Protein AF-A0A7V5AKD8-F1 (afdb_monomer_lite)

pLDDT: mean 78.52, std 16.25, range [24.16, 97.69]

Structure (mmCIF, N/CA/C/O backbone):
data_AF-A0A7V5AKD8-F1
#
_entry.id   AF-A0A7V5AKD8-F1
#
loop_
_atom_site.group_PDB
_atom_site.id
_atom_site.type_symbol
_atom_site.label_atom_id
_atom_site.label_alt_id
_atom_site.label_comp_id
_atom_site.label_asym_id
_atom_site.label_entity_id
_atom_site.label_seq_id
_atom_site.pdbx_PDB_ins_code
_atom_site.Cartn_x
_atom_site.Cartn_y
_atom_site.Cartn_z
_atom_site.occupancy
_atom_site.B_iso_or_equiv
_atom_site.auth_seq_id
_atom_site.auth_comp_id
_atom_site.auth_asym_id
_atom_site.auth_atom_id
_atom_site.pdbx_PDB_model_num
ATOM 1 N N . MET A 1 1 ? 13.489 -111.714 39.372 1.00 38.25 1 MET A N 1
ATOM 2 C CA . MET A 1 1 ? 14.271 -111.727 38.116 1.00 38.25 1 MET A CA 1
ATOM 3 C C . MET A 1 1 ? 13.472 -111.009 37.036 1.00 38.25 1 MET A C 1
ATOM 5 O O . MET A 1 1 ? 12.274 -111.229 36.966 1.00 38.25 1 MET A O 1
ATOM 9 N N . CYS A 1 2 ? 14.147 -110.167 36.249 1.00 39.47 2 CYS A N 1
ATOM 10 C CA . CYS A 1 2 ? 13.683 -109.436 35.056 1.00 39.47 2 CYS A CA 1
ATOM 11 C C . CYS A 1 2 ? 12.568 -108.376 35.197 1.00 39.47 2 CYS A C 1
ATOM 13 O O . CYS A 1 2 ? 11.378 -108.657 35.108 1.00 39.47 2 CYS A O 1
ATOM 15 N N . ARG A 1 3 ? 13.012 -107.108 35.269 1.00 39.59 3 ARG A N 1
ATOM 16 C CA . ARG A 1 3 ? 12.297 -105.926 34.756 1.00 39.59 3 ARG A CA 1
ATOM 17 C C . ARG A 1 3 ? 12.270 -105.992 33.224 1.00 39.59 3 ARG A C 1
ATOM 19 O O . ARG A 1 3 ? 13.332 -106.041 32.613 1.00 39.59 3 ARG A O 1
ATOM 26 N N . TYR A 1 4 ? 11.089 -105.890 32.619 1.00 40.84 4 TYR A N 1
ATOM 27 C CA . TYR A 1 4 ? 10.921 -105.560 31.201 1.00 40.84 4 TYR A CA 1
ATOM 28 C C . TYR A 1 4 ? 10.340 -104.141 31.114 1.00 40.84 4 TYR A C 1
ATOM 30 O O . TYR A 1 4 ? 9.155 -103.930 31.360 1.00 40.84 4 TYR A O 1
ATOM 38 N N . SER A 1 5 ? 11.189 -103.149 30.828 1.00 43.62 5 SER A N 1
ATOM 39 C CA . SER A 1 5 ? 10.754 -101.783 30.508 1.00 43.62 5 SER A CA 1
ATOM 40 C C . SER A 1 5 ? 10.401 -101.729 29.024 1.00 43.62 5 SER A C 1
ATOM 42 O O . SER A 1 5 ? 11.268 -101.871 28.160 1.00 43.62 5 SER A O 1
ATOM 44 N N . LYS A 1 6 ? 9.108 -101.587 28.727 1.00 46.81 6 LYS A N 1
ATOM 45 C CA . LYS A 1 6 ? 8.575 -101.487 27.368 1.00 46.81 6 LYS A CA 1
ATOM 46 C C . LYS A 1 6 ? 8.658 -100.023 26.919 1.00 46.81 6 LYS A C 1
ATOM 48 O O . LYS A 1 6 ? 7.914 -99.184 27.416 1.00 46.81 6 LYS A O 1
ATOM 53 N N . LYS A 1 7 ? 9.568 -99.732 25.981 1.00 52.53 7 LYS A N 1
ATOM 54 C CA . LYS A 1 7 ? 9.627 -98.470 25.221 1.00 52.53 7 LYS A CA 1
ATOM 55 C C . LYS A 1 7 ? 8.275 -98.208 24.549 1.00 52.53 7 LYS A C 1
ATOM 57 O O . LYS A 1 7 ? 7.826 -99.032 23.754 1.00 52.53 7 LYS A O 1
ATOM 62 N N . ILE A 1 8 ? 7.668 -97.056 24.825 1.00 50.59 8 ILE A N 1
ATOM 63 C CA . ILE A 1 8 ? 6.509 -96.540 24.092 1.00 50.59 8 ILE A CA 1
ATOM 64 C C . ILE A 1 8 ? 6.875 -95.161 23.514 1.00 50.59 8 ILE A C 1
ATOM 66 O O . ILE A 1 8 ? 7.015 -94.185 24.236 1.00 50.59 8 ILE A O 1
ATOM 70 N N . ASN A 1 9 ? 7.023 -95.141 22.186 1.00 54.16 9 ASN A N 1
ATOM 71 C CA . ASN A 1 9 ? 6.651 -94.079 21.240 1.00 54.16 9 ASN A CA 1
ATOM 72 C C . ASN A 1 9 ? 7.243 -92.659 21.365 1.00 54.16 9 ASN A C 1
ATOM 74 O O . ASN A 1 9 ? 6.505 -91.680 21.448 1.00 54.16 9 ASN A O 1
ATOM 78 N N . GLU A 1 10 ? 8.552 -92.513 21.149 1.00 54.09 10 GLU A N 1
ATOM 79 C CA . GLU A 1 10 ? 9.173 -91.196 20.893 1.00 54.09 10 GLU A CA 1
ATOM 80 C C . GLU A 1 10 ? 8.809 -90.601 19.512 1.00 54.09 10 GLU A C 1
ATOM 82 O O . GLU A 1 10 ? 8.833 -89.389 19.343 1.00 54.09 10 GLU A O 1
ATOM 87 N N . ARG A 1 11 ? 8.383 -91.406 18.523 1.00 54.00 11 ARG A N 1
ATOM 88 C CA . ARG A 1 11 ? 7.987 -90.891 17.189 1.00 54.00 11 ARG A CA 1
ATOM 89 C C . ARG A 1 11 ? 6.546 -90.361 17.115 1.00 54.00 11 ARG A C 1
ATOM 91 O O . ARG A 1 11 ? 6.262 -89.509 16.282 1.00 54.00 11 ARG A O 1
ATOM 98 N N . GLY A 1 12 ? 5.648 -90.831 17.989 1.00 58.38 12 GLY A N 1
ATOM 99 C CA . GLY A 1 12 ? 4.243 -90.395 18.022 1.00 58.38 12 GLY A CA 1
ATOM 100 C C . GLY A 1 12 ? 4.038 -89.060 18.744 1.00 58.38 12 GLY A C 1
ATOM 101 O O . GLY A 1 12 ? 3.262 -88.228 18.282 1.00 58.38 12 GLY A O 1
ATOM 102 N N . MET A 1 13 ? 4.782 -88.815 19.832 1.00 63.28 13 MET A N 1
ATOM 103 C CA . MET A 1 13 ? 4.703 -87.544 20.567 1.00 63.28 13 MET A CA 1
ATOM 104 C C . MET A 1 13 ? 5.298 -86.364 19.792 1.00 63.28 13 MET A C 1
ATOM 106 O O . MET A 1 13 ? 4.778 -85.259 19.898 1.00 63.28 13 MET A O 1
ATOM 110 N N . VAL A 1 14 ? 6.330 -86.589 18.968 1.00 71.50 14 VAL A N 1
ATOM 111 C CA . VAL A 1 14 ? 6.901 -85.530 18.113 1.00 71.50 14 VAL A CA 1
ATOM 112 C C . VAL A 1 14 ? 5.880 -85.059 17.072 1.00 71.50 14 VAL A C 1
ATOM 114 O O . VAL A 1 14 ? 5.722 -83.860 16.865 1.00 71.50 14 VAL A O 1
ATOM 117 N N . LEU A 1 15 ? 5.131 -85.987 16.469 1.00 72.00 15 LEU A N 1
ATOM 118 C CA . LEU A 1 15 ? 4.110 -85.669 15.466 1.00 72.00 15 LEU A CA 1
ATOM 119 C C . LEU A 1 15 ? 2.895 -84.958 16.087 1.00 72.00 15 LEU A C 1
ATOM 121 O O . LEU A 1 15 ? 2.383 -84.002 15.510 1.00 72.00 15 LEU A O 1
ATOM 125 N N . LEU A 1 16 ? 2.487 -85.366 17.295 1.00 73.94 16 LEU A N 1
ATOM 126 C CA . LEU A 1 16 ? 1.417 -84.705 18.051 1.00 73.94 16 LEU A CA 1
ATOM 127 C C . LEU A 1 16 ? 1.821 -83.296 18.517 1.00 73.94 16 LEU A C 1
ATOM 129 O O . LEU A 1 16 ? 1.021 -82.366 18.440 1.00 73.94 16 LEU A O 1
ATOM 133 N N . GLY A 1 17 ? 3.070 -83.133 18.967 1.00 78.56 17 GLY A N 1
ATOM 134 C CA . GLY A 1 17 ? 3.631 -81.837 19.346 1.00 78.56 17 GLY A CA 1
ATOM 135 C C . GLY A 1 17 ? 3.711 -80.874 18.162 1.00 78.56 17 GLY A C 1
ATOM 136 O O . GLY A 1 17 ? 3.395 -79.696 18.308 1.00 78.56 17 GLY A O 1
ATOM 137 N N . LEU A 1 18 ? 4.045 -81.382 16.972 1.00 80.25 18 LEU A N 1
ATOM 138 C CA . LEU A 1 18 ? 4.114 -80.592 15.743 1.00 80.25 18 LEU A CA 1
ATOM 139 C C . LEU A 1 18 ? 2.718 -80.177 15.242 1.00 80.25 18 LEU A C 1
ATOM 141 O O . LEU A 1 18 ? 2.528 -79.024 14.866 1.00 80.25 18 LEU A O 1
ATOM 145 N N . LEU A 1 19 ? 1.721 -81.065 15.330 1.00 81.31 19 LEU A N 1
ATOM 146 C CA . LEU A 1 19 ? 0.314 -80.742 15.052 1.00 81.31 19 LEU A CA 1
ATOM 147 C C . LEU A 1 19 ? -0.238 -79.689 16.020 1.00 81.31 19 LEU A C 1
ATOM 149 O O . LEU A 1 19 ? -0.855 -78.721 15.580 1.00 81.31 19 LEU A O 1
ATOM 153 N N . MET A 1 20 ? 0.020 -79.829 17.325 1.00 80.56 20 MET A N 1
ATOM 154 C CA . MET A 1 20 ? -0.389 -78.819 18.305 1.00 80.56 20 MET A CA 1
ATOM 155 C C . MET A 1 20 ? 0.298 -77.474 18.061 1.00 80.56 20 MET A C 1
ATOM 157 O O . MET A 1 20 ? -0.373 -76.446 18.091 1.00 80.56 20 MET A O 1
ATOM 161 N N . ALA A 1 21 ? 1.598 -77.462 17.752 1.00 82.88 21 ALA A N 1
ATOM 162 C CA . ALA A 1 21 ? 2.312 -76.232 17.420 1.00 82.88 21 ALA A CA 1
ATOM 163 C C . ALA A 1 21 ? 1.745 -75.554 16.160 1.00 82.88 21 ALA A C 1
ATOM 165 O O . ALA A 1 21 ? 1.558 -74.340 16.157 1.00 82.88 21 ALA A O 1
ATOM 166 N N . MET A 1 22 ? 1.407 -76.322 15.117 1.00 83.75 22 MET A N 1
ATOM 167 C CA . MET A 1 22 ? 0.778 -75.795 13.899 1.00 83.75 22 MET A CA 1
ATOM 168 C C . MET A 1 22 ? -0.619 -75.224 14.159 1.00 83.75 22 MET A C 1
ATOM 170 O O . MET A 1 22 ? -0.936 -74.156 13.645 1.00 83.75 22 MET A O 1
ATOM 174 N N . VAL A 1 23 ? -1.443 -75.881 14.983 1.00 86.12 23 VAL A N 1
ATOM 175 C CA . VAL A 1 23 ? -2.777 -75.374 15.353 1.00 86.12 23 VAL A CA 1
ATOM 176 C C . VAL A 1 23 ? -2.666 -74.109 16.208 1.00 86.12 23 VAL A C 1
ATOM 178 O O . VAL A 1 23 ? -3.373 -73.133 15.961 1.00 86.12 23 VAL A O 1
ATOM 181 N N . ILE A 1 24 ? -1.740 -74.072 17.168 1.00 83.75 24 ILE A N 1
ATOM 182 C CA . ILE A 1 24 ? -1.489 -72.881 17.990 1.00 83.75 24 ILE A CA 1
ATOM 183 C C . ILE A 1 24 ? -1.004 -71.716 17.114 1.00 83.75 24 ILE A C 1
ATOM 185 O O . ILE A 1 24 ? -1.546 -70.619 17.211 1.00 83.75 24 ILE A O 1
ATOM 189 N N . LEU A 1 25 ? -0.062 -71.944 16.194 1.00 82.44 25 LEU A N 1
ATOM 190 C CA . LEU A 1 25 ? 0.401 -70.912 15.258 1.00 82.44 25 LEU A CA 1
ATOM 191 C C . LEU A 1 25 ? -0.696 -70.460 14.283 1.00 82.44 25 LEU A C 1
ATOM 193 O O . LEU A 1 25 ? -0.792 -69.270 14.000 1.00 82.44 25 LEU A O 1
ATOM 197 N N . ALA A 1 26 ? -1.554 -71.368 13.810 1.00 83.19 26 ALA A N 1
ATOM 198 C CA . ALA A 1 26 ? -2.683 -71.023 12.947 1.00 83.19 26 ALA A CA 1
ATOM 199 C C . ALA A 1 26 ? -3.739 -70.186 13.688 1.00 83.19 26 ALA A C 1
ATOM 201 O O . ALA A 1 26 ? -4.232 -69.200 13.144 1.00 83.19 26 ALA A O 1
ATOM 202 N N . THR A 1 27 ? -4.053 -70.529 14.942 1.00 79.88 27 THR A N 1
ATOM 203 C CA . THR A 1 27 ? -4.981 -69.746 15.778 1.00 79.88 27 THR A CA 1
ATOM 204 C C . THR A 1 27 ? -4.404 -68.382 16.162 1.00 79.88 27 THR A C 1
ATOM 206 O O . THR A 1 27 ? -5.124 -67.389 16.092 1.00 79.88 27 THR A O 1
ATOM 209 N N . LEU A 1 28 ? -3.102 -68.292 16.466 1.00 79.88 28 LEU A N 1
ATOM 210 C CA . LEU A 1 28 ? -2.397 -67.018 16.660 1.00 79.88 28 LEU A CA 1
ATOM 211 C C . LEU A 1 28 ? -2.386 -66.174 15.379 1.00 79.88 28 LEU A C 1
ATOM 213 O O . LEU A 1 28 ? -2.693 -64.989 15.437 1.00 79.88 28 LEU A O 1
ATOM 217 N N . GLY A 1 29 ? -2.103 -66.772 14.218 1.00 74.50 29 GLY A N 1
ATOM 218 C CA . GLY A 1 29 ? -2.157 -66.090 12.922 1.00 74.50 29 GLY A CA 1
ATOM 219 C C . GLY A 1 29 ? -3.556 -65.563 12.590 1.00 74.50 29 GLY A C 1
ATOM 220 O O . GLY A 1 29 ? -3.700 -64.418 12.167 1.00 74.50 29 GLY A O 1
ATOM 221 N N . ALA A 1 30 ? -4.597 -66.355 12.862 1.00 75.19 30 ALA A N 1
ATOM 222 C CA . ALA A 1 30 ? -5.989 -65.949 12.687 1.00 75.19 30 ALA A CA 1
ATOM 223 C C . ALA A 1 30 ? -6.422 -64.854 13.677 1.00 75.19 30 ALA A C 1
ATOM 225 O O . ALA A 1 30 ? -7.214 -63.994 13.307 1.00 75.19 30 ALA A O 1
ATOM 226 N N . ALA A 1 31 ? -5.891 -64.848 14.905 1.00 68.62 31 ALA A N 1
ATOM 227 C CA . ALA A 1 31 ? -6.155 -63.812 15.906 1.00 68.62 31 ALA A CA 1
ATOM 228 C C . ALA A 1 31 ? -5.387 -62.502 15.639 1.00 68.62 31 ALA A C 1
ATOM 230 O O . ALA A 1 31 ? -5.883 -61.420 15.952 1.00 68.62 31 ALA A O 1
ATOM 231 N N . LEU A 1 32 ? -4.203 -62.573 15.022 1.00 75.25 32 LEU A N 1
ATOM 232 C CA . LEU A 1 32 ? -3.411 -61.400 14.632 1.00 75.25 32 LEU A CA 1
ATOM 233 C C . LEU A 1 32 ? -4.018 -60.642 13.443 1.00 75.25 32 LEU A C 1
ATOM 235 O O . LEU A 1 32 ? -3.853 -59.425 13.351 1.00 75.25 32 LEU A O 1
ATOM 239 N N . LEU A 1 33 ? -4.737 -61.335 12.559 1.00 67.38 33 LEU A N 1
ATOM 240 C CA . LEU A 1 33 ? -5.356 -60.783 11.349 1.00 67.38 33 LEU A CA 1
ATOM 241 C C . LEU A 1 33 ? -6.402 -59.681 11.631 1.00 67.38 33 LEU A C 1
ATOM 243 O O . LEU A 1 33 ? -6.279 -58.597 11.061 1.00 67.38 33 LEU A O 1
ATOM 247 N N . PRO A 1 34 ? -7.384 -59.858 12.542 1.00 58.09 34 PRO A N 1
ATOM 248 C CA . PRO A 1 34 ? -8.300 -58.778 12.904 1.00 58.09 34 PRO A CA 1
ATOM 249 C C . PRO A 1 34 ? -7.597 -57.629 13.647 1.00 58.09 34 PRO A C 1
ATOM 251 O O . PRO A 1 34 ? -7.991 -56.475 13.478 1.00 58.09 34 PRO A O 1
ATOM 254 N N . ILE A 1 35 ? -6.535 -57.894 14.421 1.00 65.56 35 ILE A N 1
ATOM 255 C CA . ILE A 1 35 ? -5.768 -56.853 15.139 1.00 65.56 35 ILE A CA 1
ATOM 256 C C . ILE A 1 35 ? -4.968 -55.976 14.159 1.00 65.56 35 ILE A C 1
ATOM 258 O O . ILE A 1 35 ? -4.978 -54.751 14.259 1.00 65.56 35 ILE A O 1
ATOM 262 N N . THR A 1 36 ? -4.313 -56.580 13.166 1.00 64.25 36 THR A N 1
ATOM 263 C CA . THR A 1 36 ? -3.598 -55.833 12.115 1.00 64.25 36 THR A CA 1
ATOM 264 C C . THR A 1 36 ? -4.553 -55.113 11.165 1.00 64.25 36 THR A C 1
ATOM 266 O O . THR A 1 36 ? -4.320 -53.943 10.860 1.00 64.25 36 THR A O 1
ATOM 269 N N . ALA A 1 37 ? -5.661 -55.746 10.767 1.00 57.00 37 ALA A N 1
ATOM 270 C CA . ALA A 1 37 ? -6.681 -55.107 9.937 1.00 57.00 37 ALA A CA 1
ATOM 271 C C . ALA A 1 37 ? -7.305 -53.887 10.642 1.00 57.00 37 ALA A C 1
ATOM 273 O O . ALA A 1 37 ? -7.338 -52.799 10.074 1.00 57.00 37 ALA A O 1
ATOM 274 N N . SER A 1 38 ? -7.738 -54.024 11.902 1.00 59.09 38 SER A N 1
ATOM 275 C CA . SER A 1 38 ? -8.308 -52.913 12.692 1.00 59.09 38 SER A CA 1
ATOM 276 C C . SER A 1 38 ? -7.326 -51.755 12.904 1.00 59.09 38 SER A C 1
ATOM 278 O O . SER A 1 38 ? -7.727 -50.591 12.817 1.00 59.09 38 SER A O 1
ATOM 280 N N . SER A 1 39 ? -6.037 -52.044 13.108 1.00 51.22 39 SER A N 1
ATOM 281 C CA . SER A 1 39 ? -4.990 -51.021 13.218 1.00 51.22 39 SER A CA 1
ATOM 282 C C . SER A 1 39 ? -4.797 -50.246 11.905 1.00 51.22 39 SER A C 1
ATOM 284 O O . SER A 1 39 ? -4.785 -49.013 11.912 1.00 51.22 39 SER A O 1
ATOM 286 N N . GLN A 1 40 ? -4.747 -50.945 10.764 1.00 54.41 40 GLN A N 1
ATOM 287 C CA . GLN A 1 40 ? -4.657 -50.313 9.443 1.00 54.41 40 GLN A CA 1
ATOM 288 C C . GLN A 1 40 ? -5.920 -49.503 9.105 1.00 54.41 40 GLN A C 1
ATOM 290 O O . GLN A 1 40 ? -5.806 -48.366 8.648 1.00 54.41 40 GLN A O 1
ATOM 295 N N . PHE A 1 41 ? -7.120 -50.017 9.399 1.00 56.94 41 PHE A N 1
ATOM 296 C CA . PHE A 1 41 ? -8.375 -49.290 9.166 1.00 56.94 41 PHE A CA 1
ATOM 297 C C . PHE A 1 41 ? -8.512 -48.039 10.041 1.00 56.94 41 PHE A C 1
ATOM 299 O O . PHE A 1 41 ? -9.013 -47.020 9.567 1.00 56.94 41 PHE A O 1
ATOM 306 N N . THR A 1 42 ? -8.015 -48.065 11.280 1.00 51.53 42 THR A N 1
ATOM 307 C CA . THR A 1 42 ? -8.028 -46.888 12.166 1.00 51.53 42 THR A CA 1
ATOM 308 C C . THR A 1 42 ? -7.111 -45.780 11.639 1.00 51.53 42 THR A C 1
ATOM 310 O O . THR A 1 42 ? -7.517 -44.618 11.582 1.00 51.53 42 THR A O 1
ATOM 313 N N . LEU A 1 43 ? -5.902 -46.129 11.181 1.00 53.38 43 LEU A N 1
ATOM 314 C CA . LEU A 1 43 ? -4.961 -45.174 10.577 1.00 53.38 43 LEU A CA 1
ATOM 315 C C . LEU A 1 43 ? -5.499 -44.581 9.269 1.00 53.38 43 LEU A C 1
ATOM 317 O O . LEU A 1 43 ? -5.405 -43.374 9.042 1.00 53.38 43 LEU A O 1
ATOM 321 N N . VAL A 1 44 ? -6.106 -45.413 8.421 1.00 55.84 44 VAL A N 1
ATOM 322 C CA . VAL A 1 44 ? -6.697 -44.975 7.153 1.00 55.84 44 VAL A CA 1
ATOM 323 C C . VAL A 1 44 ? -7.934 -44.104 7.383 1.00 55.84 44 VAL A C 1
ATOM 325 O O . VAL A 1 44 ? -8.088 -43.092 6.702 1.00 55.84 44 VAL A O 1
ATOM 328 N N . SER A 1 45 ? -8.775 -44.417 8.373 1.00 54.66 45 SER A N 1
ATOM 329 C CA . SER A 1 45 ? -9.930 -43.592 8.749 1.00 54.66 45 SER A CA 1
ATOM 330 C C . SER A 1 45 ? -9.511 -42.234 9.323 1.00 54.66 45 SER A C 1
ATOM 332 O O . SER A 1 45 ? -10.115 -41.215 8.987 1.00 54.66 45 SER A O 1
ATOM 334 N N . ALA A 1 46 ? -8.468 -42.190 10.159 1.00 50.91 46 ALA A N 1
ATOM 335 C CA . ALA A 1 46 ? -7.940 -40.940 10.703 1.00 50.91 46 ALA A CA 1
ATOM 336 C C . ALA A 1 46 ? -7.336 -40.055 9.598 1.00 50.91 46 ALA A C 1
ATOM 338 O O . ALA A 1 46 ? -7.654 -38.869 9.510 1.00 50.91 46 ALA A O 1
ATOM 339 N N . ASN A 1 47 ? -6.544 -40.644 8.696 1.00 57.47 47 ASN A N 1
ATOM 340 C CA . ASN A 1 47 ? -5.954 -39.937 7.558 1.00 57.47 47 ASN A CA 1
ATOM 341 C C . ASN A 1 47 ? -7.027 -39.454 6.560 1.00 57.47 47 ASN A C 1
ATOM 343 O O . ASN A 1 47 ? -6.988 -38.318 6.094 1.00 57.47 47 ASN A O 1
ATOM 347 N N . SER A 1 48 ? -8.050 -40.271 6.288 1.00 60.41 48 SER A N 1
ATOM 348 C CA . SER A 1 48 ? -9.182 -39.890 5.424 1.00 60.41 48 SER A CA 1
ATOM 349 C C . SER A 1 48 ? -10.003 -38.745 6.025 1.00 60.41 48 SER A C 1
ATOM 351 O O . SER A 1 48 ? -10.442 -37.853 5.303 1.00 60.41 48 SER A O 1
ATOM 353 N N . SER A 1 49 ? -10.143 -38.710 7.353 1.00 58.09 49 SER A N 1
ATOM 354 C CA . SER A 1 49 ? -10.778 -37.600 8.069 1.00 58.09 49 SER A CA 1
ATOM 355 C C . SER A 1 49 ? -9.968 -36.305 7.993 1.00 58.09 49 SER A C 1
ATOM 357 O O . SER A 1 49 ? -10.567 -35.244 7.836 1.00 58.09 49 SER A O 1
ATOM 359 N N . MET A 1 50 ? -8.637 -36.363 8.100 1.00 58.97 50 MET A N 1
ATOM 360 C CA . MET A 1 50 ? -7.780 -35.179 7.938 1.00 58.97 50 MET A CA 1
ATOM 361 C C . MET A 1 50 ? -7.823 -34.655 6.500 1.00 58.97 50 MET A C 1
ATOM 363 O O . MET A 1 50 ? -7.977 -33.459 6.281 1.00 58.97 50 MET A O 1
ATOM 367 N N . LYS A 1 51 ? -7.790 -35.549 5.508 1.00 63.47 51 LYS A N 1
ATOM 368 C CA . LYS A 1 51 ? -7.937 -35.176 4.096 1.00 63.47 51 LYS A CA 1
ATOM 369 C C . LYS A 1 51 ? -9.294 -34.536 3.801 1.00 63.47 51 LYS A C 1
ATOM 371 O O . LYS A 1 51 ? -9.329 -33.496 3.159 1.00 63.47 51 LYS A O 1
ATOM 376 N N . ALA A 1 52 ? -10.397 -35.090 4.311 1.00 61.31 52 ALA A N 1
ATOM 377 C CA . ALA A 1 52 ? -11.720 -34.475 4.169 1.00 61.31 52 ALA A CA 1
ATOM 378 C C . ALA A 1 52 ? -11.792 -33.078 4.818 1.00 61.31 52 ALA A C 1
ATOM 380 O O . ALA A 1 52 ? -12.458 -32.195 4.286 1.00 61.31 52 ALA A O 1
ATOM 381 N N . TYR A 1 53 ? -11.078 -32.852 5.927 1.00 61.25 53 TYR A N 1
ATOM 382 C CA . TYR A 1 53 ? -10.944 -31.523 6.530 1.00 61.25 53 TYR A CA 1
ATOM 383 C C . TYR A 1 53 ? -10.152 -30.555 5.635 1.00 61.25 53 TYR A C 1
ATOM 385 O O . TYR A 1 53 ? -10.630 -29.457 5.370 1.00 61.25 53 TYR A O 1
ATOM 393 N N . TYR A 1 54 ? -9.002 -30.966 5.090 1.00 67.38 54 TYR A N 1
ATOM 394 C CA . TYR A 1 54 ? -8.238 -30.122 4.160 1.00 67.38 54 TYR A CA 1
ATOM 395 C C . TYR A 1 54 ? -9.010 -29.806 2.873 1.00 67.38 54 TYR A C 1
ATOM 397 O O . TYR A 1 54 ? -8.901 -28.702 2.347 1.00 67.38 54 TYR A O 1
ATOM 405 N N . LEU A 1 55 ? -9.835 -30.738 2.387 1.00 66.69 55 LEU A N 1
ATOM 406 C CA . LEU A 1 55 ? -10.743 -30.495 1.262 1.00 66.69 55 LEU A CA 1
ATOM 407 C C . LEU A 1 55 ? -11.804 -29.440 1.601 1.00 66.69 55 LEU A C 1
ATOM 409 O O . LEU A 1 55 ? -12.087 -28.570 0.779 1.00 66.69 55 LEU A O 1
ATOM 413 N N . ALA A 1 56 ? -12.359 -29.479 2.814 1.00 59.78 56 ALA A N 1
ATOM 414 C CA . ALA A 1 56 ? -13.271 -28.445 3.291 1.00 59.78 56 ALA A CA 1
ATOM 415 C C . ALA A 1 56 ? -12.569 -27.075 3.392 1.00 59.78 56 ALA A C 1
ATOM 417 O O . ALA A 1 56 ? -13.109 -26.064 2.939 1.00 59.78 56 ALA A O 1
ATOM 418 N N . GLU A 1 57 ? -11.341 -27.027 3.908 1.00 61.19 57 GLU A N 1
ATOM 419 C CA . GLU A 1 57 ? -10.555 -25.790 3.983 1.00 61.19 57 GLU A CA 1
ATOM 420 C C . GLU A 1 57 ? -10.224 -25.229 2.587 1.00 61.19 57 GLU A C 1
ATOM 422 O O . GLU A 1 57 ? -10.327 -24.021 2.353 1.00 61.19 57 GLU A O 1
ATOM 427 N N . ALA A 1 58 ? -9.896 -26.100 1.628 1.00 63.16 58 ALA A N 1
ATOM 428 C CA . ALA A 1 58 ? -9.669 -25.718 0.238 1.00 63.16 58 ALA A CA 1
ATOM 429 C C . ALA A 1 58 ? -10.915 -25.073 -0.389 1.00 63.16 58 ALA A C 1
ATOM 431 O O . ALA A 1 58 ? -10.792 -24.066 -1.084 1.00 63.16 58 ALA A O 1
ATOM 432 N N . GLY A 1 59 ? -12.111 -25.589 -0.088 1.00 64.81 59 GLY A N 1
ATOM 433 C CA . GLY A 1 59 ? -13.366 -24.998 -0.551 1.00 64.81 59 GLY A CA 1
ATOM 434 C C . GLY A 1 59 ? -13.591 -23.573 -0.043 1.00 64.81 59 GLY A C 1
ATOM 435 O O . GLY A 1 59 ? -13.993 -22.701 -0.813 1.00 64.81 59 GLY A O 1
ATOM 436 N N . TYR A 1 60 ? -13.261 -23.298 1.220 1.00 66.00 60 TYR A N 1
ATOM 437 C CA . TYR A 1 60 ? -13.322 -21.939 1.760 1.00 66.00 60 TYR A CA 1
ATOM 438 C C . TYR A 1 60 ? -12.321 -21.005 1.081 1.00 66.00 60 TYR A C 1
ATOM 440 O O . TYR A 1 60 ? -12.695 -19.919 0.640 1.00 66.00 60 TYR A O 1
ATOM 448 N N . ARG A 1 61 ? -11.059 -21.435 0.950 1.00 67.06 61 ARG A N 1
ATOM 449 C CA . ARG A 1 61 ? -10.014 -20.651 0.271 1.00 67.06 61 ARG A CA 1
ATOM 450 C C . ARG A 1 61 ? -10.406 -20.342 -1.175 1.00 67.06 61 ARG A C 1
ATOM 452 O O . ARG A 1 61 ? -10.211 -19.220 -1.637 1.00 67.06 61 ARG A O 1
ATOM 459 N N . TYR A 1 62 ? -11.017 -21.308 -1.861 1.00 70.81 62 TYR A N 1
ATOM 460 C CA . TYR A 1 62 ? -11.559 -21.134 -3.204 1.00 70.81 62 TYR A CA 1
ATOM 461 C C . TYR A 1 62 ? -12.696 -20.106 -3.237 1.00 70.81 62 TYR A C 1
ATOM 463 O O . TYR A 1 62 ? -12.649 -19.173 -4.036 1.00 70.81 62 TYR A O 1
ATOM 471 N N . ALA A 1 63 ? -13.679 -20.219 -2.340 1.00 68.31 63 ALA A N 1
ATOM 472 C CA . ALA A 1 63 ? -14.785 -19.269 -2.261 1.00 68.31 63 ALA A CA 1
ATOM 473 C C . ALA A 1 63 ? -14.311 -17.842 -1.946 1.00 68.31 63 ALA A C 1
ATOM 475 O O . ALA A 1 63 ? -14.738 -16.892 -2.600 1.00 68.31 63 ALA A O 1
ATOM 476 N N . GLY A 1 64 ? -13.379 -17.698 -0.999 1.00 64.19 64 GLY A N 1
ATOM 477 C CA . GLY A 1 64 ? -12.751 -16.422 -0.664 1.00 64.19 64 GLY A CA 1
ATOM 478 C C . GLY A 1 64 ? -11.998 -15.821 -1.851 1.00 64.19 64 GLY A C 1
ATOM 479 O O . GLY A 1 64 ? -12.201 -14.656 -2.175 1.00 64.19 64 GLY A O 1
ATOM 480 N N . SER A 1 65 ? -11.197 -16.621 -2.561 1.00 60.25 65 SER A N 1
ATOM 481 C CA . SER A 1 65 ? -10.483 -16.175 -3.764 1.00 60.25 65 SER A CA 1
ATOM 482 C C . SER A 1 65 ? -11.444 -15.714 -4.864 1.00 60.25 65 SER A C 1
ATOM 484 O O . SER A 1 65 ? -11.277 -14.621 -5.403 1.00 60.25 65 SER A O 1
ATOM 486 N N . ARG A 1 66 ? -12.493 -16.491 -5.160 1.00 69.06 66 ARG A N 1
ATOM 487 C CA . ARG A 1 66 ? -13.506 -16.137 -6.167 1.00 69.06 66 ARG A CA 1
ATOM 488 C C . ARG A 1 66 ? -14.284 -14.878 -5.795 1.00 69.06 66 ARG A C 1
ATOM 490 O O . ARG A 1 66 ? -14.593 -14.090 -6.679 1.00 69.06 66 ARG A O 1
ATOM 497 N N . PHE A 1 67 ? -14.573 -14.672 -4.513 1.00 68.38 67 PHE A N 1
ATOM 498 C CA . PHE A 1 67 ? -15.210 -13.449 -4.032 1.00 68.38 67 PHE A CA 1
ATOM 499 C C . PHE A 1 67 ? -14.290 -12.227 -4.175 1.00 68.38 67 PHE A C 1
ATOM 501 O O . PHE A 1 67 ? -14.728 -11.190 -4.670 1.00 68.38 67 PHE A O 1
ATOM 508 N N . LEU A 1 68 ? -13.011 -12.356 -3.806 1.00 61.16 68 LEU A N 1
ATOM 509 C CA . LEU A 1 68 ? -12.018 -11.277 -3.907 1.00 61.16 68 LEU A CA 1
ATOM 510 C C . LEU A 1 68 ? -11.721 -10.881 -5.36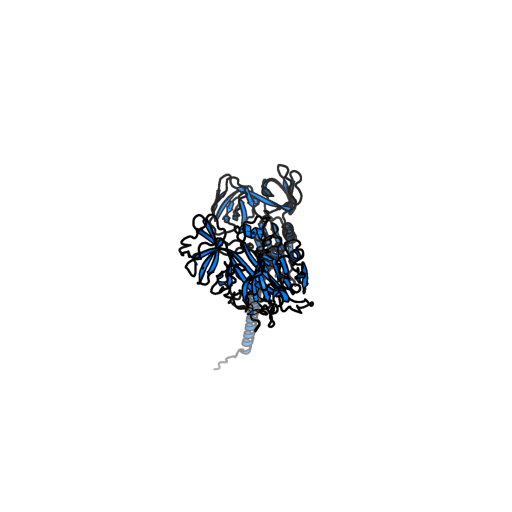2 1.00 61.16 68 LEU A C 1
ATOM 512 O O . LEU A 1 68 ? -11.612 -9.695 -5.659 1.00 61.16 68 LEU A O 1
ATOM 516 N N . HIS A 1 69 ? -11.667 -11.854 -6.275 1.00 59.25 69 HIS A N 1
ATOM 517 C CA . HIS A 1 69 ? -11.375 -11.643 -7.701 1.00 59.25 69 HIS A CA 1
ATOM 518 C C . HIS A 1 69 ? -12.641 -11.588 -8.574 1.00 59.25 69 HIS A C 1
ATOM 520 O O . HIS A 1 69 ? -12.564 -11.656 -9.799 1.00 59.25 69 HIS A O 1
ATOM 526 N N . GLY A 1 70 ? -13.823 -11.485 -7.960 1.00 56.00 70 GLY A N 1
ATOM 527 C CA . GLY A 1 70 ? -15.119 -11.552 -8.641 1.00 56.00 70 GLY A CA 1
ATOM 528 C C . GLY A 1 70 ? -15.475 -10.333 -9.495 1.00 56.00 70 GLY A C 1
ATOM 529 O O . GLY A 1 70 ? -16.519 -10.346 -10.141 1.00 56.00 70 GLY A O 1
ATOM 530 N N . GLY A 1 71 ? -14.635 -9.293 -9.496 1.00 53.94 71 GLY A N 1
ATOM 531 C CA . GLY A 1 71 ? -14.822 -8.044 -10.234 1.00 53.94 71 GLY A CA 1
ATOM 532 C C . GLY A 1 71 ? -14.655 -6.797 -9.358 1.00 53.94 71 GLY A C 1
ATOM 533 O O . GLY A 1 71 ? -14.586 -6.871 -8.129 1.00 53.94 71 GLY A O 1
ATOM 534 N N . SER A 1 72 ? -14.602 -5.629 -10.003 1.00 52.53 72 SER A N 1
ATOM 535 C CA . SER A 1 72 ? -14.430 -4.327 -9.341 1.00 52.53 72 SER A CA 1
ATOM 536 C C . SER A 1 72 ? -15.710 -3.788 -8.686 1.00 52.53 72 SER A C 1
ATOM 538 O O . SER A 1 72 ? -15.632 -2.910 -7.828 1.00 52.53 72 SER A O 1
ATOM 540 N N . THR A 1 73 ? -16.885 -4.324 -9.035 1.00 55.72 73 THR A N 1
ATOM 541 C CA . THR A 1 73 ? -18.187 -3.895 -8.499 1.00 55.72 73 THR A CA 1
ATOM 542 C C . THR A 1 73 ? -18.707 -4.836 -7.410 1.00 55.72 73 THR A C 1
ATOM 544 O O . THR A 1 73 ? -18.448 -6.041 -7.425 1.00 55.72 73 THR A O 1
ATOM 547 N N . GLU A 1 74 ? -19.476 -4.302 -6.454 1.00 63.91 74 GLU A N 1
ATOM 548 C CA . GLU A 1 74 ? -20.102 -5.123 -5.405 1.00 63.91 74 GLU A CA 1
ATOM 549 C C . GLU A 1 74 ? -21.051 -6.181 -5.973 1.00 63.91 74 GLU A C 1
ATOM 551 O O . GLU A 1 74 ? -21.047 -7.318 -5.511 1.00 63.91 74 GLU A O 1
ATOM 556 N N . ASP A 1 75 ? -21.827 -5.823 -6.996 1.00 67.50 75 ASP A N 1
ATOM 557 C CA . ASP A 1 75 ? -22.817 -6.723 -7.587 1.00 67.50 75 ASP A CA 1
ATOM 558 C C . ASP A 1 75 ? -22.161 -7.919 -8.296 1.00 67.50 75 ASP A C 1
ATOM 560 O O . ASP A 1 75 ? -22.717 -9.016 -8.300 1.00 67.50 75 ASP A O 1
ATOM 564 N N . ALA A 1 76 ? -20.953 -7.745 -8.847 1.00 67.06 76 ALA A N 1
ATOM 565 C CA . ALA A 1 76 ? -20.194 -8.844 -9.439 1.00 67.06 76 ALA A CA 1
ATOM 566 C C . ALA A 1 76 ? -19.686 -9.825 -8.368 1.00 67.06 76 ALA A C 1
ATOM 568 O O . ALA A 1 76 ? -19.756 -11.043 -8.556 1.00 67.06 76 ALA A O 1
ATOM 569 N N . ARG A 1 77 ? -19.254 -9.308 -7.209 1.00 73.19 77 ARG A N 1
ATOM 570 C CA . ARG A 1 77 ? -18.852 -10.127 -6.053 1.00 73.19 77 ARG A CA 1
ATOM 571 C C . ARG A 1 77 ? -20.032 -10.882 -5.445 1.00 73.19 77 ARG A C 1
ATOM 573 O O . ARG A 1 77 ? -19.923 -12.081 -5.196 1.00 73.19 77 ARG A O 1
ATOM 580 N N . ASP A 1 78 ? -21.174 -10.219 -5.283 1.00 77.06 78 ASP A N 1
ATOM 581 C CA . ASP A 1 78 ? -22.424 -10.854 -4.850 1.00 77.06 78 ASP A CA 1
ATOM 582 C C . ASP A 1 78 ? -22.884 -11.929 -5.853 1.00 77.06 78 ASP A C 1
ATOM 584 O O . ASP A 1 78 ? -23.319 -13.010 -5.455 1.00 77.06 78 ASP A O 1
ATOM 588 N N . GLY A 1 79 ? -22.698 -11.689 -7.155 1.00 80.81 79 GLY A N 1
ATOM 589 C CA . GLY A 1 79 ? -22.930 -12.685 -8.201 1.00 80.81 79 GLY A CA 1
ATOM 590 C C . GLY A 1 79 ? -22.048 -13.934 -8.069 1.00 80.81 79 GLY A C 1
ATOM 591 O O . GLY A 1 79 ? -22.519 -15.039 -8.338 1.00 80.81 79 GLY A O 1
ATOM 592 N N . GLN A 1 80 ? -20.799 -13.806 -7.602 1.00 83.06 80 GLN A N 1
ATOM 593 C CA . GLN A 1 80 ? -19.961 -14.976 -7.300 1.00 83.06 80 GLN A CA 1
ATOM 594 C C . GLN A 1 80 ? -20.490 -15.762 -6.096 1.00 83.06 80 GLN A C 1
ATOM 596 O O . GLN A 1 80 ? -20.477 -16.990 -6.135 1.00 83.06 80 GLN A O 1
ATOM 601 N N . LEU A 1 81 ? -20.988 -15.093 -5.050 1.00 83.06 81 LEU A N 1
ATOM 602 C CA . LEU A 1 81 ? -21.594 -15.783 -3.902 1.00 83.06 81 LEU A CA 1
ATOM 603 C C . LEU A 1 81 ? -22.817 -16.606 -4.326 1.00 83.06 81 LEU A C 1
ATOM 605 O O . LEU A 1 81 ? -22.969 -17.751 -3.900 1.00 83.06 81 LEU A O 1
ATOM 609 N N . GLU A 1 82 ? -23.651 -16.054 -5.209 1.00 86.94 82 GLU A N 1
ATOM 610 C CA . GLU A 1 82 ? -24.793 -16.765 -5.793 1.00 86.94 82 GLU A CA 1
ATOM 611 C C . GLU A 1 82 ? -24.345 -17.957 -6.647 1.00 86.94 82 GLU A C 1
ATOM 613 O O . GLU A 1 82 ? -24.892 -19.050 -6.508 1.00 86.94 82 GLU A O 1
ATOM 618 N N . ALA A 1 83 ? -23.325 -17.771 -7.489 1.00 87.62 83 ALA A N 1
ATOM 619 C CA . ALA A 1 83 ? -22.816 -18.818 -8.370 1.00 87.62 83 ALA A CA 1
ATOM 620 C C . ALA A 1 83 ? -22.171 -19.988 -7.612 1.00 87.62 83 ALA A C 1
ATOM 622 O O . ALA A 1 83 ? -22.221 -21.117 -8.087 1.00 87.62 83 ALA A O 1
ATOM 623 N N . LEU A 1 84 ? -21.558 -19.728 -6.455 1.00 87.69 84 LEU A N 1
ATOM 624 C CA . LEU A 1 84 ? -20.883 -20.739 -5.637 1.00 87.69 84 LEU A CA 1
ATOM 625 C C . LEU A 1 84 ? -21.825 -21.472 -4.672 1.00 87.69 84 LEU A C 1
ATOM 627 O O . LEU A 1 84 ? -21.482 -22.552 -4.191 1.00 87.69 84 LEU A O 1
ATOM 631 N N . HIS A 1 85 ? -22.990 -20.901 -4.364 1.00 90.31 85 HIS A N 1
ATOM 632 C CA . HIS A 1 85 ? -23.947 -21.500 -3.439 1.00 90.31 85 HIS A CA 1
ATOM 633 C C . HIS A 1 85 ? -24.542 -22.803 -4.009 1.00 90.31 85 HIS A C 1
ATOM 635 O O . HIS A 1 85 ? -24.968 -22.859 -5.164 1.00 90.31 85 HIS A O 1
ATOM 641 N N . ASN A 1 86 ? -24.600 -23.851 -3.180 1.00 90.38 86 ASN A N 1
ATOM 642 C CA . ASN A 1 86 ? -25.054 -25.202 -3.531 1.00 90.38 86 ASN A CA 1
ATOM 643 C C . ASN A 1 86 ? -24.281 -25.845 -4.695 1.00 90.38 86 ASN A C 1
ATOM 645 O O . ASN A 1 86 ? -24.846 -26.625 -5.463 1.00 90.38 86 ASN A O 1
ATOM 649 N N . GLN A 1 87 ? -22.988 -25.538 -4.824 1.00 91.38 87 GLN A N 1
ATOM 650 C CA . GLN A 1 87 ? -22.124 -26.142 -5.838 1.00 91.38 87 GLN A CA 1
ATOM 651 C C . GLN A 1 87 ? -21.176 -27.182 -5.246 1.00 91.38 87 GLN A C 1
ATOM 653 O O . GLN A 1 87 ? -20.625 -27.008 -4.156 1.00 91.38 87 GLN A O 1
ATOM 658 N N . THR A 1 88 ? -20.952 -28.257 -6.004 1.00 90.19 88 THR A N 1
ATOM 659 C CA . THR A 1 88 ? -19.938 -29.276 -5.716 1.00 90.19 88 THR A CA 1
ATOM 660 C C . THR A 1 88 ? -18.779 -29.134 -6.690 1.00 90.19 88 THR A C 1
ATOM 662 O O . THR A 1 88 ? -18.967 -29.169 -7.904 1.00 90.19 88 THR A O 1
ATOM 665 N N . PHE A 1 89 ? -17.567 -29.050 -6.156 1.00 86.25 89 PHE A N 1
ATOM 666 C CA . PHE A 1 89 ? -16.333 -28.983 -6.923 1.00 86.25 89 PHE A CA 1
ATOM 667 C C . PHE A 1 89 ? -15.549 -30.274 -6.730 1.00 86.25 89 PHE A C 1
ATOM 669 O O . PHE A 1 89 ? -15.364 -30.740 -5.606 1.00 86.25 89 PHE A O 1
ATOM 676 N N . THR A 1 90 ? -15.093 -30.855 -7.836 1.00 85.56 90 THR A N 1
ATOM 677 C CA . THR A 1 90 ? -14.283 -32.076 -7.838 1.00 85.56 90 THR A CA 1
ATOM 678 C C . THR A 1 90 ? -12.864 -31.714 -8.233 1.00 85.56 90 THR A C 1
ATOM 680 O O . THR A 1 90 ? -12.658 -31.036 -9.238 1.00 85.56 90 THR A O 1
ATOM 683 N N . LEU A 1 91 ? -1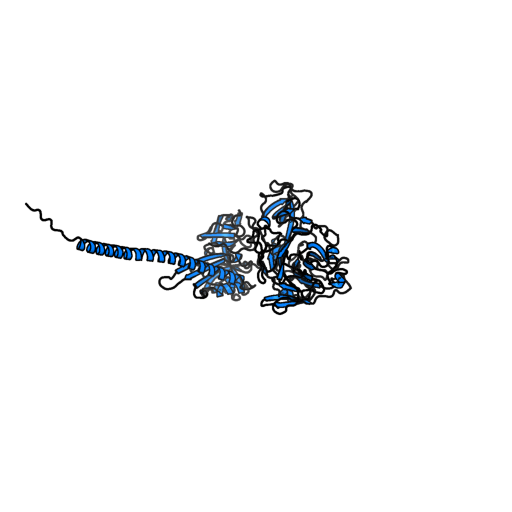1.890 -32.138 -7.432 1.00 77.38 91 LEU A N 1
ATOM 684 C CA . LEU A 1 91 ? -10.482 -31.959 -7.770 1.00 77.38 91 LEU A CA 1
ATOM 685 C C . LEU A 1 91 ? -10.103 -32.844 -8.963 1.00 77.38 91 LEU A C 1
ATOM 687 O O . LEU A 1 91 ? -10.725 -33.885 -9.197 1.00 77.38 91 LEU A O 1
ATOM 691 N N . ALA A 1 92 ? -9.060 -32.437 -9.691 1.00 75.94 92 ALA A N 1
ATOM 692 C CA . ALA A 1 92 ? -8.492 -33.235 -10.774 1.00 75.94 92 ALA A CA 1
ATOM 693 C C . ALA A 1 92 ? -8.211 -34.674 -10.306 1.00 75.94 92 ALA A C 1
ATOM 695 O O . ALA A 1 92 ? -7.945 -34.915 -9.127 1.00 75.94 92 ALA A O 1
ATOM 696 N N . ASP A 1 93 ? -8.345 -35.629 -11.226 1.00 73.19 93 ASP A N 1
ATOM 697 C CA . ASP A 1 93 ? -8.111 -37.059 -10.987 1.00 73.19 93 ASP A CA 1
ATOM 698 C C . ASP A 1 93 ? -8.952 -37.684 -9.854 1.00 73.19 93 ASP A C 1
ATOM 700 O O . ASP A 1 93 ? -8.625 -38.748 -9.330 1.00 73.19 93 ASP A O 1
ATOM 704 N N . ASN A 1 94 ? -10.079 -37.051 -9.498 1.00 70.25 94 ASN A N 1
ATOM 705 C CA . ASN A 1 94 ? -11.041 -37.544 -8.509 1.00 70.25 94 ASN A CA 1
ATOM 706 C C . ASN A 1 94 ? -10.447 -37.717 -7.092 1.00 70.25 94 ASN A C 1
ATOM 708 O O . ASN A 1 94 ? -10.876 -38.579 -6.321 1.00 70.25 94 ASN A O 1
ATOM 712 N N . TYR A 1 95 ? -9.479 -36.870 -6.720 1.00 71.44 95 TYR A N 1
ATOM 713 C CA . TYR A 1 95 ? -8.823 -36.878 -5.400 1.00 71.44 95 TYR A CA 1
ATOM 714 C C . TYR A 1 95 ? -9.702 -36.391 -4.230 1.00 71.44 95 TYR A C 1
ATOM 716 O O . TYR A 1 95 ? -9.233 -36.300 -3.094 1.00 71.44 95 TYR A O 1
ATOM 724 N N . GLY A 1 96 ? -10.978 -36.108 -4.485 1.00 75.75 96 GLY A N 1
ATOM 725 C CA . GLY A 1 96 ? -11.951 -35.661 -3.496 1.00 75.75 96 GLY A CA 1
ATOM 726 C C . GLY A 1 96 ? -12.830 -34.540 -4.031 1.00 75.75 96 GLY A C 1
ATOM 727 O O . GLY A 1 96 ? -12.543 -33.938 -5.070 1.00 75.75 96 GLY A O 1
ATOM 728 N N . THR A 1 97 ? -13.910 -34.261 -3.311 1.00 83.25 97 THR A N 1
ATOM 729 C CA . THR A 1 97 ? -14.820 -33.164 -3.647 1.00 83.25 97 THR A CA 1
ATOM 730 C C . THR A 1 97 ? -15.020 -32.254 -2.449 1.00 83.25 97 THR A C 1
ATOM 732 O O . THR A 1 97 ? -14.882 -32.682 -1.301 1.00 83.25 97 THR A O 1
ATOM 735 N N . PHE A 1 98 ? -15.361 -30.999 -2.707 1.00 85.44 98 PHE A N 1
ATOM 736 C CA . PHE A 1 98 ? -15.888 -30.111 -1.683 1.00 85.44 98 PHE A CA 1
ATOM 737 C C . PHE A 1 98 ? -17.194 -29.475 -2.153 1.00 85.44 98 PHE A C 1
ATOM 739 O O . PHE A 1 98 ? -17.392 -29.209 -3.337 1.00 85.44 98 PHE A O 1
ATOM 746 N N . TYR A 1 99 ? -18.104 -29.268 -1.213 1.00 88.81 99 TYR A N 1
ATOM 747 C CA . TYR A 1 99 ? -19.423 -28.689 -1.422 1.00 88.81 99 TYR A CA 1
ATOM 748 C C . TYR A 1 99 ? -19.537 -27.385 -0.640 1.00 88.81 99 TYR A C 1
ATOM 750 O O . TYR A 1 99 ? -19.124 -27.341 0.520 1.00 88.81 99 TYR A O 1
ATOM 758 N N . LEU A 1 100 ? -20.070 -26.341 -1.274 1.00 85.88 100 LEU A N 1
ATOM 759 C CA . LEU A 1 100 ? -20.160 -25.001 -0.698 1.00 85.88 100 LEU A CA 1
ATOM 760 C C . LEU A 1 100 ? -21.608 -24.561 -0.494 1.00 85.88 100 LEU A C 1
ATOM 762 O O . LEU A 1 100 ? -22.415 -24.566 -1.423 1.00 85.88 100 LEU A O 1
ATOM 766 N N . GLU A 1 101 ? -21.903 -24.076 0.709 1.00 87.81 101 GLU A N 1
ATOM 767 C CA . GLU A 1 101 ? -23.160 -23.412 1.044 1.00 87.81 101 GLU A CA 1
ATOM 768 C C . GLU A 1 101 ? -22.865 -22.045 1.654 1.00 87.81 101 GLU A C 1
ATOM 770 O O . GLU A 1 101 ? -22.180 -21.911 2.664 1.00 87.81 101 GLU A O 1
ATOM 775 N N . ILE A 1 102 ? -23.374 -21.005 1.008 1.00 89.44 102 ILE A N 1
ATOM 776 C CA . ILE A 1 102 ? -23.108 -19.610 1.363 1.00 89.44 102 ILE A CA 1
ATOM 777 C C . ILE A 1 102 ? -24.395 -18.939 1.850 1.00 89.44 102 ILE A C 1
ATOM 779 O O . ILE A 1 102 ? -25.386 -18.908 1.119 1.00 89.44 102 ILE A O 1
ATOM 783 N N . TYR A 1 103 ? -24.368 -18.375 3.058 1.00 89.94 103 TYR A N 1
ATOM 784 C CA . TYR A 1 103 ? -25.521 -17.798 3.752 1.00 89.94 103 TYR A CA 1
ATOM 785 C C . TYR A 1 103 ? -25.257 -16.354 4.224 1.00 89.94 103 TYR A C 1
ATOM 787 O O . TYR A 1 103 ? -24.825 -16.125 5.360 1.00 89.94 103 TYR A O 1
ATOM 795 N N . PRO A 1 104 ? -25.523 -15.346 3.377 1.00 89.75 104 PRO A N 1
ATOM 796 C CA . PRO A 1 104 ? -25.393 -13.941 3.752 1.00 89.75 104 PRO A CA 1
ATOM 797 C C . PRO A 1 104 ? -26.531 -13.427 4.645 1.00 89.75 104 PRO A C 1
ATOM 799 O O . PRO A 1 104 ? -27.694 -13.826 4.536 1.00 89.75 104 PRO A O 1
ATOM 802 N N . PHE A 1 105 ? -26.209 -12.460 5.508 1.00 90.00 105 PHE A N 1
ATOM 803 C CA . PHE A 1 105 ? -27.164 -11.829 6.428 1.00 90.00 105 PHE A CA 1
ATOM 804 C C . PHE A 1 105 ? -27.680 -10.450 5.977 1.00 90.00 105 PHE A C 1
ATOM 806 O O . PHE A 1 105 ? -28.476 -9.841 6.693 1.00 90.00 105 PHE A O 1
ATOM 813 N N . TYR A 1 106 ? -27.322 -10.000 4.774 1.00 88.94 106 TYR A N 1
ATOM 814 C CA . TYR A 1 106 ? -27.815 -8.774 4.131 1.00 88.94 106 TYR A CA 1
ATOM 815 C C . TYR A 1 106 ? -28.646 -9.090 2.880 1.00 88.94 106 TYR A C 1
ATOM 817 O O . TYR A 1 106 ? -28.672 -10.231 2.416 1.00 88.94 106 TYR A O 1
ATOM 825 N N . TYR A 1 107 ? -29.323 -8.073 2.347 1.00 90.31 107 TYR A N 1
ATOM 826 C CA . TYR A 1 107 ? -30.139 -8.181 1.139 1.00 90.31 107 TYR A CA 1
ATOM 827 C C . TYR A 1 107 ? -29.720 -7.142 0.093 1.00 90.31 107 TYR A C 1
ATOM 829 O O . TYR A 1 107 ? -29.100 -6.128 0.417 1.00 90.31 107 TYR A O 1
ATOM 837 N N . LYS A 1 108 ? -30.105 -7.380 -1.160 1.00 87.44 108 LYS A N 1
ATOM 838 C CA . LYS A 1 108 ? -29.961 -6.467 -2.298 1.00 87.44 108 LYS A CA 1
ATOM 839 C C . LYS A 1 108 ? -31.322 -6.230 -2.943 1.00 87.44 108 LYS A C 1
ATOM 841 O O . LYS A 1 108 ? -32.094 -7.174 -3.111 1.00 87.44 108 LYS A O 1
ATOM 846 N N . THR A 1 109 ? -31.644 -4.992 -3.301 1.00 86.56 109 THR A N 1
ATOM 847 C CA . THR A 1 109 ? -32.888 -4.683 -4.027 1.00 86.56 109 THR A CA 1
ATOM 848 C C . THR A 1 109 ? -32.849 -5.250 -5.446 1.00 86.56 109 THR A C 1
ATOM 850 O O . THR A 1 109 ? -31.841 -5.140 -6.141 1.00 86.56 109 THR A O 1
ATOM 853 N N . THR A 1 110 ? -33.944 -5.870 -5.890 1.00 86.69 110 THR A N 1
ATOM 854 C CA . THR A 1 110 ? -34.031 -6.520 -7.218 1.00 86.69 110 THR A CA 1
ATOM 855 C C . THR A 1 110 ? -34.825 -5.711 -8.234 1.00 86.69 110 THR A C 1
ATOM 857 O O . THR A 1 110 ? -34.604 -5.836 -9.434 1.00 86.69 110 THR A O 1
ATOM 860 N N . ALA A 1 111 ? -35.733 -4.866 -7.758 1.00 83.06 111 ALA A N 1
ATOM 861 C CA . ALA A 1 111 ? -36.517 -3.948 -8.566 1.00 83.06 111 ALA A CA 1
ATOM 862 C C . ALA A 1 111 ? -36.848 -2.700 -7.740 1.00 83.06 111 ALA A C 1
ATOM 864 O O . ALA A 1 111 ? -36.753 -2.714 -6.508 1.00 83.06 111 ALA A O 1
ATOM 865 N N . ASN A 1 112 ? -37.266 -1.632 -8.419 1.00 79.31 112 ASN A N 1
ATOM 866 C CA . ASN A 1 112 ? -37.809 -0.466 -7.731 1.00 79.31 112 ASN A CA 1
ATOM 867 C C . ASN A 1 112 ? -39.049 -0.872 -6.909 1.00 79.31 112 ASN A C 1
ATOM 869 O O . ASN A 1 112 ? -39.849 -1.695 -7.375 1.00 79.31 112 ASN A O 1
ATOM 873 N N . PRO A 1 113 ? -39.246 -0.299 -5.709 1.00 86.19 113 PRO A N 1
ATOM 874 C CA . PRO A 1 113 ? -40.416 -0.609 -4.900 1.00 86.19 113 PRO A CA 1
ATOM 875 C C . PRO A 1 113 ? -41.720 -0.264 -5.623 1.00 86.19 113 PRO A C 1
ATOM 877 O O . PRO A 1 113 ? -41.815 0.752 -6.310 1.00 86.19 113 PRO A O 1
ATOM 880 N N . THR A 1 114 ? -42.741 -1.103 -5.452 1.00 85.62 114 THR A N 1
ATOM 881 C CA . THR A 1 114 ? -44.083 -0.879 -6.012 1.00 85.62 114 THR A CA 1
ATOM 882 C C . THR A 1 114 ? -45.070 -0.705 -4.863 1.00 85.62 114 THR A C 1
ATOM 884 O O . THR A 1 114 ? -45.430 -1.671 -4.187 1.00 85.62 114 THR A O 1
ATOM 887 N N . GLY A 1 115 ? -45.475 0.540 -4.602 1.00 87.25 115 GLY A N 1
ATOM 888 C CA . GLY A 1 115 ? -46.301 0.886 -3.443 1.00 87.25 115 GLY A CA 1
ATOM 889 C C . GLY A 1 115 ? -45.621 0.498 -2.125 1.00 87.25 115 GLY A C 1
ATOM 890 O O . GLY A 1 115 ? -44.487 0.897 -1.858 1.00 87.25 115 GLY A O 1
ATOM 891 N N . ASN A 1 116 ? -46.289 -0.330 -1.321 1.00 91.62 116 ASN A N 1
ATOM 892 C CA . ASN A 1 116 ? -45.788 -0.813 -0.028 1.00 91.62 116 ASN A CA 1
ATOM 893 C C . ASN A 1 116 ? -44.842 -2.025 -0.137 1.00 91.62 116 ASN A C 1
ATOM 895 O O . ASN A 1 116 ? -44.415 -2.556 0.887 1.00 91.62 116 ASN A O 1
ATOM 899 N N . SER A 1 117 ? -44.508 -2.484 -1.345 1.00 92.56 117 SER A N 1
ATOM 900 C CA . SER A 1 117 ? -43.696 -3.683 -1.572 1.00 92.56 117 SER A CA 1
ATOM 901 C C . SER A 1 117 ? -42.264 -3.335 -1.984 1.00 92.56 117 SER A C 1
ATOM 903 O O . SER A 1 117 ? -42.057 -2.738 -3.042 1.00 92.56 117 SER A O 1
ATOM 905 N N . LEU A 1 118 ? -41.281 -3.755 -1.183 1.00 92.88 118 LEU A N 1
ATOM 906 C CA . LEU A 1 118 ? -39.846 -3.656 -1.465 1.00 92.88 118 LEU A CA 1
ATOM 907 C C . LEU A 1 118 ? -39.292 -5.044 -1.838 1.00 92.88 118 LEU A C 1
ATOM 909 O O . LEU A 1 118 ? -39.072 -5.870 -0.946 1.00 92.88 118 LEU A O 1
ATOM 913 N N . PRO A 1 119 ? -39.058 -5.324 -3.131 1.00 93.62 119 PRO A N 1
ATOM 914 C CA . PRO A 1 119 ? -38.510 -6.599 -3.573 1.00 93.62 119 PRO A CA 1
ATOM 915 C C . PRO A 1 119 ? -36.986 -6.642 -3.376 1.00 93.62 119 PRO A C 1
ATOM 917 O O . PRO A 1 119 ? -36.235 -5.817 -3.902 1.00 93.62 119 PRO A O 1
ATOM 920 N N . THR A 1 120 ? -36.514 -7.634 -2.624 1.00 93.25 120 THR A N 1
ATOM 921 C CA . THR A 1 120 ? -35.090 -7.860 -2.343 1.00 93.25 120 THR A CA 1
ATOM 922 C C . THR A 1 120 ? -34.706 -9.323 -2.551 1.00 93.25 120 THR A C 1
ATOM 924 O O . THR A 1 120 ? -35.565 -10.203 -2.643 1.00 93.25 120 THR A O 1
ATOM 927 N N . LYS A 1 121 ? -33.406 -9.592 -2.618 1.00 92.06 121 LYS A N 1
ATOM 928 C CA . LYS A 1 121 ? -32.831 -10.936 -2.628 1.00 92.06 121 LYS A CA 1
ATOM 929 C C . LYS A 1 121 ? -31.656 -11.032 -1.669 1.00 92.06 121 LYS A C 1
ATOM 931 O O . LYS A 1 121 ? -30.996 -10.033 -1.393 1.00 92.06 121 LYS A O 1
ATOM 936 N N . ILE A 1 122 ? -31.388 -12.236 -1.186 1.00 91.12 122 ILE A N 1
ATOM 937 C CA . ILE A 1 122 ? -30.145 -12.573 -0.491 1.00 91.12 122 ILE A CA 1
ATOM 938 C C . ILE A 1 122 ? -29.153 -13.089 -1.543 1.00 91.12 122 ILE A C 1
ATOM 940 O O . ILE A 1 122 ? -29.533 -13.996 -2.287 1.00 91.12 122 ILE A O 1
ATOM 944 N N . PRO A 1 123 ? -27.914 -12.565 -1.609 1.00 85.44 123 PRO A N 1
ATOM 945 C CA . PRO A 1 123 ? -26.910 -12.997 -2.584 1.00 85.44 123 PRO A CA 1
ATOM 946 C C . PRO A 1 123 ? -26.275 -14.346 -2.204 1.00 85.44 123 PRO A C 1
ATOM 948 O O . PRO A 1 123 ? -25.119 -14.434 -1.799 1.00 85.44 123 PRO A O 1
ATOM 951 N N . GLY A 1 124 ? -27.082 -15.406 -2.248 1.00 87.56 124 GLY A N 1
ATOM 952 C CA . GLY A 1 124 ? -26.744 -16.758 -1.808 1.00 87.56 124 GLY A CA 1
ATOM 953 C C . GLY A 1 124 ? -27.992 -17.503 -1.332 1.00 87.56 124 GLY A C 1
ATOM 954 O O . GLY A 1 124 ? -29.060 -17.403 -1.941 1.00 87.56 124 GLY A O 1
ATOM 955 N N . GLY A 1 125 ? -27.876 -18.234 -0.224 1.00 87.88 125 GLY A N 1
ATOM 956 C CA . GLY A 1 125 ? -28.976 -18.983 0.384 1.00 87.88 125 GLY A CA 1
ATOM 957 C C . GLY A 1 125 ? -29.579 -18.331 1.628 1.00 87.88 125 GLY A C 1
ATOM 958 O O . GLY A 1 125 ? -28.979 -17.476 2.281 1.00 87.88 125 GLY A O 1
ATOM 959 N N . PHE A 1 126 ? -30.765 -18.807 2.015 1.00 88.06 126 PHE A N 1
ATOM 960 C CA . PHE A 1 126 ? -31.362 -18.525 3.321 1.00 88.06 126 PHE A CA 1
ATOM 961 C C . PHE A 1 126 ? -31.076 -19.682 4.288 1.00 88.06 126 PHE A C 1
ATOM 963 O O . PHE A 1 126 ? -31.538 -20.799 4.060 1.00 88.06 126 PHE A O 1
ATOM 970 N N . LEU A 1 127 ? -30.358 -19.413 5.382 1.00 85.38 127 LEU A N 1
ATOM 971 C CA . LEU A 1 127 ? -29.993 -20.438 6.365 1.00 85.38 127 LEU A CA 1
ATOM 972 C C . LEU A 1 127 ? -31.232 -21.022 7.065 1.00 85.38 127 LEU A C 1
ATOM 974 O O . LEU A 1 127 ? -32.072 -20.285 7.594 1.00 85.38 127 LEU A O 1
ATOM 978 N N . ALA A 1 128 ? -31.330 -22.352 7.117 1.00 78.50 128 ALA A N 1
ATOM 979 C CA . ALA A 1 128 ? -32.402 -23.042 7.828 1.00 78.50 128 ALA A CA 1
ATOM 980 C C . ALA A 1 128 ? -32.378 -22.693 9.330 1.00 78.50 128 ALA A C 1
ATOM 982 O O . ALA A 1 128 ? -31.350 -22.799 9.991 1.00 78.50 128 ALA A O 1
ATOM 983 N N . GLY A 1 129 ? -33.515 -22.250 9.873 1.00 75.38 129 GLY A N 1
ATOM 984 C CA . GLY A 1 129 ? -33.629 -21.808 11.271 1.00 75.38 129 GLY A CA 1
ATOM 985 C C . GLY A 1 129 ? -33.343 -20.320 11.515 1.00 75.38 129 GLY A C 1
ATOM 986 O O . GLY A 1 129 ? -33.595 -19.839 12.619 1.00 75.38 129 GLY A O 1
ATOM 987 N N . ARG A 1 130 ? -32.897 -19.555 10.504 1.00 84.75 130 ARG A N 1
ATOM 988 C CA . ARG A 1 130 ? -32.870 -18.084 10.580 1.00 84.75 130 ARG A CA 1
ATOM 989 C C . ARG A 1 130 ? -34.299 -17.529 10.582 1.00 84.75 130 ARG A C 1
ATOM 991 O O . ARG A 1 130 ? -35.145 -17.972 9.805 1.00 84.75 130 ARG A O 1
ATOM 998 N N . ILE A 1 131 ? -34.550 -16.521 11.415 1.00 86.31 131 ILE A N 1
ATOM 999 C CA . ILE A 1 131 ? -35.841 -15.828 11.515 1.00 86.31 131 ILE A CA 1
ATOM 1000 C C . ILE A 1 131 ? -35.675 -14.396 10.992 1.00 86.31 131 ILE A C 1
ATOM 1002 O O . ILE A 1 131 ? -34.682 -13.731 11.281 1.00 86.31 131 ILE A O 1
ATOM 1006 N N . ILE A 1 132 ? -36.644 -13.922 10.207 1.00 89.38 132 ILE A N 1
ATOM 1007 C CA . ILE A 1 132 ? -36.786 -12.500 9.873 1.00 89.38 132 ILE A CA 1
ATOM 1008 C C . ILE A 1 132 ? -37.839 -11.932 10.837 1.00 89.38 132 ILE A C 1
ATOM 1010 O O . ILE A 1 132 ? -38.944 -12.475 10.881 1.00 89.38 132 ILE A O 1
ATOM 1014 N N . PRO A 1 133 ? -37.518 -10.908 11.645 1.00 89.12 133 PRO A N 1
ATOM 1015 C CA . PRO A 1 133 ? -38.446 -10.374 12.637 1.00 89.12 133 PRO A CA 1
ATOM 1016 C C . PRO A 1 133 ? -39.651 -9.695 11.973 1.00 89.12 133 PRO A C 1
ATOM 1018 O O . PRO A 1 133 ? -39.502 -9.001 10.974 1.00 89.12 133 PRO A O 1
ATOM 1021 N N . THR A 1 134 ? -40.842 -9.861 12.549 1.00 88.25 134 THR A N 1
ATOM 1022 C CA . THR A 1 134 ? -42.078 -9.195 12.101 1.00 88.25 134 THR A CA 1
ATOM 1023 C C . THR A 1 134 ? -42.840 -8.628 13.298 1.00 88.25 134 THR A C 1
ATOM 1025 O O . THR A 1 134 ? -43.245 -9.417 14.157 1.00 88.25 134 THR A O 1
ATOM 1028 N N . PRO A 1 135 ? -43.068 -7.306 13.373 1.00 90.19 135 PRO A N 1
ATOM 1029 C CA . PRO A 1 135 ? -42.527 -6.265 12.490 1.00 90.19 135 PRO A CA 1
ATOM 1030 C C . PRO A 1 135 ? -41.005 -6.100 12.663 1.00 90.19 135 PRO A C 1
ATOM 1032 O O . PRO A 1 135 ? -40.414 -6.594 13.628 1.00 90.19 135 PRO A O 1
ATOM 1035 N N . GLY A 1 136 ? -40.354 -5.396 11.737 1.00 91.31 136 GLY A N 1
ATOM 1036 C CA . GLY A 1 136 ? -38.904 -5.194 11.773 1.00 91.31 136 GLY A CA 1
ATOM 1037 C C . GLY A 1 136 ? -38.444 -3.879 11.149 1.00 91.31 136 GLY A C 1
ATOM 1038 O O . GLY A 1 136 ? -39.243 -3.082 10.661 1.00 91.31 136 GLY A O 1
ATOM 1039 N N . ARG A 1 137 ? -37.127 -3.638 11.187 1.00 92.19 137 ARG A N 1
ATOM 1040 C CA . ARG A 1 137 ? -36.484 -2.446 10.617 1.00 92.19 137 ARG A CA 1
ATOM 1041 C C . ARG A 1 137 ? -35.331 -2.819 9.688 1.00 92.19 137 ARG A C 1
ATOM 1043 O O . ARG A 1 137 ? -34.655 -3.827 9.898 1.00 92.19 137 ARG A O 1
ATOM 1050 N N . LEU A 1 138 ? -35.108 -1.991 8.672 1.00 90.75 138 LEU A N 1
ATOM 1051 C CA . LEU A 1 138 ? -34.056 -2.133 7.666 1.00 90.75 138 LEU A CA 1
ATOM 1052 C C . LEU A 1 138 ? -33.342 -0.800 7.466 1.00 90.75 138 LEU A C 1
ATOM 1054 O O . LEU A 1 138 ? -33.993 0.241 7.418 1.00 90.75 138 LEU A O 1
ATOM 1058 N N . LYS A 1 139 ? -32.022 -0.827 7.292 1.00 83.19 139 LYS A N 1
ATOM 1059 C CA . LYS A 1 139 ? -31.238 0.337 6.880 1.00 83.19 139 LYS A CA 1
ATOM 1060 C C . LYS A 1 139 ? -30.944 0.257 5.385 1.00 83.19 139 LYS A C 1
ATOM 1062 O O . LYS A 1 139 ? -30.438 -0.758 4.909 1.00 83.19 139 LYS A O 1
ATOM 1067 N N . ILE A 1 140 ? -31.271 1.329 4.669 1.00 80.69 140 ILE A N 1
ATOM 1068 C CA . ILE A 1 140 ? -31.155 1.466 3.215 1.00 80.69 140 ILE A CA 1
ATOM 1069 C C . ILE A 1 140 ? -30.670 2.891 2.924 1.00 80.69 140 ILE A C 1
ATOM 1071 O O . ILE A 1 140 ? -31.281 3.845 3.407 1.00 80.69 140 ILE A O 1
ATOM 1075 N N . LEU A 1 141 ? -29.579 3.052 2.165 1.00 66.25 141 LEU A N 1
ATOM 1076 C CA . LEU A 1 141 ? -29.006 4.365 1.796 1.00 66.25 141 LEU A CA 1
ATOM 1077 C C . LEU A 1 141 ? -28.866 5.331 2.995 1.00 66.25 141 LEU A C 1
ATOM 1079 O O . LEU A 1 141 ? -29.319 6.475 2.955 1.00 66.25 141 LEU A O 1
ATOM 1083 N N . GLY A 1 142 ? -28.317 4.845 4.111 1.00 64.75 142 GLY A N 1
ATOM 1084 C CA . GLY A 1 142 ? -28.098 5.663 5.311 1.00 64.75 142 GLY A CA 1
ATOM 1085 C C . GLY A 1 142 ? -29.341 5.937 6.177 1.00 64.75 142 GLY A C 1
ATOM 1086 O O . GLY A 1 142 ? -29.199 6.492 7.269 1.00 64.75 142 GLY A O 1
ATOM 1087 N N . LYS A 1 143 ? -30.547 5.529 5.753 1.00 75.44 143 LYS A N 1
ATOM 1088 C CA . LYS A 1 143 ? -31.812 5.743 6.481 1.00 75.44 143 LYS A CA 1
ATOM 1089 C C . LYS A 1 143 ? -32.435 4.435 6.957 1.00 75.44 143 LYS A C 1
ATOM 1091 O O . LYS A 1 143 ? -32.318 3.408 6.296 1.00 75.44 143 LYS A O 1
ATOM 1096 N N . VAL A 1 144 ? -33.105 4.480 8.108 1.00 85.44 144 VAL A N 1
ATOM 1097 C CA . VAL A 1 144 ? -33.811 3.331 8.691 1.00 85.44 144 VAL A CA 1
ATOM 1098 C C . VAL A 1 144 ? -35.297 3.409 8.348 1.00 85.44 144 VAL A C 1
ATOM 1100 O O . VAL A 1 144 ? -35.930 4.447 8.530 1.00 85.44 144 VAL A O 1
ATOM 1103 N N . TYR A 1 145 ? -35.843 2.298 7.866 1.00 88.38 145 TYR A N 1
ATOM 1104 C CA . TYR A 1 145 ? -37.240 2.118 7.489 1.00 88.38 145 TYR A CA 1
ATOM 1105 C C . TYR A 1 145 ? -37.838 0.930 8.244 1.00 88.38 145 TYR A C 1
ATOM 1107 O O . TYR A 1 145 ? -37.155 -0.067 8.476 1.00 88.38 145 TYR A O 1
ATOM 1115 N N . SER A 1 146 ? -39.117 1.018 8.600 1.00 91.62 146 SER A N 1
ATOM 1116 C CA . SER A 1 146 ? -39.857 -0.079 9.235 1.00 91.62 146 SER A CA 1
ATOM 1117 C C . SER A 1 146 ? -40.656 -0.874 8.203 1.00 91.62 146 SER A C 1
ATOM 1119 O O . SER A 1 146 ? -41.144 -0.310 7.225 1.00 91.62 146 SER A O 1
ATOM 1121 N N . TYR A 1 147 ? -40.829 -2.170 8.446 1.00 94.00 147 TYR A N 1
ATOM 1122 C CA . TYR A 1 147 ? -41.733 -3.039 7.697 1.00 94.00 147 TYR A CA 1
ATOM 1123 C C . TYR A 1 147 ? -42.623 -3.834 8.656 1.00 94.00 147 TYR A C 1
ATOM 1125 O O . TYR A 1 147 ? -42.216 -4.174 9.768 1.00 94.00 147 TYR A O 1
ATOM 1133 N N . GLU A 1 148 ? -43.834 -4.143 8.203 1.00 94.19 148 GLU A N 1
ATOM 1134 C CA . GLU A 1 148 ? -44.847 -4.846 8.996 1.00 94.19 148 GLU A CA 1
ATOM 1135 C C . GLU A 1 148 ? -44.796 -6.354 8.763 1.00 94.19 148 GLU A C 1
ATOM 1137 O O . GLU A 1 148 ? -44.962 -7.152 9.684 1.00 94.19 148 GLU A O 1
ATOM 1142 N N . ASN A 1 149 ? -44.555 -6.756 7.515 1.00 93.25 149 ASN A N 1
ATOM 1143 C CA . ASN A 1 149 ? -44.556 -8.155 7.112 1.00 93.25 149 ASN A CA 1
ATOM 1144 C C . ASN A 1 149 ? -43.526 -8.404 6.003 1.00 93.25 149 ASN A C 1
ATOM 1146 O O . ASN A 1 149 ? -42.991 -7.465 5.411 1.00 93.25 149 ASN A O 1
ATOM 1150 N N . PHE A 1 150 ? -43.251 -9.667 5.700 1.00 93.69 150 PHE A N 1
ATOM 1151 C CA . PHE A 1 150 ? -42.432 -10.060 4.562 1.00 93.69 150 PHE A CA 1
ATOM 1152 C C . PHE A 1 150 ? -43.007 -11.306 3.886 1.00 93.69 150 PHE A C 1
ATOM 1154 O O . PHE A 1 150 ? -43.660 -12.138 4.511 1.00 93.69 150 PHE A O 1
ATOM 1161 N N . VAL A 1 151 ? -42.721 -11.458 2.597 1.00 93.12 151 VAL A N 1
ATOM 1162 C CA . VAL A 1 151 ? -42.999 -12.676 1.833 1.00 93.12 151 VAL A CA 1
ATOM 1163 C C . VAL A 1 151 ? -41.674 -13.211 1.314 1.00 93.12 151 VAL A C 1
ATOM 1165 O O . VAL A 1 151 ? -40.951 -12.501 0.617 1.00 93.12 151 VAL A O 1
ATOM 1168 N N . ARG A 1 152 ? -41.341 -14.460 1.652 1.00 91.69 152 ARG A N 1
ATOM 1169 C CA . ARG A 1 152 ? -40.120 -15.127 1.180 1.00 91.69 152 ARG A CA 1
ATOM 1170 C C . ARG A 1 152 ? -40.460 -16.253 0.211 1.00 91.69 152 ARG A C 1
ATOM 1172 O O . ARG A 1 152 ? -41.254 -17.128 0.545 1.00 91.69 152 ARG A O 1
ATOM 1179 N N . ASN A 1 153 ? -39.773 -16.282 -0.927 1.00 89.06 153 ASN A N 1
ATOM 1180 C CA . ASN A 1 153 ? -39.750 -17.412 -1.849 1.00 89.06 153 ASN A CA 1
ATOM 1181 C C . ASN A 1 153 ? -38.293 -17.746 -2.209 1.00 89.06 153 ASN A C 1
ATOM 1183 O O . ASN A 1 153 ? -37.641 -16.993 -2.934 1.00 89.06 153 ASN A O 1
ATOM 1187 N N . GLY A 1 154 ? -37.762 -18.843 -1.660 1.00 86.12 154 GLY A N 1
ATOM 1188 C CA . GLY A 1 154 ? -36.331 -19.157 -1.747 1.00 86.12 154 GLY A CA 1
ATOM 1189 C C . GLY A 1 154 ? -35.468 -18.035 -1.152 1.00 86.12 154 GLY A C 1
ATOM 1190 O O . GLY A 1 154 ? -35.695 -17.620 -0.014 1.00 86.12 154 GLY A O 1
ATOM 1191 N N . SER A 1 155 ? -34.512 -17.531 -1.937 1.00 87.00 155 SER A N 1
ATOM 1192 C CA . SER A 1 155 ? -33.631 -16.407 -1.571 1.00 87.00 155 SER A CA 1
ATOM 1193 C C . SER A 1 155 ? -34.247 -15.024 -1.820 1.00 87.00 155 SER A C 1
ATOM 1195 O O . SER A 1 155 ? -33.677 -14.020 -1.391 1.00 87.00 155 SER A O 1
ATOM 1197 N N . ASN A 1 156 ? -35.408 -14.946 -2.479 1.00 91.19 156 ASN A N 1
ATOM 1198 C CA . ASN A 1 156 ? -36.121 -13.687 -2.689 1.00 91.19 156 ASN A CA 1
ATOM 1199 C C . ASN A 1 156 ? -36.970 -13.353 -1.461 1.00 91.19 156 ASN A C 1
ATOM 1201 O O . ASN A 1 156 ? -37.763 -14.176 -0.993 1.00 91.19 156 ASN A O 1
ATOM 1205 N N . VAL A 1 157 ? -36.828 -12.127 -0.962 1.00 92.75 157 VAL A N 1
ATOM 1206 C CA . VAL A 1 157 ? -37.562 -11.599 0.189 1.00 92.75 157 VAL A CA 1
ATOM 1207 C C . VAL A 1 157 ? -38.193 -10.274 -0.204 1.00 92.75 157 VAL A C 1
ATOM 1209 O O . VAL A 1 157 ? -37.510 -9.325 -0.571 1.00 92.75 157 VAL A O 1
ATOM 1212 N N . THR A 1 158 ? -39.512 -10.195 -0.114 1.00 94.69 158 THR A N 1
ATOM 1213 C CA . THR A 1 158 ? -40.261 -8.964 -0.361 1.00 94.69 158 THR A CA 1
ATOM 1214 C C . THR A 1 158 ? -40.746 -8.400 0.963 1.00 94.69 158 THR A C 1
ATOM 1216 O O . THR A 1 158 ? -41.538 -9.047 1.645 1.00 94.69 158 THR A O 1
ATOM 1219 N N . PHE A 1 159 ? -40.273 -7.212 1.335 1.00 95.12 159 PHE A N 1
ATOM 1220 C CA . PHE A 1 159 ? -40.683 -6.532 2.564 1.00 95.12 159 PHE A CA 1
ATOM 1221 C C . PHE A 1 159 ? -41.912 -5.657 2.315 1.00 95.12 159 PHE A C 1
ATOM 1223 O O . PHE A 1 159 ? -41.974 -4.922 1.329 1.00 95.12 159 PHE A O 1
ATOM 1230 N N . ILE A 1 160 ? -42.886 -5.724 3.221 1.00 95.38 160 ILE A N 1
ATOM 1231 C CA . ILE A 1 160 ? -44.161 -5.010 3.134 1.00 95.38 160 ILE A CA 1
ATOM 1232 C C . ILE A 1 160 ? -44.176 -3.903 4.190 1.00 95.38 160 ILE A C 1
ATOM 1234 O O . ILE A 1 160 ? -44.206 -4.179 5.391 1.00 95.38 160 ILE A O 1
ATOM 1238 N N . GLY A 1 161 ? -44.140 -2.651 3.737 1.00 90.38 161 GLY A N 1
ATOM 1239 C CA . GLY A 1 161 ? -44.229 -1.461 4.582 1.00 90.38 161 GLY A CA 1
ATOM 1240 C C . GLY A 1 161 ? -45.672 -1.116 4.959 1.00 90.38 161 GLY A C 1
ATOM 1241 O O . GLY A 1 161 ? -46.621 -1.503 4.274 1.00 90.38 161 GLY A O 1
ATOM 1242 N N . SER A 1 162 ? -45.847 -0.348 6.035 1.00 84.50 162 SER A N 1
ATOM 1243 C CA . SER A 1 162 ? -47.138 0.273 6.375 1.00 84.50 162 SER A CA 1
ATOM 1244 C C . SER A 1 162 ? -47.472 1.461 5.465 1.00 84.50 162 SER A C 1
ATOM 1246 O O . SER A 1 162 ? -48.642 1.797 5.285 1.00 84.50 162 SER A O 1
ATOM 1248 N N . THR A 1 163 ? -46.458 2.059 4.836 1.00 86.19 163 THR A N 1
ATOM 1249 C CA . THR A 1 163 ? -46.570 3.127 3.837 1.00 86.19 163 THR A CA 1
ATOM 1250 C C . THR A 1 163 ? -45.809 2.767 2.561 1.00 86.19 163 THR A C 1
ATOM 1252 O O . THR A 1 163 ? -45.056 1.789 2.522 1.00 86.19 163 THR A O 1
ATOM 1255 N N . ASN A 1 164 ? -46.011 3.566 1.508 1.00 86.44 164 ASN A N 1
ATOM 1256 C CA . ASN A 1 164 ? -45.280 3.398 0.259 1.00 86.44 164 ASN A CA 1
ATOM 1257 C C . ASN A 1 164 ? -43.778 3.580 0.504 1.00 86.44 164 ASN A C 1
ATOM 1259 O O . ASN A 1 164 ? -43.356 4.556 1.133 1.00 86.44 164 ASN A O 1
ATOM 1263 N N . TRP A 1 165 ? -42.971 2.670 -0.036 1.00 84.19 165 TRP A N 1
ATOM 1264 C CA . TRP A 1 165 ? -41.520 2.806 0.007 1.00 84.19 165 TRP A CA 1
ATOM 1265 C C . TRP A 1 165 ? -41.062 3.971 -0.882 1.00 84.19 165 TRP A C 1
ATOM 1267 O O . TRP A 1 165 ? -41.648 4.206 -1.943 1.00 84.19 165 TRP A O 1
ATOM 1277 N N . PRO A 1 166 ? -40.003 4.702 -0.491 1.00 78.19 166 PRO A N 1
ATOM 1278 C CA . PRO A 1 166 ? -39.370 5.669 -1.379 1.00 78.19 166 PRO A CA 1
ATOM 1279 C C . PRO A 1 166 ? -38.720 4.961 -2.575 1.00 78.19 166 PRO A C 1
ATOM 1281 O O . PRO A 1 166 ? -38.459 3.760 -2.533 1.00 78.19 166 PRO A O 1
ATOM 1284 N N . SER A 1 167 ? -38.406 5.714 -3.632 1.00 77.88 167 SER A N 1
ATOM 1285 C CA . SER A 1 167 ? -37.631 5.181 -4.757 1.00 77.88 167 SER A CA 1
ATOM 1286 C C . SER A 1 167 ? -36.255 4.726 -4.268 1.00 77.88 167 SER A C 1
ATOM 1288 O O . SER A 1 167 ? -35.449 5.545 -3.828 1.00 77.88 167 SER A O 1
ATOM 1290 N N . ILE A 1 168 ? -35.994 3.423 -4.350 1.00 76.31 168 ILE A N 1
ATOM 1291 C CA . ILE A 1 168 ? -34.727 2.798 -3.967 1.00 76.31 168 ILE A CA 1
ATOM 1292 C C . ILE A 1 168 ? -34.172 2.110 -5.220 1.00 76.31 168 ILE A C 1
ATOM 1294 O O . ILE A 1 168 ? -34.840 1.205 -5.724 1.00 76.31 168 ILE A O 1
ATOM 1298 N N . PRO A 1 169 ? -32.989 2.513 -5.725 1.00 71.25 169 PRO A N 1
ATOM 1299 C CA . PRO A 1 169 ? -32.384 1.911 -6.910 1.00 71.25 169 PRO A CA 1
ATOM 1300 C C . PRO A 1 169 ? -32.182 0.401 -6.766 1.00 71.25 169 PRO A C 1
ATOM 1302 O O . PRO A 1 169 ? -31.979 -0.109 -5.661 1.00 71.25 169 PRO A O 1
ATOM 1305 N N . VAL A 1 170 ? -32.184 -0.312 -7.890 1.00 75.69 170 VAL A N 1
ATOM 1306 C CA . VAL A 1 170 ? -31.805 -1.734 -7.963 1.00 75.69 170 VAL A CA 1
ATOM 1307 C C . VAL A 1 170 ? -30.331 -1.908 -7.571 1.00 75.69 170 VAL A C 1
ATOM 1309 O O . VAL A 1 170 ? -29.527 -1.018 -7.828 1.00 75.69 170 VAL A O 1
ATOM 1312 N N . GLY A 1 171 ? -29.981 -3.025 -6.924 1.00 72.00 171 GLY A N 1
ATOM 1313 C CA . GLY A 1 171 ? -28.611 -3.301 -6.458 1.00 72.00 171 GLY A CA 1
ATOM 1314 C C . GLY A 1 171 ? -28.236 -2.604 -5.142 1.00 72.00 171 GLY A C 1
ATOM 1315 O O . GLY A 1 171 ? -27.114 -2.727 -4.649 1.00 72.00 171 GLY A O 1
ATOM 1316 N N . THR A 1 172 ? -29.180 -1.904 -4.510 1.00 74.31 172 THR A N 1
ATOM 1317 C CA . THR A 1 172 ? -28.948 -1.223 -3.231 1.00 74.31 172 THR A CA 1
ATOM 1318 C C . THR A 1 172 ? -28.846 -2.234 -2.091 1.00 74.31 172 THR A C 1
ATOM 1320 O O . THR A 1 172 ? -29.702 -3.109 -1.944 1.00 74.31 172 THR A O 1
ATOM 1323 N N . THR A 1 173 ? -27.819 -2.088 -1.250 1.00 82.19 173 THR A N 1
ATOM 1324 C CA . THR A 1 173 ? -27.625 -2.901 -0.040 1.00 82.19 173 THR A CA 1
ATOM 1325 C C . THR A 1 173 ? -28.662 -2.552 1.028 1.00 82.19 173 THR A C 1
ATOM 1327 O O . THR A 1 173 ? -28.874 -1.386 1.363 1.00 82.19 173 THR A O 1
ATOM 1330 N N . VAL A 1 174 ? -29.283 -3.583 1.591 1.00 85.44 174 VAL A N 1
ATOM 1331 C CA . VAL A 1 174 ? -30.303 -3.498 2.637 1.00 85.44 174 VAL A CA 1
ATOM 1332 C C . VAL A 1 174 ? -29.818 -4.287 3.851 1.00 85.44 174 VAL A C 1
ATOM 1334 O O . VAL A 1 174 ? -29.571 -5.494 3.770 1.00 85.44 174 VAL A O 1
ATOM 1337 N N . LEU A 1 175 ? -29.684 -3.603 4.986 1.00 88.31 175 LEU A N 1
ATOM 1338 C CA . LEU A 1 175 ? -29.124 -4.160 6.218 1.00 88.31 175 LEU A CA 1
ATOM 1339 C C . LEU A 1 175 ? -30.201 -4.344 7.298 1.00 88.31 175 LEU A C 1
ATOM 1341 O O . LEU A 1 175 ? -31.035 -3.452 7.471 1.00 88.31 175 LEU A O 1
ATOM 1345 N N . PRO A 1 176 ? -30.195 -5.451 8.061 1.00 92.19 176 PRO A N 1
ATOM 1346 C CA . PRO A 1 176 ? -31.097 -5.615 9.197 1.00 92.19 176 PRO A CA 1
ATOM 1347 C C . PRO A 1 176 ? -30.806 -4.635 10.338 1.00 92.19 176 PRO A C 1
ATOM 1349 O O . PRO A 1 176 ? -29.648 -4.335 10.639 1.00 92.19 176 PRO A O 1
ATOM 1352 N N . VAL A 1 177 ? -31.863 -4.181 11.016 1.00 92.69 177 VAL A N 1
ATOM 1353 C CA . VAL A 1 177 ? -31.765 -3.260 12.155 1.00 92.69 177 VAL A CA 1
ATOM 1354 C C . VAL A 1 177 ? -32.527 -3.812 13.359 1.00 92.69 177 VAL A C 1
ATOM 1356 O O . VAL A 1 177 ? -33.691 -4.199 13.253 1.00 92.69 177 VAL A O 1
ATOM 1359 N N . GLY A 1 178 ? -31.862 -3.834 14.512 1.00 93.19 178 GLY A N 1
ATOM 1360 C CA . GLY A 1 178 ? -32.461 -4.036 15.829 1.00 93.19 178 GLY A CA 1
ATOM 1361 C C . GLY A 1 178 ? -32.597 -2.714 16.580 1.00 93.19 178 GLY A C 1
ATOM 1362 O O . GLY A 1 178 ? -32.059 -1.695 16.159 1.00 93.19 178 GLY A O 1
ATOM 1363 N N . VAL A 1 179 ? -33.302 -2.717 17.707 1.00 93.62 179 VAL A N 1
ATOM 1364 C CA . VAL A 1 179 ? -33.491 -1.516 18.537 1.00 93.62 179 VAL A CA 1
ATOM 1365 C C . VAL A 1 179 ? -32.942 -1.786 19.929 1.00 93.62 179 VAL A C 1
ATOM 1367 O O . VAL A 1 179 ? -33.210 -2.844 20.498 1.00 93.62 179 VAL A O 1
ATOM 1370 N N . SER A 1 180 ? -32.170 -0.854 20.492 1.00 93.44 180 SER A N 1
ATOM 1371 C CA . SER A 1 180 ? -31.683 -0.964 21.870 1.00 93.44 180 SER A CA 1
ATOM 1372 C C . SER A 1 180 ? -32.842 -0.945 22.879 1.00 93.44 180 SER A C 1
ATOM 1374 O O . SER A 1 180 ? -33.991 -0.631 22.553 1.00 93.44 180 SER A O 1
ATOM 1376 N N . LEU A 1 181 ? -32.564 -1.333 24.123 1.00 93.31 181 LEU A N 1
ATOM 1377 C CA . LEU A 1 181 ? -33.544 -1.270 25.207 1.00 93.31 181 LEU A CA 1
ATOM 1378 C C . LEU A 1 181 ? -34.091 0.163 25.403 1.00 93.31 181 LEU A C 1
ATOM 1380 O O . LEU A 1 181 ? -33.419 1.148 25.096 1.00 93.31 181 LEU A O 1
ATOM 1384 N N . GLY A 1 182 ? -35.300 0.283 25.960 1.00 88.75 182 GLY A N 1
ATOM 1385 C CA . GLY A 1 182 ? -35.944 1.569 26.271 1.00 88.75 182 GLY A CA 1
ATOM 1386 C C . GLY A 1 182 ? -35.267 2.385 27.383 1.00 88.75 182 GLY A C 1
ATOM 1387 O O . GLY A 1 182 ? -35.764 3.445 27.754 1.00 88.75 182 GLY A O 1
ATOM 1388 N N . SER A 1 183 ? -34.137 1.912 27.907 1.00 90.19 183 SER A N 1
ATOM 1389 C CA . SER A 1 183 ? -33.264 2.615 28.842 1.00 90.19 183 SER A CA 1
ATOM 1390 C C . SER A 1 183 ? -31.861 2.765 28.250 1.00 90.19 183 SER A C 1
ATOM 1392 O O . SER A 1 183 ? -31.417 1.965 27.423 1.00 90.19 183 SER A O 1
ATOM 1394 N N . GLN A 1 184 ? -31.154 3.813 28.673 1.00 91.31 184 GLN A N 1
ATOM 1395 C CA . GLN A 1 184 ? -29.766 4.036 28.284 1.00 91.31 184 GLN A CA 1
ATOM 1396 C C . GLN A 1 184 ? -28.881 2.894 28.799 1.00 91.31 184 GLN A C 1
ATOM 1398 O O . GLN A 1 184 ? -28.963 2.513 29.966 1.00 91.31 184 GLN A O 1
ATOM 1403 N N . GLN A 1 185 ? -28.013 2.381 27.930 1.00 92.62 185 GLN A N 1
ATOM 1404 C CA . GLN A 1 185 ? -27.048 1.330 28.251 1.00 92.62 185 GLN A CA 1
ATOM 1405 C C . GLN A 1 185 ? -25.627 1.842 28.010 1.00 92.62 185 GLN A C 1
ATOM 1407 O O . GLN A 1 185 ? -25.398 2.697 27.154 1.00 92.62 185 GLN A O 1
ATOM 1412 N N . GLN A 1 186 ? -24.658 1.315 28.750 1.00 89.94 186 GLN A N 1
ATOM 1413 C CA . GLN A 1 186 ? -23.242 1.493 28.443 1.00 89.94 186 GLN A CA 1
ATOM 1414 C C . GLN A 1 186 ? -22.679 0.156 27.993 1.00 89.94 186 GLN A C 1
ATOM 1416 O O . GLN A 1 186 ? -22.810 -0.838 28.701 1.00 89.94 186 GLN A O 1
ATOM 1421 N N . ILE A 1 187 ? -22.061 0.144 26.816 1.00 89.25 187 ILE A N 1
ATOM 1422 C CA . ILE A 1 187 ? -21.303 -1.005 26.334 1.00 89.25 187 ILE A CA 1
ATOM 1423 C C . ILE A 1 187 ? -19.821 -0.738 26.577 1.00 89.25 187 ILE A C 1
ATOM 1425 O O . ILE A 1 187 ? -19.314 0.351 26.293 1.00 89.25 187 ILE A O 1
ATOM 1429 N N . THR A 1 188 ? -19.144 -1.736 27.123 1.00 88.19 188 THR A N 1
ATOM 1430 C CA . THR A 1 188 ? -17.704 -1.731 27.365 1.00 88.19 188 THR A CA 1
ATOM 1431 C C . THR A 1 188 ? -17.078 -2.993 26.793 1.00 88.19 188 THR A C 1
ATOM 1433 O O . THR A 1 188 ? -17.789 -3.900 26.347 1.00 88.19 188 THR A O 1
ATOM 1436 N N . ARG A 1 189 ? -15.746 -3.081 26.804 1.00 82.62 189 ARG A N 1
ATOM 1437 C CA . ARG A 1 189 ? -15.044 -4.297 26.388 1.00 82.62 189 ARG A CA 1
ATOM 1438 C C . ARG A 1 189 ? -15.474 -5.495 27.237 1.00 82.62 189 ARG A C 1
ATOM 1440 O O . ARG A 1 189 ? -15.366 -5.491 28.459 1.00 82.62 189 ARG A O 1
ATOM 1447 N N . GLY A 1 190 ? -15.958 -6.536 26.568 1.00 77.69 190 GLY A N 1
ATOM 1448 C CA . GLY A 1 190 ? -16.507 -7.734 27.196 1.00 77.69 190 GLY A CA 1
ATOM 1449 C C . GLY A 1 190 ? -17.895 -7.546 27.817 1.00 77.69 190 GLY A C 1
ATOM 1450 O O . GLY A 1 190 ? -18.432 -8.527 28.327 1.00 77.69 190 GLY A O 1
ATOM 1451 N N . GLY A 1 191 ? -18.469 -6.340 27.754 1.00 87.50 191 GLY A N 1
ATOM 1452 C CA . GLY A 1 191 ? -19.823 -6.037 28.205 1.00 87.50 191 GLY A CA 1
ATOM 1453 C C . GLY A 1 191 ? -20.895 -6.519 27.228 1.00 87.50 191 GLY A C 1
ATOM 1454 O O . GLY A 1 191 ? -20.594 -7.032 26.150 1.00 87.50 191 GLY A O 1
ATOM 1455 N N . ASP A 1 192 ? -22.157 -6.325 27.602 1.00 92.75 192 ASP A N 1
ATOM 1456 C CA . ASP A 1 192 ? -23.310 -6.840 26.865 1.00 92.75 192 ASP A CA 1
ATOM 1457 C C . ASP A 1 192 ? -24.229 -5.698 26.399 1.00 92.75 192 ASP A C 1
ATOM 1459 O O . ASP A 1 192 ? -24.296 -4.643 27.029 1.00 92.75 192 ASP A O 1
ATOM 1463 N N . LEU A 1 193 ? -24.973 -5.922 25.313 1.00 93.50 193 LEU A N 1
ATOM 1464 C CA . LEU A 1 193 ? -26.019 -5.018 24.825 1.00 93.50 193 LEU A CA 1
ATOM 1465 C C . LEU A 1 193 ? -27.343 -5.764 24.729 1.00 93.50 193 LEU A C 1
ATOM 1467 O O . LEU A 1 193 ? -27.438 -6.780 24.042 1.00 93.50 193 LEU A O 1
ATOM 1471 N N . VAL A 1 194 ? -28.384 -5.239 25.369 1.00 95.50 194 VAL A N 1
ATOM 1472 C CA . VAL A 1 194 ? -29.740 -5.786 25.270 1.00 95.50 194 VAL A CA 1
ATOM 1473 C C . VAL A 1 194 ? -30.533 -5.016 24.217 1.00 95.50 194 VAL A C 1
ATOM 1475 O O . VAL A 1 194 ? -30.599 -3.781 24.240 1.00 95.50 194 VAL A O 1
ATOM 1478 N N . LEU A 1 195 ? -31.156 -5.759 23.306 1.00 94.06 195 LEU A N 1
ATOM 1479 C CA . LEU A 1 195 ? -32.068 -5.248 22.292 1.00 94.06 195 LEU A CA 1
ATOM 1480 C C . LEU A 1 195 ? -33.521 -5.424 22.752 1.00 94.06 195 LEU A C 1
ATOM 1482 O O . LEU A 1 195 ? -33.875 -6.425 23.370 1.00 94.06 195 LEU A O 1
ATOM 1486 N N . SER A 1 196 ? -34.377 -4.453 22.449 1.00 93.12 196 SER A N 1
ATOM 1487 C CA . SER A 1 196 ? -35.823 -4.544 22.676 1.00 93.12 196 SER A CA 1
ATOM 1488 C C . SER A 1 196 ? -36.537 -5.288 21.544 1.00 93.12 196 SER A C 1
ATOM 1490 O O . SER A 1 196 ? -37.537 -5.958 21.783 1.00 93.12 196 SER A O 1
ATOM 1492 N N . SER A 1 197 ? -36.022 -5.187 20.315 1.00 91.50 197 SER A N 1
ATOM 1493 C CA . SER A 1 197 ? -36.578 -5.835 19.122 1.00 91.50 197 SER A CA 1
ATOM 1494 C C . SER A 1 197 ? -35.515 -6.043 18.037 1.00 91.50 197 SER A C 1
ATOM 1496 O O . SER A 1 197 ? -34.446 -5.430 18.065 1.00 91.50 197 SER A O 1
ATOM 1498 N N . GLY A 1 198 ? -35.801 -6.933 17.081 1.00 88.62 198 GLY A N 1
ATOM 1499 C CA . GLY A 1 198 ? -34.967 -7.170 15.895 1.00 88.62 198 GLY A CA 1
ATOM 1500 C C . GLY A 1 198 ? -33.706 -8.014 16.119 1.00 88.62 198 GLY A C 1
ATOM 1501 O O . GLY A 1 198 ? -32.981 -8.269 15.160 1.00 88.62 198 GLY A O 1
ATOM 1502 N N . ALA A 1 199 ? -33.462 -8.503 17.341 1.00 89.69 199 ALA A N 1
ATOM 1503 C CA . ALA A 1 199 ? -32.311 -9.351 17.658 1.00 89.69 199 ALA A CA 1
ATOM 1504 C C . ALA A 1 199 ? -32.270 -10.644 16.826 1.00 89.69 199 ALA A C 1
ATOM 1506 O O . ALA A 1 199 ? -31.194 -11.121 16.485 1.00 89.69 199 ALA A O 1
ATOM 1507 N N . ASP A 1 200 ? -33.420 -11.199 16.448 1.00 89.12 200 ASP A N 1
ATOM 1508 C CA . ASP A 1 200 ? -33.477 -12.449 15.682 1.00 89.12 200 ASP A CA 1
ATOM 1509 C C . ASP A 1 200 ? -32.969 -12.327 14.245 1.00 89.12 200 ASP A C 1
ATOM 1511 O O . ASP A 1 200 ? -32.563 -13.329 13.657 1.00 89.12 200 ASP A O 1
ATOM 1515 N N . ALA A 1 201 ? -32.900 -11.104 13.707 1.00 88.38 201 ALA A N 1
ATOM 1516 C CA . ALA A 1 201 ? -32.273 -10.863 12.412 1.00 88.38 201 ALA A CA 1
ATOM 1517 C C . ALA A 1 201 ? -30.741 -11.013 12.449 1.00 88.38 201 ALA A C 1
ATOM 1519 O O . ALA A 1 201 ? -30.117 -11.127 11.391 1.00 88.38 201 ALA A O 1
ATOM 1520 N N . PHE A 1 202 ? -30.141 -10.988 13.645 1.00 90.62 202 PHE A N 1
ATOM 1521 C CA . PHE A 1 202 ? -28.699 -11.013 13.856 1.00 90.62 202 PHE A CA 1
ATOM 1522 C C . PHE A 1 202 ? -28.184 -12.460 13.947 1.00 90.62 202 PHE A C 1
ATOM 1524 O O . PHE A 1 202 ? -28.834 -13.314 14.571 1.00 90.62 202 PHE A O 1
ATOM 1531 N N . PRO A 1 203 ? -26.996 -12.757 13.382 1.00 88.81 203 PRO A N 1
ATOM 1532 C CA . PRO A 1 203 ? -26.400 -14.083 13.464 1.00 88.81 203 PRO A CA 1
ATOM 1533 C C . PRO A 1 203 ? -26.128 -14.477 14.917 1.00 88.81 203 PRO A C 1
ATOM 1535 O O . PRO A 1 203 ? -25.933 -13.636 15.798 1.00 88.81 203 PRO A O 1
ATOM 1538 N N . GLN A 1 204 ? -26.106 -15.778 15.194 1.00 84.75 204 GLN A N 1
ATOM 1539 C CA . GLN A 1 204 ? -25.908 -16.259 16.561 1.00 84.75 204 GLN A CA 1
ATOM 1540 C C . GLN A 1 204 ? -24.494 -15.965 17.087 1.00 84.75 204 GLN A C 1
ATOM 1542 O O . GLN A 1 204 ? -24.319 -15.791 18.291 1.00 84.75 204 GLN A O 1
ATOM 1547 N N . TYR A 1 205 ? -23.495 -15.882 16.208 1.00 80.75 205 TYR A N 1
ATOM 1548 C CA . TYR A 1 205 ? -22.093 -15.710 16.583 1.00 80.75 205 TYR A CA 1
ATOM 1549 C C . TYR A 1 205 ? -21.410 -14.657 15.716 1.00 80.75 205 TYR A C 1
ATOM 1551 O O . TYR A 1 205 ? -21.663 -14.593 14.515 1.00 80.75 205 TYR A O 1
ATOM 1559 N N . TRP A 1 206 ? -20.500 -13.893 16.321 1.00 72.69 206 TRP A N 1
ATOM 1560 C CA . TRP A 1 206 ? -19.536 -13.037 15.616 1.00 72.69 206 TRP A CA 1
ATOM 1561 C C . TRP A 1 206 ? -20.135 -11.982 14.673 1.00 72.69 206 TRP A C 1
ATOM 1563 O O . TRP A 1 206 ? -19.552 -11.669 13.636 1.00 72.69 206 TRP A O 1
ATOM 1573 N N . GLY A 1 207 ? -21.294 -11.416 15.014 1.00 77.81 207 GLY A N 1
ATOM 1574 C CA . GLY A 1 207 ? -21.890 -10.349 14.211 1.00 77.81 207 GLY A CA 1
ATOM 1575 C C . GLY A 1 207 ? -21.265 -8.987 14.506 1.00 77.81 207 GLY A C 1
ATOM 1576 O O . GLY A 1 207 ? -20.997 -8.641 15.661 1.00 77.81 207 GLY A O 1
ATOM 1577 N N . THR A 1 208 ? -21.059 -8.196 13.455 1.00 83.94 208 THR A N 1
ATOM 1578 C CA . THR A 1 208 ? -20.601 -6.809 13.560 1.00 83.94 208 THR A CA 1
ATOM 1579 C C . THR A 1 208 ? -21.766 -5.842 13.426 1.00 83.94 208 THR A C 1
ATOM 1581 O O . THR A 1 208 ? -22.679 -6.045 12.624 1.00 83.94 208 THR A O 1
ATOM 1584 N N . PHE A 1 209 ? -21.755 -4.774 14.215 1.00 86.38 209 PHE A N 1
ATOM 1585 C CA . PHE A 1 209 ? -22.843 -3.808 14.231 1.00 86.38 209 PHE A CA 1
ATOM 1586 C C . PHE A 1 209 ? -22.375 -2.376 14.478 1.00 86.38 209 PHE A C 1
ATOM 1588 O O . PHE A 1 209 ? -21.297 -2.132 15.025 1.00 86.38 209 PHE A O 1
ATOM 1595 N N . LYS A 1 210 ? -23.227 -1.421 14.101 1.00 85.69 210 LYS A N 1
ATOM 1596 C CA . LYS A 1 210 ? -23.100 0.004 14.430 1.00 85.69 210 LYS A CA 1
ATOM 1597 C C . LYS A 1 210 ? -24.269 0.461 15.292 1.00 85.69 210 LYS A C 1
ATOM 1599 O O . LYS A 1 210 ? -25.381 -0.050 15.178 1.00 85.69 210 LYS A O 1
ATOM 1604 N N . VAL A 1 211 ? -24.009 1.455 16.136 1.00 83.94 211 VAL A N 1
ATOM 1605 C CA . VAL A 1 211 ? -25.037 2.139 16.930 1.00 83.94 211 VAL A CA 1
ATOM 1606 C C . VAL A 1 211 ? -25.434 3.421 16.194 1.00 83.94 211 VAL A C 1
ATOM 1608 O O . VAL A 1 211 ? -24.660 4.382 16.136 1.00 83.94 211 VAL A O 1
ATOM 1611 N N . GLY A 1 212 ? -26.627 3.431 15.605 1.00 71.94 212 GLY A N 1
ATOM 1612 C CA . GLY A 1 212 ? -27.143 4.503 14.758 1.00 71.94 212 GLY A CA 1
ATOM 1613 C C . GLY A 1 212 ? -26.245 4.763 13.547 1.00 71.94 212 GLY A C 1
ATOM 1614 O O . GLY A 1 212 ? -25.780 3.837 12.884 1.00 71.94 212 GLY A O 1
ATOM 1615 N N . ASN A 1 213 ? -25.957 6.041 13.295 1.00 63.00 213 ASN A N 1
ATOM 1616 C CA . ASN A 1 213 ? -25.010 6.493 12.269 1.00 63.00 213 ASN A CA 1
ATOM 1617 C C . ASN A 1 213 ? -23.625 6.846 12.853 1.00 63.00 213 ASN A C 1
ATOM 1619 O O . ASN A 1 213 ? -22.897 7.653 12.286 1.00 63.00 213 ASN A O 1
ATOM 1623 N N . THR A 1 214 ? -23.253 6.264 14.001 1.00 61.47 214 THR A N 1
ATOM 1624 C CA . THR A 1 214 ? -21.921 6.473 14.600 1.00 61.47 214 THR A CA 1
ATOM 1625 C C . THR A 1 214 ? -20.835 5.759 13.778 1.00 61.47 214 THR A C 1
ATOM 1627 O O . THR A 1 214 ? -21.070 4.679 13.235 1.00 61.47 214 THR A O 1
ATOM 1630 N N . SER A 1 215 ? -19.623 6.319 13.744 1.00 55.44 215 SER A N 1
ATOM 1631 C CA . SER A 1 215 ? -18.442 5.737 13.086 1.00 55.44 215 SER A CA 1
ATOM 1632 C C . SER A 1 215 ? -17.942 4.420 13.707 1.00 55.44 215 SER A C 1
ATOM 1634 O O . SER A 1 215 ? -17.378 3.593 12.997 1.00 55.44 215 SER A O 1
ATOM 1636 N N . GLY A 1 216 ? -18.175 4.182 15.004 1.00 64.31 216 GLY A N 1
ATOM 1637 C CA . GLY A 1 216 ? -17.688 2.989 15.712 1.00 64.31 216 GLY A CA 1
ATOM 1638 C C . GLY A 1 216 ? -18.359 1.681 15.272 1.00 64.31 216 GLY A C 1
ATOM 1639 O O . GLY A 1 216 ? -19.588 1.578 15.300 1.00 64.31 216 GLY A O 1
ATOM 1640 N N . VAL A 1 217 ? -17.543 0.679 14.919 1.00 77.94 217 VAL A N 1
ATOM 1641 C CA . VAL A 1 217 ? -17.975 -0.695 14.607 1.00 77.94 217 VAL A CA 1
ATOM 1642 C C . VAL A 1 217 ? -17.651 -1.621 15.774 1.00 77.94 217 VAL A C 1
ATOM 1644 O O . VAL A 1 217 ? -16.511 -1.695 16.237 1.00 77.94 217 VAL A O 1
ATOM 1647 N N . TYR A 1 218 ? -18.661 -2.356 16.219 1.00 79.88 218 TYR A N 1
ATOM 1648 C CA . TYR A 1 218 ? -18.587 -3.259 17.359 1.00 79.88 218 TYR A CA 1
ATOM 1649 C C . TYR A 1 218 ? -18.808 -4.699 16.905 1.00 79.88 218 TYR A C 1
ATOM 1651 O O . TYR A 1 218 ? -19.546 -4.948 15.956 1.00 79.88 218 TYR A O 1
ATOM 1659 N N . LEU A 1 219 ? -18.187 -5.648 17.595 1.00 81.06 219 LEU A N 1
ATOM 1660 C CA . LEU A 1 219 ? -18.323 -7.086 17.378 1.00 81.06 219 LEU A CA 1
ATOM 1661 C C . LEU A 1 219 ? -18.902 -7.708 18.646 1.00 81.06 219 LEU A C 1
ATOM 1663 O O . LEU A 1 219 ? -18.414 -7.414 19.731 1.00 81.06 219 LEU A O 1
ATOM 1667 N N . TYR A 1 220 ? -19.901 -8.582 18.537 1.00 84.12 220 TYR A N 1
ATOM 1668 C CA . TYR A 1 220 ? -20.334 -9.419 19.663 1.00 84.12 220 TYR A CA 1
ATOM 1669 C C . TYR A 1 220 ? -19.920 -10.872 19.446 1.00 84.12 220 TYR A C 1
ATOM 1671 O O . TYR A 1 220 ? -19.913 -11.374 18.322 1.00 84.12 220 TYR A O 1
ATOM 1679 N N . ARG A 1 221 ? -19.615 -11.588 20.532 1.00 81.00 221 ARG A N 1
ATOM 1680 C CA . ARG A 1 221 ? -19.198 -12.995 20.446 1.00 81.00 221 ARG A CA 1
ATOM 1681 C C . ARG A 1 221 ? -20.379 -13.924 20.209 1.00 81.00 221 ARG A C 1
ATOM 1683 O O . ARG A 1 221 ? -20.298 -14.836 19.389 1.00 81.00 221 ARG A O 1
ATOM 1690 N N . LYS A 1 222 ? -21.460 -13.721 20.962 1.00 85.50 222 LYS A N 1
ATOM 1691 C CA . LYS A 1 222 ? -22.640 -14.585 20.935 1.00 85.50 222 LYS A CA 1
ATOM 1692 C C . LYS A 1 222 ? -23.907 -13.770 21.147 1.00 85.50 222 LYS A C 1
ATOM 1694 O O . LYS A 1 222 ? -23.951 -12.909 22.016 1.00 85.50 222 LYS A O 1
ATOM 1699 N N . ARG A 1 223 ? -24.950 -14.077 20.385 1.00 90.25 223 ARG A N 1
ATOM 1700 C CA . ARG A 1 223 ? -26.313 -13.636 20.659 1.00 90.25 223 ARG A CA 1
ATOM 1701 C C . ARG A 1 223 ? -27.021 -14.691 21.502 1.00 90.25 223 ARG A C 1
ATOM 1703 O O . ARG A 1 223 ? -27.073 -15.865 21.133 1.00 90.25 223 ARG A O 1
ATOM 1710 N N . ASN A 1 224 ? -27.577 -14.263 22.626 1.00 89.50 224 ASN A N 1
ATOM 1711 C CA . ASN A 1 224 ? -28.372 -15.083 23.526 1.00 89.50 224 ASN A CA 1
ATOM 1712 C C . ASN A 1 224 ? -29.764 -14.455 23.675 1.00 89.50 224 ASN A C 1
ATOM 1714 O O . ASN A 1 224 ? -29.950 -13.492 24.422 1.00 89.50 224 ASN A O 1
ATOM 1718 N N . GLY A 1 225 ? -30.725 -14.947 22.887 1.00 89.69 225 GLY A N 1
ATOM 1719 C CA . GLY A 1 225 ? -32.033 -14.309 22.727 1.00 89.69 225 GLY A CA 1
ATOM 1720 C C . GLY A 1 225 ? -31.883 -12.867 22.236 1.00 89.69 225 GLY A C 1
ATOM 1721 O O . GLY A 1 225 ? -31.355 -12.628 21.146 1.00 89.69 225 GLY A O 1
ATOM 1722 N N . ASN A 1 226 ? -32.290 -11.917 23.080 1.00 92.25 226 ASN A N 1
ATOM 1723 C CA . ASN A 1 226 ? -32.234 -10.479 22.810 1.00 92.25 226 ASN A CA 1
ATOM 1724 C C . ASN A 1 226 ? -30.939 -9.793 23.280 1.00 92.25 226 ASN A C 1
ATOM 1726 O O . ASN A 1 226 ? -30.805 -8.579 23.140 1.00 92.25 226 ASN A O 1
ATOM 1730 N N . LYS A 1 227 ? -29.991 -10.539 23.855 1.00 93.12 227 LYS A N 1
ATOM 1731 C CA . LYS A 1 227 ? -28.734 -9.997 24.381 1.00 93.12 227 LYS A CA 1
ATOM 1732 C C . LYS A 1 227 ? -27.564 -10.329 23.456 1.00 93.12 227 LYS A C 1
ATOM 1734 O O . LYS A 1 227 ? -27.355 -11.491 23.112 1.00 93.12 227 LYS A O 1
ATOM 1739 N N . LEU A 1 228 ? -26.793 -9.316 23.080 1.00 92.69 228 LEU A N 1
ATOM 1740 C CA . LEU A 1 228 ? -25.503 -9.443 22.408 1.00 92.69 228 LEU A CA 1
ATOM 1741 C C . LEU A 1 228 ? -24.415 -9.477 23.481 1.00 92.69 228 LEU A C 1
ATOM 1743 O O . LEU A 1 228 ? -24.246 -8.508 24.217 1.00 92.69 228 LEU A O 1
ATOM 1747 N N . GLU A 1 229 ? -23.721 -10.604 23.601 1.00 87.31 229 GLU A N 1
ATOM 1748 C CA . GLU A 1 229 ? -22.772 -10.865 24.680 1.00 87.31 229 GLU A CA 1
ATOM 1749 C C . GLU A 1 229 ? -21.324 -10.625 24.256 1.00 87.31 229 GLU A C 1
ATOM 1751 O O . GLU A 1 229 ? -20.919 -10.973 23.137 1.00 87.31 229 GLU A O 1
ATOM 1756 N N . ARG A 1 230 ? -20.523 -10.134 25.210 1.00 81.81 230 ARG A N 1
ATOM 1757 C CA . ARG A 1 230 ? -19.070 -9.946 25.088 1.00 81.81 230 ARG A CA 1
ATOM 1758 C C . ARG A 1 230 ? -18.684 -9.094 23.885 1.00 81.81 230 ARG A C 1
ATOM 1760 O O . ARG A 1 230 ? -18.054 -9.575 22.941 1.00 81.81 230 ARG A O 1
ATOM 1767 N N . ILE A 1 231 ? -19.076 -7.834 23.942 1.00 83.88 231 ILE A N 1
ATOM 1768 C CA . ILE A 1 231 ? -18.843 -6.862 22.887 1.00 83.88 231 ILE A CA 1
ATOM 1769 C C . ILE A 1 231 ? -17.395 -6.389 22.927 1.00 83.88 231 ILE A C 1
ATOM 1771 O O . ILE A 1 231 ? -16.851 -6.068 23.981 1.00 83.88 231 ILE A O 1
ATOM 1775 N N . THR A 1 232 ? -16.770 -6.316 21.765 1.00 74.56 232 THR A N 1
ATOM 1776 C CA . THR A 1 232 ? -15.458 -5.706 21.573 1.00 74.56 232 THR A CA 1
ATOM 1777 C C . THR A 1 232 ? -15.532 -4.684 20.446 1.00 74.56 232 THR A C 1
ATOM 1779 O O . THR A 1 232 ? -16.504 -4.655 19.683 1.00 74.56 232 THR A O 1
ATOM 1782 N N . LEU A 1 233 ? -14.516 -3.832 20.311 1.00 65.62 233 LEU A N 1
ATOM 1783 C CA . LEU A 1 233 ? -14.358 -3.093 19.063 1.00 65.62 233 LEU A CA 1
ATOM 1784 C C . LEU A 1 233 ? -13.970 -4.080 17.962 1.00 65.62 233 LEU A C 1
ATOM 1786 O O . LEU A 1 233 ? -13.267 -5.062 18.211 1.00 65.62 233 LEU A O 1
ATOM 1790 N N . PHE A 1 234 ? -14.461 -3.834 16.750 1.00 63.34 234 PHE A N 1
ATOM 1791 C CA . PHE A 1 234 ? -14.068 -4.631 15.591 1.00 63.34 234 PHE A CA 1
ATOM 1792 C C . PHE A 1 234 ? -12.620 -4.337 15.175 1.00 63.34 234 PHE A C 1
ATOM 1794 O O . PHE A 1 234 ? -11.887 -5.257 14.839 1.00 63.34 234 PHE A O 1
ATOM 1801 N N . SER A 1 235 ? -12.206 -3.067 15.249 1.00 55.12 235 SER A N 1
ATOM 1802 C CA . SER A 1 235 ? -10.849 -2.622 14.906 1.00 55.12 235 SER A CA 1
ATOM 1803 C C . SER A 1 235 ? -9.790 -3.070 15.911 1.00 55.12 235 SER A C 1
ATOM 1805 O O . SER A 1 235 ? -8.644 -3.283 15.538 1.00 55.12 235 SER A O 1
ATOM 1807 N N . ASP A 1 236 ? -10.167 -3.186 17.185 1.00 57.25 236 ASP A N 1
ATOM 1808 C CA . ASP A 1 236 ? -9.274 -3.624 18.253 1.00 57.25 236 ASP A CA 1
ATOM 1809 C C . ASP A 1 236 ? -10.063 -4.400 19.322 1.00 57.25 236 ASP A C 1
ATOM 1811 O O . ASP A 1 236 ? -10.653 -3.810 20.234 1.00 57.25 236 ASP A O 1
ATOM 1815 N N . PRO A 1 237 ? -10.091 -5.741 19.239 1.00 56.94 237 PRO A N 1
ATOM 1816 C CA . PRO A 1 237 ? -10.800 -6.563 20.211 1.00 56.94 237 PRO A CA 1
ATOM 1817 C C . PRO A 1 237 ? -10.252 -6.472 21.649 1.00 56.94 237 PRO A C 1
ATOM 1819 O O . PRO A 1 237 ? -10.913 -6.909 22.602 1.00 56.94 237 PRO A O 1
ATOM 1822 N N . LEU A 1 238 ? -9.032 -5.954 21.817 1.00 59.25 238 LEU A N 1
ATOM 1823 C CA . LEU A 1 238 ? -8.328 -5.871 23.093 1.00 59.25 238 LEU A CA 1
ATOM 1824 C C . LEU A 1 238 ? -8.394 -4.476 23.723 1.00 59.25 238 LEU A C 1
ATOM 1826 O O . LEU A 1 238 ? -8.225 -4.385 24.939 1.00 59.25 238 LEU A O 1
ATOM 1830 N N . ALA A 1 239 ? -8.707 -3.439 22.946 1.00 59.59 239 ALA A N 1
ATOM 1831 C CA . ALA A 1 239 ? -8.907 -2.088 23.449 1.00 59.59 239 ALA A CA 1
ATOM 1832 C C . ALA A 1 239 ? -10.088 -2.000 24.418 1.00 59.59 239 ALA A C 1
ATOM 1834 O O . ALA A 1 239 ? -11.219 -2.413 24.127 1.00 59.59 239 ALA A O 1
ATOM 1835 N N . ASP A 1 240 ? -9.828 -1.386 25.568 1.00 75.06 240 ASP A N 1
ATOM 1836 C CA . ASP A 1 240 ? -10.886 -0.954 26.462 1.00 75.06 240 ASP A CA 1
ATOM 1837 C C . ASP A 1 240 ? -11.613 0.241 25.837 1.00 75.06 240 ASP A C 1
ATOM 1839 O O . ASP A 1 240 ? -11.009 1.187 25.332 1.00 75.06 240 ASP A O 1
ATOM 1843 N N . PHE A 1 241 ? -12.940 0.198 25.863 1.00 80.38 241 PHE A N 1
ATOM 1844 C CA . PHE A 1 241 ? -13.782 1.279 25.377 1.00 80.38 241 PHE A CA 1
ATOM 1845 C C . PHE A 1 241 ? -15.019 1.393 26.253 1.00 80.38 241 PHE A C 1
ATOM 1847 O O . PHE A 1 241 ? -15.441 0.419 26.876 1.00 80.38 241 PHE A O 1
ATOM 1854 N N . THR A 1 242 ? -15.625 2.575 26.235 1.00 86.69 242 THR A N 1
ATOM 1855 C CA . THR A 1 242 ? -16.945 2.810 26.812 1.00 86.69 242 THR A CA 1
ATOM 1856 C C . THR A 1 242 ? -17.765 3.590 25.803 1.00 86.69 242 THR A C 1
ATOM 1858 O O . THR A 1 242 ? -17.402 4.702 25.422 1.00 86.69 242 THR A O 1
ATOM 1861 N N . LYS A 1 243 ? -18.886 3.022 25.359 1.00 86.00 243 LYS A N 1
ATOM 1862 C CA . LYS A 1 243 ? -19.849 3.708 24.498 1.00 86.00 243 LYS A CA 1
ATOM 1863 C C . LYS A 1 243 ? -21.210 3.730 25.173 1.00 86.00 243 LYS A C 1
ATOM 1865 O O . LYS A 1 243 ? -21.793 2.695 25.481 1.00 86.00 243 LYS A O 1
ATOM 1870 N N . THR A 1 244 ? -21.740 4.933 25.347 1.00 89.81 244 THR A N 1
ATOM 1871 C CA . THR A 1 244 ? -23.133 5.125 25.742 1.00 89.81 244 THR A CA 1
ATOM 1872 C C . THR A 1 244 ? -24.038 4.872 24.539 1.00 89.81 244 THR A C 1
ATOM 1874 O O . THR A 1 244 ? -23.898 5.525 23.502 1.00 89.81 244 THR A O 1
ATOM 1877 N N . VAL A 1 245 ? -24.963 3.928 24.689 1.00 90.00 245 VAL A N 1
ATOM 1878 C CA . VAL A 1 245 ? -26.040 3.623 23.748 1.00 90.00 245 VAL A CA 1
ATOM 1879 C C . VAL A 1 245 ? -27.324 4.257 24.293 1.00 90.00 245 VAL A C 1
ATOM 1881 O O . VAL A 1 245 ? -27.831 3.803 25.325 1.00 90.00 245 VAL A O 1
ATOM 1884 N N . PRO A 1 246 ? -27.852 5.314 23.649 1.00 89.50 246 PRO A N 1
ATOM 1885 C CA . PRO A 1 246 ? -29.115 5.919 24.057 1.00 89.50 246 PRO A CA 1
ATOM 1886 C C . PRO A 1 246 ? -30.278 4.919 24.016 1.00 89.50 246 PRO A C 1
ATOM 1888 O O . PRO A 1 246 ? -30.246 3.929 23.272 1.00 89.50 246 PRO A O 1
ATOM 1891 N N . ALA A 1 247 ? -31.323 5.202 24.792 1.00 90.31 247 ALA A N 1
ATOM 1892 C CA . ALA A 1 247 ? -32.562 4.433 24.756 1.00 90.31 247 ALA A CA 1
ATOM 1893 C C . ALA A 1 247 ? -33.171 4.430 23.342 1.00 90.31 247 ALA A C 1
ATOM 1895 O O . ALA A 1 247 ? -33.175 5.464 22.674 1.00 90.31 247 ALA A O 1
ATOM 1896 N N . ASN A 1 248 ? -33.709 3.287 22.908 1.00 90.38 248 ASN A N 1
ATOM 1897 C CA . ASN A 1 248 ? -34.368 3.110 21.604 1.00 90.38 248 ASN A CA 1
ATOM 1898 C C . ASN A 1 248 ? -33.507 3.487 20.377 1.00 90.38 248 ASN A C 1
ATOM 1900 O O . ASN A 1 248 ? -34.035 3.900 19.346 1.00 90.38 248 ASN A O 1
ATOM 1904 N N . SER A 1 249 ? -32.185 3.353 20.480 1.00 90.44 249 SER A N 1
ATOM 1905 C CA . SER A 1 249 ? -31.262 3.578 19.364 1.00 90.44 249 SER A CA 1
ATOM 1906 C C . SER A 1 249 ? -31.335 2.440 18.355 1.00 90.44 249 SER A C 1
ATOM 1908 O O . SER A 1 249 ? -31.409 1.271 18.740 1.00 90.44 249 SER A O 1
ATOM 1910 N N . ASP A 1 250 ? -31.226 2.769 17.071 1.00 91.19 250 ASP A N 1
ATOM 1911 C CA . ASP A 1 250 ? -31.104 1.770 16.013 1.00 91.19 250 ASP A CA 1
ATOM 1912 C C . ASP A 1 250 ? -29.731 1.090 16.076 1.00 91.19 250 ASP A C 1
ATOM 1914 O O . ASP A 1 250 ? -28.693 1.744 16.172 1.00 91.19 250 ASP A O 1
ATOM 1918 N N . ILE A 1 251 ? -29.720 -0.234 16.014 1.00 92.00 251 ILE A N 1
ATOM 1919 C CA . ILE A 1 251 ? -28.530 -1.078 16.011 1.00 92.00 251 ILE A CA 1
ATOM 1920 C C . ILE A 1 251 ? -28.490 -1.773 14.658 1.00 92.00 251 ILE A C 1
ATOM 1922 O O . ILE A 1 251 ? -29.345 -2.599 14.357 1.00 92.00 251 ILE A O 1
ATOM 1926 N N . VAL A 1 252 ? -27.530 -1.411 13.818 1.00 88.38 252 VAL A N 1
ATOM 1927 C CA . VAL A 1 252 ? -27.461 -1.871 12.426 1.00 88.38 252 VAL A CA 1
ATOM 1928 C C . VAL A 1 252 ? -26.488 -3.036 12.336 1.00 88.38 252 VAL A C 1
ATOM 1930 O O . VAL A 1 252 ? -25.319 -2.855 12.672 1.00 88.38 252 VAL A O 1
ATOM 1933 N N . LEU A 1 253 ? -26.939 -4.195 11.856 1.00 88.69 253 LEU A N 1
ATOM 1934 C CA . LEU A 1 253 ? -26.058 -5.312 11.513 1.00 88.69 253 LEU A CA 1
ATOM 1935 C C . LEU A 1 253 ? -25.332 -4.997 10.198 1.00 88.69 253 LEU A C 1
ATOM 1937 O O . LEU A 1 253 ? -25.976 -4.688 9.198 1.00 88.69 253 LEU A O 1
ATOM 1941 N N . LEU A 1 254 ? -24.004 -5.085 10.188 1.00 84.31 254 LEU A N 1
ATOM 1942 C CA . LEU A 1 254 ? -23.214 -4.913 8.965 1.00 84.31 254 LEU A CA 1
ATOM 1943 C C . LEU A 1 254 ? -23.181 -6.205 8.132 1.00 84.31 254 LEU A C 1
ATOM 1945 O O . LEU A 1 254 ? -23.667 -7.253 8.560 1.00 84.31 254 LEU A O 1
ATOM 1949 N N . LYS A 1 255 ? -22.610 -6.145 6.921 1.00 80.69 255 LYS A N 1
ATOM 1950 C CA . LYS A 1 255 ? -22.519 -7.309 6.026 1.00 80.69 255 LYS A CA 1
ATOM 1951 C C . LYS A 1 255 ? -21.806 -8.476 6.723 1.00 80.69 255 LYS A C 1
ATOM 1953 O O . LYS A 1 255 ? -20.629 -8.389 7.077 1.00 80.69 255 LYS A O 1
ATOM 1958 N N . TYR A 1 256 ? -22.522 -9.583 6.874 1.00 82.62 256 TYR A N 1
ATOM 1959 C CA . TYR A 1 256 ? -22.063 -10.805 7.530 1.00 82.62 256 TYR A CA 1
ATOM 1960 C C . TYR A 1 256 ? -22.364 -12.021 6.655 1.00 82.62 256 TYR A C 1
ATOM 1962 O O . TYR A 1 256 ? -23.404 -12.062 5.989 1.00 82.62 256 TYR A O 1
ATOM 1970 N N . LEU A 1 257 ? -21.463 -13.001 6.689 1.00 82.31 257 LEU A N 1
ATOM 1971 C CA . LEU A 1 257 ? -21.548 -14.254 5.954 1.00 82.31 257 LEU A CA 1
ATOM 1972 C C . LEU A 1 257 ? -21.333 -15.444 6.884 1.00 82.31 257 LEU A C 1
ATOM 1974 O O . LEU A 1 257 ? -20.418 -15.458 7.711 1.00 82.31 257 LEU A O 1
ATOM 1978 N N . GLU A 1 258 ? -22.145 -16.471 6.678 1.00 83.62 258 GLU A N 1
ATOM 1979 C CA . GLU A 1 258 ? -21.873 -17.819 7.153 1.00 83.62 258 GLU A CA 1
ATOM 1980 C C . GLU A 1 258 ? -21.639 -18.728 5.938 1.00 83.62 258 GLU A C 1
ATOM 1982 O O . GLU A 1 258 ? -22.481 -18.799 5.046 1.00 83.62 258 GLU A O 1
ATOM 1987 N N . LEU A 1 259 ? -20.477 -19.375 5.868 1.00 82.06 259 LEU A N 1
ATOM 1988 C CA . LEU A 1 259 ? -20.074 -20.248 4.766 1.00 82.06 259 LEU A CA 1
ATOM 1989 C C . LEU A 1 259 ? -19.806 -21.646 5.305 1.00 82.06 259 LEU A C 1
ATOM 1991 O O . LEU A 1 259 ? -18.943 -21.834 6.160 1.00 82.06 259 LEU A O 1
ATOM 1995 N N . HIS A 1 260 ? -20.544 -22.629 4.807 1.00 82.31 260 HIS A N 1
ATOM 1996 C CA . HIS A 1 260 ? -20.348 -24.036 5.127 1.00 82.31 260 HIS A CA 1
ATOM 1997 C C . HIS A 1 260 ? -19.589 -24.672 3.969 1.00 82.31 260 HIS A C 1
ATOM 1999 O O . HIS A 1 260 ? -20.026 -24.619 2.820 1.00 82.31 260 HIS A O 1
ATOM 2005 N N . SER A 1 261 ? -18.423 -25.238 4.263 1.00 81.12 261 SER A N 1
ATOM 2006 C CA . SER A 1 261 ? -17.634 -25.993 3.297 1.00 81.12 261 SER A CA 1
ATOM 2007 C C . SER A 1 261 ? -17.560 -27.435 3.757 1.00 81.12 261 SER A C 1
ATOM 2009 O O . SER A 1 261 ? -17.074 -27.727 4.850 1.00 81.12 261 SER A O 1
ATOM 2011 N N . THR A 1 262 ? -18.062 -28.350 2.935 1.00 80.00 262 THR A N 1
ATOM 2012 C CA . THR A 1 262 ? -18.040 -29.778 3.232 1.00 80.00 262 THR A CA 1
ATOM 2013 C C . THR A 1 262 ? -17.097 -30.504 2.285 1.00 80.00 262 THR A C 1
ATOM 2015 O O . THR A 1 262 ? -17.420 -30.686 1.116 1.00 80.00 262 THR A O 1
ATOM 2018 N N . GLY A 1 263 ? -15.975 -31.003 2.795 1.00 78.12 263 GLY A N 1
ATOM 2019 C CA . GLY A 1 263 ? -15.089 -31.907 2.071 1.00 78.12 263 GLY A CA 1
ATOM 2020 C C . GLY A 1 263 ? -15.571 -33.354 2.160 1.00 78.12 263 GLY A C 1
ATOM 2021 O O . GLY A 1 263 ? -15.930 -33.841 3.239 1.00 78.12 263 GLY A O 1
ATOM 2022 N N . THR A 1 264 ? -15.565 -34.061 1.031 1.00 80.12 264 THR A N 1
ATOM 2023 C CA . THR A 1 264 ? -15.855 -35.496 0.966 1.00 80.12 264 THR A CA 1
ATOM 2024 C C . THR A 1 264 ? -14.755 -36.252 0.231 1.00 80.12 264 THR A C 1
ATOM 2026 O O . THR A 1 264 ? -14.198 -35.785 -0.765 1.00 80.12 264 THR A O 1
ATOM 2029 N N . LEU A 1 265 ? -14.431 -37.433 0.752 1.00 76.88 265 LEU A N 1
ATOM 2030 C CA . LEU A 1 265 ? -13.392 -38.305 0.223 1.00 76.88 265 LEU A CA 1
ATOM 2031 C C . LEU A 1 265 ? -13.890 -39.754 0.182 1.00 76.88 265 LEU A C 1
ATOM 2033 O O . LEU A 1 265 ? -14.442 -40.252 1.166 1.00 76.88 265 LEU A O 1
ATOM 2037 N N . GLY A 1 266 ? -13.631 -40.435 -0.937 1.00 69.50 266 GLY A N 1
ATOM 2038 C CA . GLY A 1 266 ? -13.899 -41.863 -1.118 1.00 69.50 266 GLY A CA 1
ATOM 2039 C C . GLY A 1 266 ? -15.357 -42.213 -1.447 1.00 69.50 266 GLY A C 1
ATOM 2040 O O . GLY A 1 266 ? -16.211 -41.348 -1.616 1.00 69.50 266 GLY A O 1
ATOM 2041 N N . GLY A 1 267 ? -15.637 -43.516 -1.538 1.00 64.75 267 GLY A N 1
ATOM 2042 C CA . GLY A 1 267 ? -16.968 -44.083 -1.776 1.00 64.75 267 GLY A CA 1
ATOM 2043 C C . GLY A 1 267 ? -17.144 -45.424 -1.053 1.00 64.75 267 GLY A C 1
ATOM 2044 O O . GLY A 1 267 ? -16.164 -46.061 -0.662 1.00 64.75 267 GLY A O 1
ATOM 2045 N N . GLY A 1 268 ? -18.389 -45.858 -0.836 1.00 64.25 268 GLY A N 1
ATOM 2046 C CA . GLY A 1 268 ? -18.689 -47.110 -0.125 1.00 64.25 268 GLY A CA 1
ATOM 2047 C C . GLY A 1 268 ? -18.258 -47.089 1.350 1.00 64.25 268 GLY A C 1
ATOM 2048 O O . GLY A 1 268 ? -18.491 -46.110 2.054 1.00 64.25 268 GLY A O 1
ATOM 2049 N N . LEU A 1 269 ? -17.612 -48.160 1.827 1.00 50.97 269 LEU A N 1
ATOM 2050 C CA . LEU A 1 269 ? -17.187 -48.321 3.232 1.00 50.97 269 LEU A CA 1
ATOM 2051 C C . LEU A 1 269 ? -16.081 -47.342 3.686 1.00 50.97 269 LEU A C 1
ATOM 2053 O O . LEU A 1 269 ? -15.777 -47.290 4.873 1.00 50.97 269 LEU A O 1
ATOM 2057 N N . MET A 1 270 ? -15.481 -46.573 2.767 1.00 61.75 270 MET A N 1
ATOM 2058 C CA . MET A 1 270 ? -14.427 -45.583 3.050 1.00 61.75 270 MET A CA 1
ATOM 2059 C C . MET A 1 270 ? -14.890 -44.135 2.816 1.00 61.75 270 MET A C 1
ATOM 2061 O O . MET A 1 270 ? -14.064 -43.231 2.691 1.00 61.75 270 MET A O 1
ATOM 2065 N N . TYR A 1 271 ? -16.206 -43.904 2.746 1.00 70.50 271 TYR A N 1
ATOM 2066 C CA . TYR A 1 271 ? -16.785 -42.567 2.631 1.00 70.50 271 TYR A CA 1
ATOM 2067 C C . TYR A 1 271 ? -16.512 -41.748 3.896 1.00 70.50 271 TYR A C 1
ATOM 2069 O O . TYR A 1 271 ? -16.944 -42.107 4.992 1.00 70.50 271 TYR A O 1
ATOM 2077 N N . THR A 1 272 ? -15.811 -40.627 3.741 1.00 68.12 272 THR A N 1
ATOM 2078 C CA . THR A 1 272 ? -15.545 -39.686 4.832 1.00 68.12 272 THR A CA 1
ATOM 2079 C C . THR A 1 272 ? -16.024 -38.293 4.452 1.00 68.12 272 THR A C 1
ATOM 2081 O O . THR A 1 272 ? -15.695 -37.794 3.378 1.00 68.12 272 THR A O 1
ATOM 2084 N N . ARG A 1 273 ? -16.779 -37.654 5.352 1.00 74.38 273 ARG A N 1
ATOM 2085 C CA . ARG A 1 273 ? -17.334 -36.305 5.189 1.00 74.38 273 ARG A CA 1
ATOM 2086 C C . ARG A 1 273 ? -16.933 -35.430 6.374 1.00 74.38 273 ARG A C 1
ATOM 2088 O O . ARG A 1 273 ? -17.087 -35.847 7.523 1.00 74.38 273 ARG A O 1
ATOM 2095 N N . ARG A 1 274 ? -16.440 -34.221 6.103 1.00 66.81 274 ARG A N 1
ATOM 20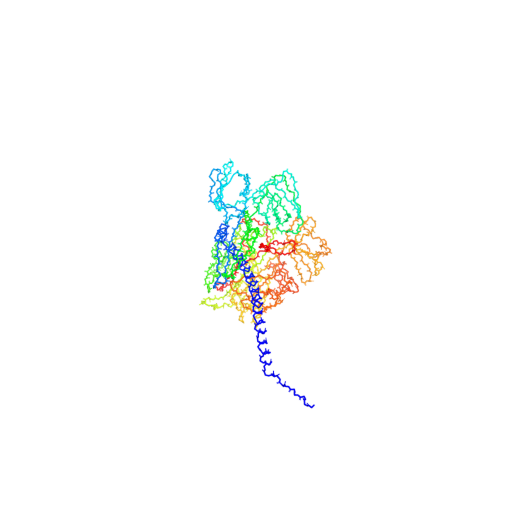96 C CA . ARG A 1 274 ? -16.152 -33.195 7.116 1.00 66.81 274 ARG A CA 1
ATOM 2097 C C . ARG A 1 274 ? -16.703 -31.852 6.678 1.00 66.81 274 ARG A C 1
ATOM 2099 O O . ARG A 1 274 ? -16.477 -31.442 5.550 1.00 66.81 274 ARG A O 1
ATOM 2106 N N . GLU A 1 275 ? -17.402 -31.193 7.589 1.00 73.25 275 GLU A N 1
ATOM 2107 C CA . GLU A 1 275 ? -17.931 -29.845 7.414 1.00 73.25 275 GLU A CA 1
ATOM 2108 C C . GLU A 1 275 ? -17.124 -28.867 8.269 1.00 73.25 275 GLU A C 1
ATOM 2110 O O . GLU A 1 275 ? -16.817 -29.154 9.430 1.00 73.25 275 GLU A O 1
ATOM 2115 N N . VAL A 1 276 ? -16.782 -27.726 7.678 1.00 68.25 276 VAL A N 1
ATOM 2116 C CA . VAL A 1 276 ? -16.160 -26.582 8.341 1.00 68.25 276 VAL A CA 1
ATOM 2117 C C . VAL A 1 276 ? -17.046 -25.368 8.093 1.00 68.25 276 VAL A C 1
ATOM 2119 O O . VAL A 1 276 ? -17.418 -25.081 6.954 1.00 68.25 276 VAL A O 1
ATOM 2122 N N . ILE A 1 277 ? -17.402 -24.668 9.169 1.00 67.25 277 ILE A N 1
ATOM 2123 C CA . ILE A 1 277 ? -18.312 -23.525 9.133 1.00 67.25 277 ILE A CA 1
ATOM 2124 C C . ILE A 1 277 ? -17.523 -22.259 9.446 1.00 67.25 277 ILE A C 1
ATOM 2126 O O . ILE A 1 277 ? -17.067 -22.059 10.570 1.00 67.25 277 ILE A O 1
ATOM 2130 N N . TYR A 1 278 ? -17.422 -21.382 8.458 1.00 66.25 278 TYR A N 1
ATOM 2131 C CA . TYR A 1 278 ? -16.812 -20.068 8.582 1.00 66.25 278 TYR A CA 1
ATOM 2132 C C . TYR A 1 278 ? -17.891 -19.029 8.853 1.00 66.25 278 TYR A C 1
ATOM 2134 O O . TYR A 1 278 ? -18.931 -18.999 8.198 1.00 66.25 278 TYR A O 1
ATOM 2142 N N . ARG A 1 279 ? -17.648 -18.174 9.844 1.00 68.75 279 ARG A N 1
ATOM 2143 C CA . ARG A 1 279 ? -18.603 -17.177 10.332 1.00 68.75 279 ARG A CA 1
ATOM 2144 C C . ARG A 1 279 ? -17.888 -15.864 10.530 1.00 68.75 279 ARG A C 1
ATOM 2146 O O . ARG A 1 279 ? -16.958 -15.798 11.329 1.00 68.75 279 ARG A O 1
ATOM 2153 N N . GLY A 1 280 ? -18.341 -14.816 9.861 1.00 66.06 280 GLY A N 1
ATOM 2154 C CA . GLY A 1 280 ? -17.724 -13.521 10.066 1.00 66.06 280 GLY A CA 1
ATOM 2155 C C . GLY A 1 280 ? -18.260 -12.415 9.176 1.00 66.06 280 GLY A C 1
ATOM 2156 O O . GLY A 1 280 ? -19.084 -12.638 8.286 1.00 66.06 280 GLY A O 1
ATOM 2157 N N . PRO A 1 281 ? -17.801 -11.186 9.429 1.00 63.84 281 PRO A N 1
ATOM 2158 C CA . PRO A 1 281 ? -18.160 -10.056 8.603 1.00 63.84 281 PRO A CA 1
ATOM 2159 C C . PRO A 1 281 ? -17.486 -10.159 7.228 1.00 63.84 281 PRO A C 1
ATOM 2161 O O . PRO A 1 281 ? -16.293 -10.435 7.128 1.00 63.84 281 PRO A O 1
ATOM 2164 N N . ILE A 1 282 ? -18.234 -9.849 6.166 1.00 56.75 282 ILE A N 1
ATOM 2165 C CA . ILE A 1 282 ? -17.693 -9.706 4.794 1.00 56.75 282 ILE A CA 1
ATOM 2166 C C . ILE A 1 282 ? -16.754 -8.493 4.706 1.00 56.75 282 ILE A C 1
ATOM 2168 O O . ILE A 1 282 ? -15.890 -8.404 3.835 1.00 56.75 282 ILE A O 1
ATOM 2172 N N . ALA A 1 283 ? -16.873 -7.598 5.686 1.00 40.91 283 ALA A N 1
ATOM 2173 C CA . ALA A 1 283 ? -16.062 -6.414 5.896 1.00 40.91 283 ALA A CA 1
ATOM 2174 C C . ALA A 1 283 ? -14.548 -6.597 5.820 1.00 40.91 283 ALA A C 1
ATOM 2176 O O . ALA A 1 283 ? -13.837 -5.659 5.485 1.00 40.91 283 ALA A O 1
ATOM 2177 N N . ALA A 1 284 ? -14.069 -7.788 6.162 1.00 35.25 284 ALA A N 1
ATOM 2178 C CA . ALA A 1 284 ? -12.657 -8.132 6.136 1.00 35.25 284 ALA A CA 1
ATOM 2179 C C . ALA A 1 284 ? -12.147 -8.466 4.713 1.00 35.25 284 ALA A C 1
ATOM 2181 O O . ALA A 1 284 ? -10.967 -8.718 4.520 1.00 35.25 284 ALA A O 1
ATOM 2182 N N . THR A 1 285 ? -13.035 -8.481 3.711 1.00 34.97 285 THR A N 1
ATOM 2183 C CA . THR A 1 285 ? -12.733 -8.829 2.306 1.00 34.97 285 THR A CA 1
ATOM 2184 C C . THR A 1 285 ? -13.261 -7.812 1.290 1.00 34.97 285 THR A C 1
ATOM 2186 O O . THR A 1 285 ? -12.759 -7.737 0.170 1.00 34.97 285 THR A O 1
ATOM 2189 N N . SER A 1 286 ? -14.241 -6.988 1.672 1.00 33.19 286 SER A N 1
ATOM 2190 C CA . SER A 1 286 ? -14.644 -5.800 0.927 1.00 33.19 286 SER A CA 1
ATOM 2191 C C . SER A 1 286 ? -14.706 -4.606 1.871 1.00 33.19 286 SER A C 1
ATOM 2193 O O . SER A 1 286 ? -15.483 -4.573 2.826 1.00 33.19 286 SER A O 1
ATOM 2195 N N . SER A 1 287 ? -13.898 -3.616 1.549 1.00 33.97 287 SER A N 1
ATOM 2196 C CA . SER A 1 287 ? -13.896 -2.257 2.076 1.00 33.97 287 SER A CA 1
ATOM 2197 C C . SER A 1 287 ? -15.260 -1.573 2.174 1.00 33.97 287 SER A C 1
ATOM 2199 O O . SER A 1 287 ? -15.512 -0.809 3.103 1.00 33.97 287 SER A O 1
ATOM 2201 N N . ASP A 1 288 ? -16.154 -1.857 1.232 1.00 39.72 288 ASP A N 1
ATOM 2202 C CA . ASP A 1 288 ? -17.472 -1.250 1.200 1.00 39.72 288 ASP A CA 1
ATOM 2203 C C . ASP A 1 288 ? -18.464 -2.070 2.047 1.00 39.72 288 ASP A C 1
ATOM 2205 O O . ASP A 1 288 ? -18.971 -3.140 1.682 1.00 39.72 288 ASP A O 1
ATOM 2209 N N . GLN A 1 289 ? -18.746 -1.541 3.240 1.00 39.97 289 GLN A N 1
ATOM 2210 C CA . GLN A 1 289 ? -19.780 -2.039 4.153 1.00 39.97 289 GLN A CA 1
ATOM 2211 C C . GLN A 1 289 ? -21.209 -1.829 3.614 1.00 39.97 289 GLN A C 1
ATOM 2213 O O . GLN A 1 289 ? -22.170 -2.019 4.362 1.00 39.97 289 GLN A O 1
ATOM 2218 N N . GLY A 1 290 ? -21.378 -1.431 2.348 1.00 34.62 290 GLY A N 1
ATOM 2219 C CA . GLY A 1 290 ? -22.613 -0.841 1.834 1.00 34.62 290 GLY A CA 1
ATOM 2220 C C . GLY A 1 290 ? -22.747 0.644 2.197 1.00 34.62 290 GLY A C 1
ATOM 2221 O O . GLY A 1 290 ? -23.861 1.154 2.265 1.00 34.62 290 GLY A O 1
ATOM 2222 N N . GLU A 1 291 ? -21.623 1.308 2.461 1.00 34.88 291 GLU A N 1
ATOM 2223 C CA . GLU A 1 291 ? -21.471 2.735 2.750 1.00 34.88 291 GLU A CA 1
ATOM 2224 C C . GLU A 1 291 ? -20.181 3.153 2.018 1.00 34.88 291 GLU A C 1
ATOM 2226 O O . GLU A 1 291 ? -19.116 3.174 2.623 1.00 34.88 291 GLU A O 1
ATOM 2231 N N . GLY A 1 292 ? -20.291 3.345 0.698 1.00 28.73 292 GLY A N 1
ATOM 2232 C CA . GLY A 1 292 ? -19.229 3.623 -0.278 1.00 28.73 292 GLY A CA 1
ATOM 2233 C C . GLY A 1 292 ? -17.806 3.883 0.236 1.00 28.73 292 GLY A C 1
ATOM 2234 O O . GLY A 1 292 ? -17.544 4.911 0.853 1.00 28.73 292 GLY A O 1
ATOM 2235 N N . GLY A 1 293 ? -16.872 3.020 -0.182 1.00 30.72 293 GLY A N 1
ATOM 2236 C CA . GLY A 1 293 ? -15.448 3.352 -0.320 1.00 30.72 293 GLY A CA 1
ATOM 2237 C C . GLY A 1 293 ? -14.481 2.671 0.655 1.00 30.72 293 GLY A C 1
ATOM 2238 O O . GLY A 1 293 ? -14.449 2.985 1.838 1.00 30.72 293 GLY A O 1
ATOM 2239 N N . ALA A 1 294 ? -13.633 1.789 0.123 1.00 33.50 294 ALA A N 1
ATOM 2240 C CA . ALA A 1 294 ? -12.195 1.726 0.431 1.00 33.50 294 ALA A CA 1
ATOM 2241 C C . ALA A 1 294 ? -11.503 0.875 -0.659 1.00 33.50 294 ALA A C 1
ATOM 2243 O O . ALA A 1 294 ? -12.088 -0.056 -1.208 1.00 33.50 294 ALA A O 1
ATOM 2244 N N . SER A 1 295 ? -10.282 1.189 -1.046 1.00 33.66 295 SER A N 1
ATOM 2245 C CA . SER A 1 295 ? -9.486 0.353 -1.958 1.00 33.66 295 SER A CA 1
ATOM 2246 C C . SER A 1 295 ? -8.865 -0.828 -1.187 1.00 33.66 295 SER A C 1
ATOM 2248 O O . SER A 1 295 ? -8.720 -0.757 0.035 1.00 33.66 295 SER A O 1
ATOM 2250 N N . GLN A 1 296 ? -8.512 -1.925 -1.871 1.00 39.41 296 GLN A N 1
ATOM 2251 C CA . GLN A 1 296 ? -7.733 -3.030 -1.278 1.00 39.41 296 GLN A CA 1
ATOM 2252 C C . GLN A 1 296 ? -6.336 -2.519 -0.844 1.00 39.41 296 GLN A C 1
ATOM 2254 O O . GLN A 1 296 ? -5.861 -1.532 -1.409 1.00 39.41 296 GLN A O 1
ATOM 2259 N N . PRO A 1 297 ? -5.659 -3.139 0.143 1.00 43.88 297 PRO A N 1
ATOM 2260 C CA . PRO A 1 297 ? -4.325 -2.714 0.592 1.00 43.88 297 PRO A CA 1
ATOM 2261 C C . PRO A 1 297 ? -3.222 -2.991 -0.440 1.00 43.88 297 PRO A C 1
ATOM 2263 O O . PRO A 1 297 ? -2.222 -2.284 -0.458 1.00 43.88 297 PRO A O 1
ATOM 2266 N N . GLU A 1 298 ? -3.421 -3.977 -1.313 1.00 47.03 298 GLU A N 1
ATOM 2267 C CA . GLU A 1 298 ? -2.554 -4.314 -2.440 1.00 47.03 298 GLU A CA 1
ATOM 2268 C C . GLU A 1 298 ? -3.356 -4.167 -3.732 1.00 47.03 298 GLU A C 1
ATOM 2270 O O . GLU A 1 298 ? -4.438 -4.744 -3.854 1.00 47.03 298 GLU A O 1
ATOM 2275 N N . ASN A 1 299 ? -2.847 -3.382 -4.684 1.00 57.19 299 ASN A N 1
ATOM 2276 C CA . ASN A 1 299 ? -3.463 -3.256 -6.001 1.00 57.19 299 ASN A CA 1
ATOM 2277 C C . ASN A 1 299 ? -2.388 -3.266 -7.090 1.00 57.19 299 ASN A C 1
ATOM 2279 O O . ASN A 1 299 ? -1.432 -2.488 -7.049 1.00 57.19 299 ASN A O 1
ATOM 2283 N N . SER A 1 300 ? -2.596 -4.105 -8.102 1.00 63.84 300 SER A N 1
ATOM 2284 C CA . SER A 1 300 ? -1.949 -3.962 -9.403 1.00 63.84 300 SER A CA 1
ATOM 2285 C C . SER A 1 300 ? -2.602 -2.808 -10.164 1.00 63.84 300 SER A C 1
ATOM 2287 O O . SER A 1 300 ? -3.832 -2.693 -10.194 1.00 63.84 300 SER A O 1
ATOM 2289 N N . VAL A 1 301 ? -1.798 -1.965 -10.801 1.00 70.69 301 VAL A N 1
ATOM 2290 C CA . VAL A 1 301 ? -2.291 -0.918 -11.695 1.00 70.69 301 VAL A CA 1
ATOM 2291 C C . VAL A 1 301 ? -2.679 -1.550 -13.024 1.00 70.69 301 VAL A C 1
ATOM 2293 O O . VAL A 1 301 ? -1.896 -2.276 -13.631 1.00 70.69 301 VAL A O 1
ATOM 2296 N N . ASP A 1 302 ? -3.883 -1.244 -13.503 1.00 76.75 302 ASP A N 1
ATOM 2297 C CA . ASP A 1 302 ? -4.282 -1.603 -14.860 1.00 76.75 302 ASP A CA 1
ATOM 2298 C C . ASP A 1 302 ? -3.432 -0.818 -15.871 1.00 76.75 302 ASP A C 1
ATOM 2300 O O . ASP A 1 302 ? -3.603 0.389 -16.059 1.00 76.75 302 ASP A O 1
ATOM 2304 N N . LEU A 1 303 ? -2.504 -1.510 -16.534 1.00 80.44 303 LEU A N 1
ATOM 2305 C CA . LEU A 1 303 ? -1.607 -0.908 -17.520 1.00 80.44 303 LEU A CA 1
ATOM 2306 C C . LEU A 1 303 ? -2.367 -0.329 -18.721 1.00 80.44 303 LEU A C 1
ATOM 2308 O O . LEU A 1 303 ? -1.891 0.617 -19.347 1.00 80.44 303 LEU A O 1
ATOM 2312 N N . SER A 1 304 ? -3.559 -0.847 -19.038 1.00 79.81 304 SER A N 1
ATOM 2313 C CA . SER A 1 304 ? -4.380 -0.304 -20.123 1.00 79.81 304 SER A CA 1
ATOM 2314 C C . SER A 1 304 ? -4.937 1.080 -19.794 1.00 79.81 304 SER A C 1
ATOM 2316 O O . SER A 1 304 ? -5.067 1.908 -20.692 1.00 79.81 304 SER A O 1
ATOM 2318 N N . MET A 1 305 ? -5.166 1.380 -18.511 1.00 80.12 305 MET A N 1
ATOM 2319 C CA . MET A 1 305 ? -5.540 2.721 -18.059 1.00 80.12 305 MET A CA 1
ATOM 2320 C C . MET A 1 305 ? -4.394 3.717 -18.259 1.00 80.12 305 MET A C 1
ATOM 2322 O O . MET A 1 305 ? -4.645 4.854 -18.648 1.00 80.12 305 MET A O 1
ATOM 2326 N N . LEU A 1 306 ? -3.145 3.298 -18.028 1.00 82.00 306 LEU A N 1
ATOM 2327 C CA . LEU A 1 306 ? -1.974 4.138 -18.291 1.00 82.00 306 LEU A CA 1
ATOM 2328 C C . LEU A 1 306 ? -1.751 4.331 -19.796 1.00 82.00 306 LEU A C 1
ATOM 2330 O O . LEU A 1 306 ? -1.521 5.449 -20.238 1.00 82.00 306 LEU A O 1
ATOM 2334 N N . ALA A 1 307 ? -1.895 3.285 -20.611 1.00 81.06 307 ALA A N 1
ATOM 2335 C CA . ALA A 1 307 ? -1.796 3.416 -22.068 1.00 81.06 307 ALA A CA 1
ATOM 2336 C C . ALA A 1 307 ? -2.915 4.277 -22.678 1.00 81.06 307 ALA A C 1
ATOM 2338 O O . ALA A 1 307 ? -2.683 5.021 -23.626 1.00 81.06 307 ALA A O 1
ATOM 2339 N N . ALA A 1 308 ? -4.130 4.197 -22.132 1.00 78.25 308 ALA A N 1
ATOM 2340 C CA . ALA A 1 308 ? -5.261 5.023 -22.547 1.00 78.25 308 ALA A CA 1
ATOM 2341 C C . ALA A 1 308 ? -5.243 6.431 -21.925 1.00 78.25 308 ALA A C 1
ATOM 2343 O O . ALA A 1 308 ? -6.117 7.249 -22.240 1.00 78.25 308 ALA A O 1
ATOM 2344 N N . ALA A 1 309 ? -4.280 6.722 -21.042 1.00 71.44 309 ALA A N 1
ATOM 2345 C CA . ALA A 1 309 ? -4.151 8.037 -20.444 1.00 71.44 309 ALA A CA 1
ATOM 2346 C C . ALA A 1 309 ? -3.961 9.073 -21.557 1.00 71.44 309 ALA A C 1
ATOM 2348 O O . ALA A 1 309 ? -3.108 8.954 -22.434 1.00 71.44 309 ALA A O 1
ATOM 2349 N N . SER A 1 310 ? -4.806 10.093 -21.540 1.00 57.91 310 SER A N 1
ATOM 2350 C CA . SER A 1 310 ? -4.781 11.201 -22.485 1.00 57.91 310 SER A CA 1
ATOM 2351 C C . SER A 1 310 ? -5.107 12.490 -21.736 1.00 57.91 310 SER A C 1
ATOM 2353 O O . SER A 1 310 ? -5.852 12.479 -20.755 1.00 57.91 310 SER A O 1
ATOM 2355 N N . GLY A 1 311 ? -4.521 13.607 -22.171 1.00 55.94 311 GLY A N 1
ATOM 2356 C CA . GLY A 1 311 ? -4.574 14.877 -21.442 1.00 55.94 311 GLY A CA 1
ATOM 2357 C C . GLY A 1 311 ? -3.328 15.106 -20.583 1.00 55.94 311 GLY A C 1
ATOM 2358 O O . GLY A 1 311 ? -2.286 14.523 -20.827 1.00 55.94 311 GLY A O 1
ATOM 2359 N N . HIS A 1 312 ? -3.415 15.986 -19.584 1.00 57.44 312 HIS A N 1
ATOM 2360 C CA . HIS A 1 312 ? -2.240 16.518 -18.884 1.00 57.44 312 HIS A CA 1
ATOM 2361 C C . HIS A 1 312 ? -1.495 15.515 -17.959 1.00 57.44 312 HIS A C 1
ATOM 2363 O O . HIS A 1 312 ? -0.572 15.942 -17.285 1.00 57.44 312 HIS A O 1
ATOM 2369 N N . THR A 1 313 ? -1.879 14.228 -17.861 1.00 61.16 313 THR A N 1
ATOM 2370 C CA . THR A 1 313 ? -1.254 13.208 -16.969 1.00 61.16 313 THR A CA 1
ATOM 2371 C C . THR A 1 313 ? -0.071 12.469 -17.593 1.00 61.16 313 THR A C 1
ATOM 2373 O O . THR A 1 313 ? 0.484 11.562 -16.966 1.00 61.16 313 THR A O 1
ATOM 2376 N N . ASN A 1 314 ? 0.282 12.793 -18.835 1.00 72.69 314 ASN A N 1
ATOM 2377 C CA . ASN A 1 314 ? 1.394 12.173 -19.530 1.00 72.69 314 ASN A CA 1
ATOM 2378 C C . ASN A 1 314 ? 2.190 13.164 -20.383 1.00 72.69 314 ASN A C 1
ATOM 2380 O O . ASN A 1 314 ? 1.717 14.228 -20.775 1.00 72.69 314 ASN A O 1
ATOM 2384 N N . THR A 1 315 ? 3.418 12.761 -20.677 1.00 79.75 315 THR A N 1
ATOM 2385 C CA . THR A 1 315 ? 4.231 13.258 -21.786 1.00 79.75 315 THR A CA 1
ATOM 2386 C C . THR A 1 315 ? 4.625 12.027 -22.606 1.00 79.75 315 THR A C 1
ATOM 2388 O O . THR A 1 315 ? 4.833 10.947 -22.044 1.00 79.75 315 THR A O 1
ATOM 2391 N N . GLY A 1 316 ? 4.696 12.156 -23.926 1.00 79.88 316 GLY A N 1
ATOM 2392 C CA . GLY A 1 316 ? 4.854 11.009 -24.825 1.00 79.88 316 GLY A CA 1
ATOM 2393 C C . GLY A 1 316 ? 3.565 10.195 -25.014 1.00 79.88 316 GLY A C 1
ATOM 2394 O O . GLY A 1 316 ? 2.489 10.567 -24.551 1.00 79.88 316 GLY A O 1
ATOM 2395 N N . GLU A 1 317 ? 3.670 9.084 -25.740 1.00 86.44 317 GLU A N 1
ATOM 2396 C CA . GLU A 1 317 ? 2.586 8.130 -25.985 1.00 86.44 317 GLU A CA 1
ATOM 2397 C C . GLU A 1 317 ? 2.994 6.755 -25.445 1.00 86.44 317 GLU A C 1
ATOM 2399 O O . GLU A 1 317 ? 4.111 6.288 -25.685 1.00 86.44 317 GLU A O 1
ATOM 2404 N N . PHE A 1 318 ? 2.069 6.092 -24.751 1.00 90.38 318 PHE A N 1
ATOM 2405 C CA . PHE A 1 318 ? 2.236 4.743 -24.217 1.00 90.38 318 PHE A CA 1
ATOM 2406 C C . PHE A 1 318 ? 1.243 3.793 -24.886 1.00 90.38 318 PHE A C 1
ATOM 2408 O O . PHE A 1 318 ? 0.157 4.197 -25.295 1.00 90.38 318 PHE A O 1
ATOM 2415 N N . GLU A 1 319 ? 1.599 2.519 -24.989 1.00 92.06 319 GLU A N 1
ATOM 2416 C CA . GLU A 1 319 ? 0.706 1.477 -25.493 1.00 92.06 319 GLU A CA 1
ATOM 2417 C C . GLU A 1 319 ? 0.886 0.177 -24.713 1.00 92.06 319 GLU A C 1
ATOM 2419 O O . GLU A 1 319 ? 1.922 -0.051 -24.093 1.00 92.06 319 GLU A O 1
ATOM 2424 N N . THR A 1 320 ? -0.121 -0.690 -24.735 1.00 92.12 320 THR A N 1
ATOM 2425 C CA . THR A 1 320 ? -0.000 -2.034 -24.171 1.00 92.12 320 THR A CA 1
ATOM 2426 C C . THR A 1 320 ? 0.378 -3.029 -25.257 1.00 92.12 320 THR A C 1
ATOM 2428 O O . THR A 1 320 ? -0.211 -3.052 -26.339 1.00 92.12 320 THR A O 1
ATOM 2431 N N . VAL A 1 321 ? 1.364 -3.870 -24.965 1.00 92.00 321 VAL A N 1
ATOM 2432 C CA . VAL A 1 321 ? 1.888 -4.887 -25.883 1.00 92.00 321 VAL A CA 1
ATOM 2433 C C . VAL A 1 321 ? 1.903 -6.249 -25.208 1.00 92.00 321 VAL A C 1
ATOM 2435 O O . VAL A 1 321 ? 2.175 -6.360 -24.016 1.00 92.00 321 VAL A O 1
ATOM 2438 N N . ASN A 1 322 ? 1.632 -7.304 -25.973 1.00 89.25 322 ASN A N 1
ATOM 2439 C CA . ASN A 1 322 ? 1.724 -8.674 -25.476 1.00 89.25 322 ASN A CA 1
ATOM 2440 C C . ASN A 1 322 ? 3.134 -9.215 -25.713 1.00 89.25 322 ASN A C 1
ATOM 2442 O O . ASN A 1 322 ? 3.560 -9.369 -26.859 1.00 89.25 322 ASN A O 1
ATOM 2446 N N . LEU A 1 323 ? 3.835 -9.544 -24.632 1.00 86.94 323 LEU A N 1
ATOM 2447 C CA . LEU A 1 323 ? 5.188 -10.090 -24.647 1.00 86.94 323 LEU A CA 1
ATOM 2448 C C . LEU A 1 323 ? 5.159 -11.468 -23.990 1.00 86.94 323 LEU A C 1
ATOM 2450 O O . LEU A 1 323 ? 4.889 -11.581 -22.797 1.00 86.94 323 LEU A O 1
ATOM 2454 N N . GLY A 1 324 ? 5.400 -12.529 -24.760 1.00 74.69 324 GLY A N 1
ATOM 2455 C CA . GLY A 1 324 ? 5.514 -13.888 -24.213 1.00 74.69 324 GLY A CA 1
ATOM 2456 C C . GLY A 1 324 ? 4.257 -14.431 -23.512 1.00 74.69 324 GLY A C 1
ATOM 2457 O O . GLY A 1 324 ? 4.378 -15.361 -22.726 1.00 74.69 324 GLY A O 1
ATOM 2458 N N . GLY A 1 325 ? 3.072 -13.872 -23.788 1.00 74.31 325 GLY A N 1
ATOM 2459 C CA . GLY A 1 325 ? 1.797 -14.278 -23.176 1.00 74.31 325 GLY A CA 1
ATOM 2460 C C . GLY A 1 325 ? 1.232 -13.295 -22.146 1.00 74.31 325 GLY A C 1
ATOM 2461 O O . GLY A 1 325 ? 0.036 -13.361 -21.881 1.00 74.31 325 GLY A O 1
ATOM 2462 N N . ASP A 1 326 ? 2.041 -12.345 -21.668 1.00 80.12 326 ASP A N 1
ATOM 2463 C CA . ASP A 1 326 ? 1.649 -11.338 -20.673 1.00 80.12 326 ASP A CA 1
ATOM 2464 C C . ASP A 1 326 ? 1.708 -9.916 -21.247 1.00 80.12 326 ASP A C 1
ATOM 2466 O O . ASP A 1 326 ? 2.531 -9.607 -22.119 1.00 80.12 326 ASP A O 1
ATOM 2470 N N . GLN A 1 327 ? 0.854 -9.032 -20.734 1.00 86.12 327 GLN A N 1
ATOM 2471 C CA . GLN A 1 327 ? 0.729 -7.652 -21.195 1.00 86.12 327 GLN A CA 1
ATOM 2472 C C . GLN A 1 327 ? 1.729 -6.739 -20.478 1.00 86.12 327 GLN A C 1
ATOM 2474 O O . GLN A 1 327 ? 1.735 -6.688 -19.261 1.00 86.12 327 GLN A O 1
ATOM 2479 N N . ALA A 1 328 ? 2.509 -5.968 -21.231 1.00 90.81 328 ALA A N 1
ATOM 2480 C CA . ALA A 1 328 ? 3.406 -4.938 -20.714 1.00 90.81 328 ALA A CA 1
ATOM 2481 C C . ALA A 1 328 ? 3.021 -3.555 -21.253 1.00 90.81 328 ALA A C 1
ATOM 2483 O O . ALA A 1 328 ? 2.391 -3.434 -22.307 1.00 90.81 328 ALA A O 1
ATOM 2484 N N . LEU A 1 329 ? 3.422 -2.505 -20.544 1.00 93.56 329 LEU A N 1
ATOM 2485 C CA . LEU A 1 329 ? 3.310 -1.116 -20.971 1.00 93.56 329 LEU A CA 1
ATOM 2486 C C . LEU A 1 329 ? 4.587 -0.711 -21.718 1.00 93.56 329 LEU A C 1
ATOM 2488 O O . LEU A 1 329 ? 5.681 -0.785 -21.167 1.00 93.56 329 LEU A O 1
ATOM 2492 N N . HIS A 1 330 ? 4.452 -0.269 -22.961 1.00 94.88 330 HIS A N 1
ATOM 2493 C CA . HIS A 1 330 ? 5.543 0.135 -23.843 1.00 94.88 330 HIS A CA 1
ATOM 2494 C C . HIS A 1 330 ? 5.510 1.644 -24.097 1.00 94.88 330 HIS A C 1
ATOM 2496 O O . HIS A 1 330 ? 4.443 2.224 -24.323 1.00 94.88 330 HIS A O 1
ATOM 2502 N N . VAL A 1 331 ? 6.683 2.280 -24.098 1.00 92.69 331 VAL A N 1
ATOM 2503 C CA . VAL A 1 331 ? 6.834 3.669 -24.547 1.00 92.69 331 VAL A CA 1
ATOM 2504 C C . VAL A 1 331 ? 6.788 3.698 -26.073 1.00 92.69 331 VAL A C 1
ATOM 2506 O O . VAL A 1 331 ? 7.771 3.420 -26.752 1.00 92.69 331 VAL A O 1
ATOM 2509 N N . LYS A 1 332 ? 5.642 4.075 -26.634 1.00 90.31 332 LYS A N 1
ATOM 2510 C CA . LYS A 1 332 ? 5.443 4.131 -28.084 1.00 90.31 332 LYS A CA 1
ATOM 2511 C C . LYS A 1 332 ? 6.169 5.309 -28.722 1.00 90.31 332 LYS A C 1
ATOM 2513 O O . LYS A 1 332 ? 6.691 5.208 -29.833 1.00 90.31 332 LYS A O 1
ATOM 2518 N N . LYS A 1 333 ? 6.137 6.458 -28.049 1.00 86.62 333 LYS A N 1
ATOM 2519 C CA . LYS A 1 333 ? 6.667 7.714 -28.574 1.00 86.62 333 LYS A CA 1
ATOM 2520 C C . LYS A 1 333 ? 7.050 8.642 -27.435 1.00 86.62 333 LYS A C 1
ATOM 2522 O O . LYS A 1 333 ? 6.345 8.727 -26.437 1.00 86.62 333 LYS A O 1
ATOM 2527 N N . THR A 1 334 ? 8.129 9.379 -27.616 1.00 83.56 334 THR A N 1
ATOM 2528 C CA . THR A 1 334 ? 8.562 10.441 -26.709 1.00 83.56 334 THR A CA 1
ATOM 2529 C C . THR A 1 334 ? 8.124 11.805 -27.231 1.00 83.56 334 THR A C 1
ATOM 2531 O O . THR A 1 334 ? 7.806 11.976 -28.413 1.00 83.56 334 THR A O 1
ATOM 2534 N N . THR A 1 335 ? 8.088 12.800 -26.356 1.00 75.06 335 THR A N 1
ATOM 2535 C CA . THR A 1 335 ? 8.006 14.200 -26.780 1.00 75.06 335 THR A CA 1
ATOM 2536 C C . THR A 1 335 ? 9.412 14.731 -27.040 1.00 75.06 335 THR A C 1
ATOM 2538 O O . THR A 1 335 ? 10.351 14.437 -26.306 1.00 75.06 335 THR A O 1
ATOM 2541 N N . SER A 1 336 ? 9.555 15.508 -28.113 1.00 59.06 336 SER A N 1
ATOM 2542 C CA . SER A 1 336 ? 10.689 16.410 -28.309 1.00 59.06 336 SER A CA 1
ATOM 2543 C C . SER A 1 336 ? 10.309 17.740 -27.665 1.00 59.06 336 SER A C 1
ATOM 2545 O O . SER A 1 336 ? 9.326 18.346 -28.110 1.00 59.06 336 SER A O 1
ATOM 2547 N N . GLY A 1 337 ? 11.017 18.171 -26.619 1.00 51.69 337 GLY A N 1
ATOM 2548 C CA . GLY A 1 337 ? 10.724 19.433 -25.934 1.00 51.69 337 GLY A CA 1
ATOM 2549 C C . GLY A 1 337 ? 10.558 20.589 -26.929 1.00 51.69 337 GLY A C 1
ATOM 2550 O O . GLY A 1 337 ? 11.349 20.748 -27.862 1.00 51.69 337 GLY A O 1
ATOM 2551 N N . SER A 1 338 ? 9.503 21.398 -26.785 1.00 42.97 338 SER A N 1
ATOM 2552 C CA . SER A 1 338 ? 9.402 22.634 -27.567 1.00 42.97 338 SER A CA 1
ATOM 2553 C C . SER A 1 338 ? 10.526 23.556 -27.102 1.00 42.97 338 SER A C 1
ATOM 2555 O O . SER A 1 338 ? 10.574 23.861 -25.913 1.00 42.97 338 SER A O 1
ATOM 2557 N N . GLY A 1 339 ? 11.407 24.009 -27.998 1.00 42.72 339 GLY A N 1
ATOM 2558 C CA . GLY A 1 339 ? 12.550 24.892 -27.698 1.00 42.72 339 GLY A CA 1
ATOM 2559 C C . GLY A 1 339 ? 12.189 26.298 -27.182 1.00 42.72 339 GLY A C 1
ATOM 2560 O O . GLY A 1 339 ? 12.816 27.281 -27.559 1.00 42.72 339 GLY A O 1
ATOM 2561 N N . SER A 1 340 ? 11.136 26.437 -26.379 1.00 41.44 340 SER A N 1
ATOM 2562 C CA . SER A 1 340 ? 10.661 27.680 -25.763 1.00 41.44 340 SER A CA 1
ATOM 2563 C C . SER A 1 340 ? 10.351 27.530 -24.262 1.00 41.44 340 SER A C 1
ATOM 2565 O O . SER A 1 340 ? 9.780 28.435 -23.663 1.00 41.44 340 SER A O 1
ATOM 2567 N N . GLY A 1 341 ? 10.757 26.420 -23.641 1.00 45.03 341 GLY A N 1
ATOM 2568 C CA . GLY A 1 341 ? 10.801 26.207 -22.191 1.00 45.03 341 GLY A CA 1
ATOM 2569 C C . GLY A 1 341 ? 11.755 25.049 -21.895 1.00 45.03 341 GLY A C 1
ATOM 2570 O O . GLY A 1 341 ? 11.907 24.186 -22.756 1.00 45.03 341 GLY A O 1
ATOM 2571 N N . ASN A 1 342 ? 12.418 25.041 -20.738 1.00 49.84 342 ASN A N 1
ATOM 2572 C CA . ASN A 1 342 ? 13.458 24.072 -20.347 1.00 49.84 342 ASN A CA 1
ATOM 2573 C C . ASN A 1 342 ? 12.882 22.659 -20.086 1.00 49.84 342 ASN A C 1
ATOM 2575 O O . ASN A 1 342 ? 13.013 22.108 -19.000 1.00 49.84 342 ASN A O 1
ATOM 2579 N N . GLN A 1 343 ? 12.165 22.081 -21.051 1.00 54.00 343 GLN A N 1
ATOM 2580 C CA . GLN A 1 343 ? 11.711 20.693 -21.000 1.00 54.00 343 GLN A CA 1
ATOM 2581 C C . GLN A 1 343 ? 12.860 19.755 -21.406 1.00 54.00 343 GLN A C 1
ATOM 2583 O O . GLN A 1 343 ? 13.671 20.140 -22.254 1.00 54.00 343 GLN A O 1
ATOM 2588 N N . PRO A 1 344 ? 12.930 18.526 -20.856 1.00 54.03 344 PRO A N 1
ATOM 2589 C CA . PRO A 1 344 ? 13.881 17.512 -21.305 1.00 54.03 344 PRO A CA 1
ATOM 2590 C C . PRO A 1 344 ? 13.811 17.316 -22.824 1.00 54.03 344 PRO A C 1
ATOM 2592 O O . PRO A 1 344 ? 12.728 17.344 -23.413 1.00 54.03 344 PRO A O 1
ATOM 2595 N N . SER A 1 345 ? 14.967 17.128 -23.465 1.00 59.78 345 SER A N 1
ATOM 2596 C CA . SER A 1 345 ? 15.061 16.986 -24.923 1.00 59.78 345 SER A CA 1
ATOM 2597 C C . SER A 1 345 ? 14.295 15.761 -25.432 1.00 59.78 345 SER A C 1
ATOM 2599 O O . SER A 1 345 ? 13.705 15.835 -26.513 1.00 59.78 345 SER A O 1
ATOM 2601 N N . VAL A 1 346 ? 14.235 14.683 -24.634 1.00 77.00 346 VAL A N 1
ATOM 2602 C CA . VAL A 1 346 ? 13.445 13.476 -24.909 1.00 77.00 346 VAL A CA 1
ATOM 2603 C C . VAL A 1 346 ? 12.871 12.870 -23.621 1.00 77.00 346 VAL A C 1
ATOM 2605 O O . VAL A 1 346 ? 13.614 12.393 -22.763 1.00 77.00 346 VAL A O 1
ATOM 2608 N N . GLU A 1 347 ? 11.541 12.810 -23.502 1.00 82.56 347 GLU A N 1
ATOM 2609 C CA . GLU A 1 347 ? 10.875 12.212 -22.334 1.00 82.56 347 GLU A CA 1
ATOM 2610 C C . GLU A 1 347 ? 9.577 11.456 -22.657 1.00 82.56 347 GLU A C 1
ATOM 2612 O O . GLU A 1 347 ? 8.889 11.719 -23.649 1.00 82.56 347 GLU A O 1
ATOM 2617 N N . ALA A 1 348 ? 9.237 10.511 -21.777 1.00 87.19 348 ALA A N 1
ATOM 2618 C CA . ALA A 1 348 ? 7.930 9.878 -21.673 1.00 87.19 348 ALA A CA 1
ATOM 2619 C C . ALA A 1 348 ? 7.618 9.558 -20.200 1.00 87.19 348 ALA A C 1
ATOM 2621 O O . ALA A 1 348 ? 8.358 8.834 -19.542 1.00 87.19 348 ALA A O 1
ATOM 2622 N N . TYR A 1 349 ? 6.506 10.049 -19.665 1.00 88.81 349 TYR A N 1
ATOM 2623 C CA . TYR A 1 349 ? 5.999 9.681 -18.339 1.00 88.81 349 TYR A CA 1
ATOM 2624 C C . TYR A 1 349 ? 4.485 9.584 -18.381 1.00 88.81 349 TYR A C 1
ATOM 2626 O O . TYR A 1 349 ? 3.832 10.284 -19.152 1.00 88.81 349 TYR A O 1
ATOM 2634 N N . VAL A 1 350 ? 3.923 8.730 -17.534 1.00 88.50 350 VAL A N 1
ATOM 2635 C CA . VAL A 1 350 ? 2.477 8.595 -17.373 1.00 88.50 350 VAL A CA 1
ATOM 2636 C C . VAL A 1 350 ? 2.142 8.279 -15.927 1.00 88.50 350 VAL A C 1
ATOM 2638 O O . VAL A 1 350 ? 2.806 7.469 -15.279 1.00 88.50 350 VAL A O 1
ATOM 2641 N N . MET A 1 351 ? 1.114 8.944 -15.414 1.00 87.38 351 MET A N 1
ATOM 2642 C CA . MET A 1 351 ? 0.697 8.859 -14.017 1.00 87.38 351 MET A CA 1
ATOM 2643 C C . MET A 1 351 ? -0.764 8.430 -13.898 1.00 87.38 351 MET A C 1
ATOM 2645 O O . MET A 1 351 ? -1.527 8.470 -14.867 1.00 87.38 351 MET A O 1
ATOM 2649 N N . LEU A 1 352 ? -1.159 8.030 -12.690 1.00 82.69 352 LEU A N 1
ATOM 2650 C CA . LEU A 1 352 ? -2.550 7.719 -12.371 1.00 82.69 352 LEU A CA 1
ATOM 2651 C C . LEU A 1 352 ? -3.481 8.932 -12.552 1.00 82.69 352 LEU A C 1
ATOM 2653 O O . LEU A 1 352 ? -3.041 10.081 -12.476 1.00 82.69 352 LEU A O 1
ATOM 2657 N N . PRO A 1 353 ? -4.792 8.709 -12.757 1.00 77.38 353 PRO A N 1
ATOM 2658 C CA . PRO A 1 353 ? -5.745 9.808 -12.850 1.00 77.38 353 PRO A CA 1
ATOM 2659 C C . PRO A 1 353 ? -5.766 10.646 -11.554 1.00 77.38 353 PRO A C 1
ATOM 2661 O O . PRO A 1 353 ? -5.735 10.080 -10.456 1.00 77.38 353 PRO A O 1
ATOM 2664 N N . PRO A 1 354 ? -5.846 11.987 -11.649 1.00 79.44 354 PRO A N 1
ATOM 2665 C CA . PRO A 1 354 ? -5.996 12.859 -10.488 1.00 79.44 354 PRO A CA 1
ATOM 2666 C C . PRO A 1 354 ? -7.429 12.814 -9.931 1.00 79.44 354 PRO A C 1
ATOM 2668 O O . PRO A 1 354 ? -8.334 12.188 -10.489 1.00 79.44 354 PRO A O 1
ATOM 2671 N N . GLY A 1 355 ? -7.652 13.551 -8.847 1.00 71.50 355 GLY A N 1
ATOM 2672 C CA . GLY A 1 355 ? -8.970 13.805 -8.282 1.00 71.50 355 GLY A CA 1
ATOM 2673 C C . GLY A 1 355 ? -9.566 12.602 -7.551 1.00 71.50 355 GLY A C 1
ATOM 2674 O O . GLY A 1 355 ? -8.865 11.692 -7.111 1.00 71.50 355 GLY A O 1
ATOM 2675 N N . SER A 1 356 ? -10.895 12.584 -7.427 1.00 62.16 356 SER A N 1
ATOM 2676 C CA . SER A 1 356 ? -11.613 11.609 -6.592 1.00 62.16 356 SER A CA 1
ATOM 2677 C C . SER A 1 356 ? -11.603 10.186 -7.157 1.00 62.16 356 SER A C 1
ATOM 2679 O O . SER A 1 356 ? -12.068 9.262 -6.498 1.00 62.16 356 SER A O 1
ATOM 2681 N N . THR A 1 357 ? -11.115 10.015 -8.386 1.00 64.31 357 THR A N 1
ATOM 2682 C CA . THR A 1 357 ? -10.897 8.720 -9.042 1.00 64.31 357 THR A CA 1
ATOM 2683 C C . THR A 1 357 ? -9.516 8.135 -8.760 1.00 64.31 357 THR A C 1
ATOM 2685 O O . THR A 1 357 ? -9.265 6.993 -9.136 1.00 64.31 357 THR A O 1
ATOM 2688 N N . ASN A 1 358 ? -8.618 8.886 -8.113 1.00 70.81 358 ASN A N 1
ATOM 2689 C CA . ASN A 1 358 ? -7.312 8.368 -7.736 1.00 70.81 358 ASN A CA 1
ATOM 2690 C C . ASN A 1 358 ? -7.465 7.294 -6.637 1.00 70.81 358 ASN A C 1
ATOM 2692 O O . ASN A 1 358 ? -8.049 7.579 -5.585 1.00 70.81 358 ASN A O 1
ATOM 2696 N N . PRO A 1 359 ? -6.925 6.076 -6.826 1.00 64.94 359 PRO A N 1
ATOM 2697 C CA . PRO A 1 359 ? -7.138 4.966 -5.897 1.00 64.94 359 PRO A CA 1
ATOM 2698 C C . PRO A 1 359 ? -6.459 5.152 -4.531 1.00 64.94 359 PRO A C 1
ATOM 2700 O O . PRO A 1 359 ? -6.762 4.399 -3.603 1.00 64.94 359 PRO A O 1
ATOM 2703 N N . ILE A 1 360 ? -5.568 6.141 -4.398 1.00 71.75 360 ILE A N 1
ATOM 2704 C CA . ILE A 1 360 ? -4.755 6.408 -3.204 1.00 71.75 360 ILE A CA 1
ATOM 2705 C C . ILE A 1 360 ? -5.363 7.513 -2.320 1.00 71.75 360 ILE A C 1
ATOM 2707 O O . ILE A 1 360 ? -5.045 7.596 -1.130 1.00 71.75 360 ILE A O 1
ATOM 2711 N N . TYR A 1 361 ? -6.297 8.314 -2.853 1.00 66.25 361 TYR A N 1
ATOM 2712 C CA . TYR A 1 361 ? -6.924 9.444 -2.151 1.00 66.25 361 TYR A CA 1
ATOM 2713 C C . TYR A 1 361 ? -7.462 9.061 -0.760 1.00 66.25 361 TYR A C 1
ATOM 2715 O O . TYR A 1 361 ? -7.185 9.730 0.235 1.00 66.25 361 TYR A O 1
ATOM 2723 N N . GLN A 1 362 ? -8.184 7.943 -0.670 1.00 59.38 362 GLN A N 1
ATOM 2724 C CA . GLN A 1 362 ? -8.817 7.513 0.580 1.00 59.38 362 GLN A CA 1
ATOM 2725 C C . GLN A 1 362 ? -7.800 7.115 1.658 1.00 59.38 362 GLN A C 1
ATOM 2727 O O . GLN A 1 362 ? -8.066 7.290 2.847 1.00 59.38 362 GLN A O 1
ATOM 2732 N N . SER A 1 363 ? -6.624 6.614 1.269 1.00 61.91 363 SER A N 1
ATOM 2733 C CA . SER A 1 363 ? -5.550 6.299 2.219 1.00 61.91 363 SER A CA 1
ATOM 2734 C C . SER A 1 363 ? -4.893 7.551 2.777 1.00 61.91 363 SER A C 1
ATOM 2736 O O . SER A 1 363 ? -4.588 7.586 3.965 1.00 61.91 363 SER A O 1
ATOM 2738 N N . TRP A 1 364 ? -4.731 8.585 1.951 1.00 68.88 364 TRP A N 1
ATOM 2739 C CA . TRP A 1 364 ? -4.271 9.894 2.410 1.00 68.88 364 TRP A CA 1
ATOM 2740 C C . TRP A 1 364 ? -5.265 10.527 3.401 1.00 68.88 364 TRP A C 1
ATOM 2742 O O . TRP A 1 364 ? -4.867 10.982 4.476 1.00 68.88 364 TRP A O 1
ATOM 2752 N N . GLU A 1 365 ? -6.567 10.490 3.090 1.00 59.47 365 GLU A N 1
ATOM 2753 C CA . GLU A 1 365 ? -7.618 11.012 3.977 1.00 59.47 365 GLU A CA 1
ATOM 2754 C C . GLU A 1 365 ? -7.652 10.238 5.311 1.00 59.47 365 GLU A C 1
ATOM 2756 O O . GLU A 1 365 ? -7.646 10.833 6.391 1.00 59.47 365 GLU A O 1
ATOM 2761 N N . GLY A 1 366 ? -7.612 8.901 5.252 1.00 54.50 366 GLY A N 1
ATOM 2762 C CA . GLY A 1 366 ? -7.672 8.026 6.427 1.00 54.50 366 GLY A CA 1
ATOM 2763 C C . GLY A 1 366 ? -6.462 8.115 7.366 1.00 54.50 366 GLY A C 1
ATOM 2764 O O . GLY A 1 366 ? -6.589 7.796 8.549 1.00 54.50 366 GLY A O 1
ATOM 2765 N N . ALA A 1 367 ? -5.308 8.569 6.874 1.00 54.59 367 ALA A N 1
ATOM 2766 C CA . ALA A 1 367 ? -4.083 8.756 7.655 1.00 54.59 367 ALA A CA 1
ATOM 2767 C C . ALA A 1 367 ? -3.880 10.210 8.133 1.00 54.59 367 ALA A C 1
ATOM 2769 O O . ALA A 1 367 ? -2.769 10.599 8.498 1.00 54.59 367 ALA A O 1
ATOM 2770 N N . GLY A 1 368 ? -4.943 11.026 8.146 1.00 60.09 368 GLY A N 1
ATOM 2771 C CA . GLY A 1 368 ? -4.906 12.388 8.687 1.00 60.09 368 GLY A CA 1
ATOM 2772 C C . GLY A 1 368 ? -4.096 13.356 7.823 1.00 60.09 368 GLY A C 1
ATOM 2773 O O . GLY A 1 368 ? -3.323 14.156 8.355 1.00 60.09 368 GLY A O 1
ATOM 2774 N N . SER A 1 369 ? -4.246 13.255 6.500 1.00 73.50 369 SER A N 1
ATOM 2775 C CA . SER A 1 369 ? -3.489 14.017 5.500 1.00 73.50 369 SER A CA 1
ATOM 2776 C C . SER A 1 369 ? -1.991 13.688 5.453 1.00 73.50 369 SER A C 1
ATOM 2778 O O . SER A 1 369 ? -1.189 14.559 5.110 1.00 73.50 369 SER A O 1
ATOM 2780 N N . TYR A 1 370 ? -1.613 12.466 5.831 1.00 78.88 370 TYR A N 1
ATOM 2781 C CA . TYR A 1 370 ? -0.292 11.883 5.584 1.00 78.88 370 TYR A CA 1
ATOM 2782 C C . TYR A 1 370 ? -0.453 10.747 4.585 1.00 78.88 370 TYR A C 1
ATOM 2784 O O . TYR A 1 370 ? -1.447 10.029 4.634 1.00 78.88 370 TYR A O 1
ATOM 2792 N N . LEU A 1 371 ? 0.519 10.538 3.702 1.00 79.50 371 LEU A N 1
ATOM 2793 C CA . LEU A 1 371 ? 0.436 9.449 2.735 1.00 79.50 371 LEU A CA 1
ATOM 2794 C C . LEU A 1 371 ? 1.684 8.574 2.741 1.00 79.50 371 LEU A C 1
ATOM 2796 O O . LEU A 1 371 ? 2.777 9.028 2.414 1.00 79.50 371 LEU A O 1
ATOM 2800 N N . SER A 1 372 ? 1.511 7.294 3.067 1.00 82.31 372 SER A N 1
ATOM 2801 C CA . SER A 1 372 ? 2.586 6.301 3.045 1.00 82.31 372 SER A CA 1
ATOM 2802 C C . SER A 1 372 ? 2.212 5.109 2.171 1.00 82.31 372 SER A C 1
ATOM 2804 O O . SER A 1 372 ? 1.138 4.527 2.331 1.00 82.31 372 SER A O 1
ATOM 2806 N N . TYR A 1 373 ? 3.110 4.727 1.269 1.00 83.06 373 TYR A N 1
ATOM 2807 C CA . TYR A 1 373 ? 2.913 3.602 0.361 1.00 83.06 373 TYR A CA 1
ATOM 2808 C C . TYR A 1 373 ? 4.239 2.983 -0.070 1.00 83.06 373 TYR A C 1
ATOM 2810 O O . TYR A 1 373 ? 5.295 3.617 -0.041 1.00 83.06 373 TYR A O 1
ATOM 2818 N N . ASP A 1 374 ? 4.144 1.733 -0.496 1.00 84.38 374 ASP A N 1
ATOM 2819 C CA . ASP A 1 374 ? 5.178 1.026 -1.231 1.00 84.38 374 ASP A CA 1
ATOM 2820 C C . ASP A 1 374 ? 4.736 0.968 -2.708 1.00 84.38 374 ASP A C 1
ATOM 2822 O O . ASP A 1 374 ? 3.562 0.738 -2.989 1.00 84.38 374 ASP A O 1
ATOM 2826 N N . LEU A 1 375 ? 5.643 1.210 -3.651 1.00 90.56 375 LEU A N 1
ATOM 2827 C CA . LEU A 1 375 ? 5.387 1.217 -5.095 1.00 90.56 375 LEU A CA 1
ATOM 2828 C C . LEU A 1 375 ? 6.482 0.409 -5.783 1.00 90.56 375 LEU A C 1
ATOM 2830 O O . LEU A 1 375 ? 7.657 0.681 -5.549 1.00 90.56 375 LEU A O 1
ATOM 2834 N N . GLN A 1 376 ? 6.113 -0.548 -6.630 1.00 92.38 376 GLN A N 1
ATOM 2835 C CA . GLN A 1 376 ? 7.059 -1.367 -7.383 1.00 92.38 376 GLN A CA 1
ATOM 2836 C C . GLN A 1 376 ? 6.714 -1.429 -8.868 1.00 92.38 376 GLN A C 1
ATOM 2838 O O . GLN A 1 376 ? 5.546 -1.334 -9.240 1.00 92.38 376 GLN A O 1
ATOM 2843 N N . VAL A 1 377 ? 7.737 -1.610 -9.700 1.00 94.88 377 VAL A N 1
ATOM 2844 C CA . VAL A 1 377 ? 7.610 -1.831 -11.142 1.00 94.88 377 VAL A CA 1
ATOM 2845 C C . VAL A 1 377 ? 8.723 -2.753 -11.629 1.00 94.88 377 VAL A C 1
ATOM 2847 O O . VAL A 1 377 ? 9.850 -2.687 -11.129 1.00 94.88 377 VAL A O 1
ATOM 2850 N N . LYS A 1 378 ? 8.435 -3.570 -12.641 1.00 94.31 378 LYS A N 1
ATOM 2851 C CA . LYS A 1 378 ? 9.449 -4.300 -13.407 1.00 94.31 378 LYS A CA 1
ATOM 2852 C C . LYS A 1 378 ? 9.786 -3.544 -14.679 1.00 94.31 378 LYS A C 1
ATOM 2854 O O . LYS A 1 378 ? 8.891 -3.078 -15.379 1.00 94.31 378 LYS A O 1
ATOM 2859 N N . VAL A 1 379 ? 11.074 -3.436 -14.981 1.00 96.19 379 VAL A N 1
ATOM 2860 C CA . VAL A 1 379 ? 11.605 -2.668 -16.109 1.00 96.19 379 VAL A CA 1
ATOM 2861 C C . VAL A 1 379 ? 12.388 -3.593 -17.032 1.00 96.19 379 VAL A C 1
ATOM 2863 O O . VAL A 1 379 ? 13.216 -4.384 -16.584 1.00 96.19 379 VAL A O 1
ATOM 2866 N N . ALA A 1 380 ? 12.155 -3.470 -18.333 1.00 95.44 380 ALA A N 1
ATOM 2867 C CA . ALA A 1 380 ? 12.976 -4.087 -19.365 1.00 95.44 380 ALA A CA 1
ATOM 2868 C C . ALA A 1 380 ? 13.325 -3.059 -20.447 1.00 95.44 380 ALA A C 1
ATOM 2870 O O . ALA A 1 380 ? 12.563 -2.122 -20.697 1.00 95.44 380 ALA A O 1
ATOM 2871 N N . THR A 1 381 ? 14.477 -3.235 -21.098 1.00 95.56 381 THR A N 1
ATOM 2872 C CA . THR A 1 381 ? 14.904 -2.383 -22.214 1.00 95.56 381 THR A CA 1
ATOM 2873 C C . THR A 1 381 ? 15.365 -3.212 -23.409 1.00 95.56 381 THR A C 1
ATOM 2875 O O . THR A 1 381 ? 15.882 -4.317 -23.250 1.00 95.56 381 THR A O 1
ATOM 2878 N N . GLY A 1 382 ? 15.190 -2.673 -24.616 1.00 95.00 382 GLY A N 1
ATOM 2879 C CA . GLY A 1 382 ? 15.613 -3.289 -25.874 1.00 95.00 382 GLY A CA 1
ATOM 2880 C C . GLY A 1 382 ? 14.478 -3.417 -26.885 1.00 95.00 382 GLY A C 1
ATOM 2881 O O . GLY A 1 382 ? 13.470 -2.723 -26.819 1.00 95.00 382 GLY A O 1
ATOM 2882 N N . VAL A 1 383 ? 14.652 -4.308 -27.851 1.00 93.88 383 VAL A N 1
ATOM 2883 C CA . VAL A 1 383 ? 13.666 -4.641 -28.879 1.00 93.88 383 VAL A CA 1
ATOM 2884 C C . VAL A 1 383 ? 13.232 -6.082 -28.664 1.00 93.88 383 VAL A C 1
ATOM 2886 O O . VAL A 1 383 ? 14.056 -6.997 -28.639 1.00 93.88 383 VAL A O 1
ATOM 2889 N N . TRP A 1 384 ? 11.931 -6.288 -28.488 1.00 92.19 384 TRP A N 1
ATOM 2890 C CA . TRP A 1 384 ? 11.373 -7.622 -28.310 1.00 92.19 384 TRP A CA 1
ATOM 2891 C C . TRP A 1 384 ? 11.425 -8.421 -29.617 1.00 92.19 384 TRP A C 1
ATOM 2893 O O . TRP A 1 384 ? 10.851 -8.006 -30.623 1.00 92.19 384 TRP A O 1
ATOM 2903 N N . ASN A 1 385 ? 12.068 -9.592 -29.599 1.00 89.69 385 ASN A N 1
ATOM 2904 C CA . ASN A 1 385 ? 12.180 -10.460 -30.780 1.00 89.69 385 ASN A CA 1
ATOM 2905 C C . ASN A 1 385 ? 11.179 -11.632 -30.810 1.00 89.69 385 ASN A C 1
ATOM 2907 O O . ASN A 1 385 ? 11.230 -12.459 -31.720 1.00 89.69 385 ASN A O 1
ATOM 2911 N N . GLY A 1 386 ? 10.302 -11.736 -29.805 1.00 84.69 386 GLY A N 1
ATOM 2912 C CA . GLY A 1 386 ? 9.384 -12.865 -29.614 1.00 84.69 386 GLY A CA 1
ATOM 2913 C C . GLY A 1 386 ? 9.727 -13.772 -28.429 1.00 84.69 386 GLY A C 1
ATOM 2914 O O . GLY A 1 386 ? 8.824 -14.431 -27.922 1.00 84.69 386 GLY A O 1
ATOM 2915 N N . ASN A 1 387 ? 10.982 -13.775 -27.963 1.00 83.31 387 ASN A N 1
ATOM 2916 C CA . ASN A 1 387 ? 11.453 -14.624 -26.860 1.00 83.31 387 ASN A CA 1
ATOM 2917 C C . ASN A 1 387 ? 12.217 -13.855 -25.769 1.00 83.31 387 ASN A C 1
ATOM 2919 O O . ASN A 1 387 ? 12.070 -14.173 -24.593 1.00 83.31 387 ASN A O 1
ATOM 2923 N N . TYR A 1 388 ? 13.054 -12.886 -26.146 1.00 87.19 388 TYR A N 1
ATOM 2924 C CA . TYR A 1 388 ? 13.869 -12.080 -25.230 1.00 87.19 388 TYR A CA 1
ATOM 2925 C C . TYR A 1 388 ? 14.135 -10.690 -25.824 1.00 87.19 388 TYR A C 1
ATOM 2927 O O . TYR A 1 388 ? 13.899 -10.456 -27.016 1.00 87.19 388 TYR A O 1
ATOM 2935 N N . PHE A 1 389 ? 14.629 -9.757 -25.007 1.00 93.06 389 PHE A N 1
ATOM 2936 C CA . PHE A 1 389 ? 14.998 -8.425 -25.486 1.00 93.06 389 PHE A CA 1
ATOM 2937 C C . PHE A 1 389 ? 16.393 -8.421 -26.130 1.00 93.06 389 PHE A C 1
ATOM 2939 O O . PHE A 1 389 ? 17.385 -8.841 -25.531 1.00 93.06 389 PHE A O 1
ATOM 2946 N N . GLN A 1 390 ? 16.471 -7.929 -27.368 1.00 92.75 390 GLN A N 1
ATOM 2947 C CA . GLN A 1 390 ? 17.708 -7.693 -28.122 1.00 92.75 390 GLN A CA 1
ATOM 2948 C C . GLN A 1 390 ? 17.991 -6.193 -28.254 1.00 92.75 390 GLN A C 1
ATOM 2950 O O . GLN A 1 390 ? 17.191 -5.375 -27.816 1.00 92.75 390 GLN A O 1
ATOM 2955 N N . ASP A 1 391 ? 19.138 -5.812 -28.823 1.00 92.19 391 ASP A N 1
ATOM 2956 C CA . ASP A 1 391 ? 19.483 -4.408 -29.119 1.00 92.19 391 ASP A CA 1
ATOM 2957 C C . ASP A 1 391 ? 19.301 -3.446 -27.933 1.00 92.19 391 ASP A C 1
ATOM 2959 O O . ASP A 1 391 ? 18.853 -2.299 -28.080 1.00 92.19 391 ASP A O 1
ATOM 2963 N N . LYS A 1 392 ? 19.645 -3.952 -26.741 1.00 93.56 392 LYS A N 1
ATOM 2964 C CA . LYS A 1 392 ? 19.560 -3.230 -25.474 1.00 93.56 392 LYS A CA 1
ATOM 2965 C C . LYS A 1 392 ? 20.379 -1.941 -25.546 1.00 93.56 392 LYS A C 1
ATOM 2967 O O . LYS A 1 392 ? 21.560 -2.005 -25.911 1.00 93.56 392 LYS A O 1
ATOM 2972 N N . PRO A 1 393 ? 19.778 -0.788 -25.220 1.00 92.25 393 PRO A N 1
ATOM 2973 C CA . PRO A 1 393 ? 20.455 0.489 -25.352 1.00 92.25 393 PRO A CA 1
ATOM 2974 C C . PRO A 1 393 ? 21.575 0.633 -24.315 1.00 92.25 393 PRO A C 1
ATOM 2976 O O . PRO A 1 393 ? 21.462 0.154 -23.187 1.00 92.25 393 PRO A O 1
ATOM 2979 N N . SER A 1 394 ? 22.660 1.305 -24.705 1.00 88.69 394 SER A N 1
ATOM 2980 C CA . SER A 1 394 ? 23.770 1.620 -23.795 1.00 88.69 394 SER A CA 1
ATOM 2981 C C . SER A 1 394 ? 23.424 2.747 -22.820 1.00 88.69 394 SER A C 1
ATOM 2983 O O . SER A 1 394 ? 23.999 2.795 -21.738 1.00 88.69 394 SER A O 1
ATOM 2985 N N . THR A 1 395 ? 22.470 3.611 -23.183 1.00 91.12 395 THR A N 1
ATOM 2986 C CA . THR A 1 395 ? 21.924 4.664 -22.322 1.00 91.12 395 THR A CA 1
ATOM 2987 C C . THR A 1 395 ? 20.453 4.437 -22.046 1.00 91.12 395 THR A C 1
ATOM 2989 O O . THR A 1 395 ? 19.701 3.977 -22.907 1.00 91.12 395 THR A O 1
ATOM 2992 N N . TYR A 1 396 ? 20.044 4.733 -20.823 1.00 93.19 396 TYR A N 1
ATOM 2993 C CA . TYR A 1 396 ? 18.670 4.574 -20.373 1.00 93.19 396 TYR A CA 1
ATOM 2994 C C . TYR A 1 396 ? 18.450 5.399 -19.112 1.00 93.19 396 TYR A C 1
ATOM 2996 O O . TYR A 1 396 ? 19.368 5.596 -18.322 1.00 93.19 396 TYR A O 1
ATOM 3004 N N . CYS A 1 397 ? 17.216 5.833 -18.896 1.00 93.44 397 CYS A N 1
ATOM 3005 C CA . CYS A 1 397 ? 16.741 6.317 -17.611 1.00 93.44 397 CYS A CA 1
ATOM 3006 C C . CYS A 1 397 ? 15.289 5.872 -17.474 1.00 93.44 397 CYS A C 1
ATOM 3008 O O . CYS A 1 397 ? 14.437 6.414 -18.164 1.00 93.44 397 CYS A O 1
ATOM 3010 N N . ALA A 1 398 ? 14.999 4.857 -16.659 1.00 95.56 398 ALA A N 1
ATOM 3011 C CA . ALA A 1 398 ? 13.655 4.285 -16.562 1.00 95.56 398 ALA A CA 1
ATOM 3012 C C . ALA A 1 398 ? 13.308 3.842 -15.137 1.00 95.56 398 ALA A C 1
ATOM 3014 O O . ALA A 1 398 ? 14.137 3.242 -14.448 1.00 95.56 398 ALA A O 1
ATOM 3015 N N . GLY A 1 399 ? 12.073 4.106 -14.707 1.00 96.31 399 GLY A N 1
ATOM 3016 C CA . GLY A 1 399 ? 11.589 3.687 -13.394 1.00 96.31 399 GLY A CA 1
ATOM 3017 C C . GLY A 1 399 ? 10.240 4.286 -13.000 1.00 96.31 399 GLY A C 1
ATOM 3018 O O . GLY A 1 399 ? 9.354 4.458 -13.838 1.00 96.31 399 GLY A O 1
ATOM 3019 N N . VAL A 1 400 ? 10.075 4.571 -11.707 1.00 95.56 400 VAL A N 1
ATOM 3020 C CA . VAL A 1 400 ? 8.807 5.034 -11.115 1.00 95.56 400 VAL A CA 1
ATOM 3021 C C . VAL A 1 400 ? 8.828 6.522 -10.797 1.00 95.56 400 VAL A C 1
ATOM 3023 O O . VAL A 1 400 ? 9.858 7.069 -10.403 1.00 95.56 400 VAL A O 1
ATOM 3026 N N . THR A 1 401 ? 7.660 7.157 -10.889 1.00 93.12 401 THR A N 1
ATOM 3027 C CA . THR A 1 401 ? 7.415 8.509 -10.374 1.00 93.12 401 THR A CA 1
ATOM 3028 C C . THR A 1 401 ? 6.535 8.451 -9.137 1.00 93.12 401 THR A C 1
ATOM 3030 O O . THR A 1 401 ? 5.581 7.670 -9.097 1.00 93.12 401 THR A O 1
ATOM 3033 N N . PHE A 1 402 ? 6.807 9.304 -8.156 1.00 93.56 402 PHE A N 1
ATOM 3034 C CA . PHE A 1 402 ? 6.028 9.401 -6.924 1.00 93.56 402 PHE A CA 1
ATOM 3035 C C . PHE A 1 402 ? 5.986 10.848 -6.403 1.00 93.56 402 PHE A C 1
ATOM 3037 O O . PHE A 1 402 ? 6.821 11.671 -6.785 1.00 93.56 402 PHE A O 1
ATOM 3044 N N . ARG A 1 403 ? 5.012 11.170 -5.539 1.00 90.50 403 ARG A N 1
ATOM 3045 C CA . ARG A 1 403 ? 4.696 12.551 -5.099 1.00 90.50 403 ARG A CA 1
ATOM 3046 C C . ARG A 1 403 ? 4.433 13.511 -6.262 1.00 90.50 403 ARG A C 1
ATOM 3048 O O . ARG A 1 403 ? 4.860 14.664 -6.236 1.00 90.50 403 ARG A O 1
ATOM 3055 N N . ALA A 1 404 ? 3.765 13.028 -7.305 1.00 88.06 404 ALA A N 1
ATOM 3056 C CA . ALA A 1 404 ? 3.504 13.832 -8.487 1.00 88.06 404 ALA A CA 1
ATOM 3057 C C . ALA A 1 404 ? 2.385 14.860 -8.278 1.00 88.06 404 ALA A C 1
ATOM 3059 O O . ALA A 1 404 ? 1.259 14.492 -7.966 1.00 88.06 404 ALA A O 1
ATOM 3060 N N . SER A 1 405 ? 2.684 16.140 -8.499 1.00 78.62 405 SER A N 1
ATOM 3061 C CA . SER A 1 405 ? 1.768 17.280 -8.338 1.00 78.62 405 SER A CA 1
ATOM 3062 C C . SER A 1 405 ? 0.766 17.430 -9.505 1.00 78.62 405 SER A C 1
ATOM 3064 O O . SER A 1 405 ? 1.049 16.968 -10.617 1.00 78.62 405 SER A O 1
ATOM 3066 N N . PRO A 1 406 ? -0.414 18.064 -9.294 1.00 62.16 406 PRO A N 1
ATOM 3067 C CA . PRO A 1 406 ? -1.403 18.319 -10.340 1.00 62.16 406 PRO A CA 1
ATOM 3068 C C . PRO A 1 406 ? -0.883 19.065 -11.577 1.00 62.16 406 PRO A C 1
ATOM 3070 O O . PRO A 1 406 ? 0.143 19.743 -11.597 1.00 62.16 406 PRO A O 1
ATOM 3073 N N . LEU A 1 407 ? -1.668 18.912 -12.638 1.00 59.12 407 LEU A N 1
ATOM 3074 C CA . LEU A 1 407 ? -1.222 18.969 -14.017 1.00 59.12 407 LEU A CA 1
ATOM 3075 C C . LEU A 1 407 ? -1.416 20.363 -14.623 1.00 59.12 407 LEU A C 1
ATOM 3077 O O . LEU A 1 407 ? -2.491 20.729 -15.097 1.00 59.12 407 LEU A O 1
ATOM 3081 N N . SER A 1 408 ? -0.335 21.126 -14.637 1.00 54.31 408 SER A N 1
ATOM 3082 C CA . SER A 1 408 ? -0.050 22.065 -15.725 1.00 54.31 408 SER A CA 1
ATOM 3083 C C . SER A 1 408 ? 1.225 21.575 -16.424 1.00 54.31 408 SER A C 1
ATOM 3085 O O . SER A 1 408 ? 1.783 20.569 -15.995 1.00 54.31 408 SER A O 1
ATOM 3087 N N . ASN A 1 409 ? 1.722 22.247 -17.470 1.00 51.81 409 ASN A N 1
ATOM 3088 C CA . ASN A 1 409 ? 2.975 21.899 -18.181 1.00 51.81 409 ASN A CA 1
ATOM 3089 C C . ASN A 1 409 ? 4.257 21.970 -17.296 1.00 51.81 409 ASN A C 1
ATOM 3091 O O . ASN A 1 409 ? 5.341 22.255 -17.798 1.00 51.81 409 ASN A O 1
ATOM 3095 N N . GLN A 1 410 ? 4.128 21.809 -15.976 1.00 60.81 410 GLN A N 1
ATOM 3096 C CA . GLN A 1 410 ? 5.096 22.071 -14.915 1.00 60.81 410 GLN A CA 1
ATOM 3097 C C . GLN A 1 410 ? 5.046 20.999 -13.806 1.00 60.81 410 GLN A C 1
ATOM 3099 O O . GLN A 1 410 ? 5.397 21.300 -12.668 1.00 60.81 410 GLN A O 1
ATOM 3104 N N . SER A 1 411 ? 4.564 19.782 -14.093 1.00 72.38 411 SER A N 1
ATOM 3105 C CA . SER A 1 411 ? 4.424 18.722 -13.084 1.00 72.38 411 SER A CA 1
ATOM 3106 C C . SER A 1 411 ? 5.737 18.462 -12.346 1.00 72.38 411 SER A C 1
ATOM 3108 O O . SER A 1 411 ? 6.745 18.108 -12.956 1.00 72.38 411 SER A O 1
ATOM 3110 N N . THR A 1 412 ? 5.705 18.626 -11.024 1.00 84.12 412 THR A N 1
ATOM 3111 C CA . THR A 1 412 ? 6.799 18.273 -10.117 1.00 84.12 412 THR A CA 1
ATOM 3112 C C . THR A 1 412 ? 6.571 16.879 -9.559 1.00 84.12 412 THR A C 1
ATOM 3114 O O . THR A 1 412 ? 5.434 16.493 -9.284 1.00 84.12 412 THR A O 1
ATOM 3117 N N . PHE A 1 413 ? 7.643 16.108 -9.420 1.00 89.12 413 PHE A N 1
ATOM 3118 C CA . PHE A 1 413 ? 7.611 14.764 -8.849 1.00 89.12 413 PHE A CA 1
ATOM 3119 C C . PHE A 1 413 ? 9.018 14.316 -8.459 1.00 89.12 413 PHE A C 1
ATOM 3121 O O . PHE A 1 413 ? 10.012 14.886 -8.915 1.00 89.12 413 PHE A O 1
ATOM 3128 N N . TYR A 1 414 ? 9.102 13.264 -7.649 1.00 93.81 414 TYR A N 1
ATOM 3129 C CA . TYR A 1 414 ? 10.328 12.487 -7.503 1.00 93.81 414 TYR A CA 1
ATOM 3130 C C . TYR A 1 414 ? 10.338 11.321 -8.486 1.00 93.81 414 TYR A C 1
ATOM 3132 O O . TYR A 1 414 ? 9.298 10.712 -8.751 1.00 93.81 414 TYR A O 1
ATOM 3140 N N . GLY A 1 415 ? 11.521 10.988 -8.990 1.00 94.50 415 GLY A N 1
ATOM 3141 C CA . GLY A 1 415 ? 11.761 9.796 -9.789 1.00 94.50 415 GLY A CA 1
ATOM 3142 C C . GLY A 1 415 ? 12.772 8.874 -9.118 1.00 94.50 415 GLY A C 1
ATOM 3143 O O . GLY A 1 415 ? 13.759 9.335 -8.544 1.00 94.50 415 GLY A O 1
ATOM 3144 N N . LEU A 1 416 ? 12.528 7.567 -9.190 1.00 97.69 416 LEU A N 1
ATOM 3145 C CA . LEU A 1 416 ? 13.517 6.533 -8.889 1.00 97.69 416 LEU A CA 1
ATOM 3146 C C . LEU A 1 416 ? 13.745 5.731 -10.166 1.00 97.69 416 LEU A C 1
ATOM 3148 O O . LEU A 1 416 ? 12.844 5.010 -10.596 1.00 97.69 416 LEU A O 1
ATOM 3152 N N . SER A 1 417 ? 14.938 5.851 -10.744 1.00 97.00 417 SER A N 1
ATOM 3153 C CA . SER A 1 417 ? 15.243 5.285 -12.059 1.00 97.00 417 SER A CA 1
ATOM 3154 C C . SER A 1 417 ? 16.533 4.473 -12.057 1.00 97.00 417 SER A C 1
ATOM 3156 O O . SER A 1 417 ? 17.506 4.836 -11.395 1.00 97.00 417 SER A O 1
ATOM 3158 N N . LEU A 1 418 ? 16.554 3.410 -12.863 1.00 96.25 418 LEU A N 1
ATOM 3159 C CA . LEU A 1 418 ? 17.793 2.859 -13.404 1.00 96.25 418 LEU A CA 1
ATOM 3160 C C . LEU A 1 418 ? 18.295 3.828 -14.462 1.00 96.25 418 LEU A C 1
ATOM 3162 O O . LEU A 1 418 ? 17.536 4.162 -15.370 1.00 96.25 418 LEU A O 1
ATOM 3166 N N . MET A 1 419 ? 19.538 4.277 -14.338 1.00 93.88 419 MET A N 1
ATOM 3167 C CA . MET A 1 419 ? 20.117 5.294 -15.202 1.00 93.88 419 MET A CA 1
ATOM 3168 C C . MET A 1 419 ? 21.517 4.904 -15.665 1.00 93.88 419 MET A C 1
ATOM 3170 O O . MET A 1 419 ? 22.320 4.388 -14.887 1.00 93.88 419 MET A O 1
ATOM 3174 N N . ARG A 1 420 ? 21.810 5.196 -16.929 1.00 91.81 420 ARG A N 1
ATOM 3175 C CA . ARG A 1 420 ? 23.152 5.206 -17.502 1.00 91.81 420 ARG A CA 1
ATOM 3176 C C . ARG A 1 420 ? 23.205 6.229 -18.629 1.00 91.81 420 ARG A C 1
ATOM 3178 O O . ARG A 1 420 ? 22.392 6.161 -19.551 1.00 91.81 420 ARG A O 1
ATOM 3185 N N . THR A 1 421 ? 24.161 7.143 -18.546 1.00 88.25 421 THR A N 1
ATOM 3186 C CA . THR A 1 421 ? 24.418 8.196 -19.540 1.00 88.25 421 THR A CA 1
ATOM 3187 C C . THR A 1 421 ? 25.694 7.890 -20.324 1.00 88.25 421 THR A C 1
ATOM 3189 O O . THR A 1 421 ? 26.430 6.973 -19.955 1.00 88.25 421 THR A O 1
ATOM 3192 N N . ILE A 1 422 ? 25.984 8.620 -21.399 1.00 80.69 422 ILE A N 1
ATOM 3193 C CA . ILE A 1 422 ? 27.272 8.547 -22.122 1.00 80.69 422 ILE A CA 1
ATOM 3194 C C . ILE A 1 422 ? 28.132 9.783 -21.892 1.00 80.69 422 ILE A C 1
ATOM 3196 O O . ILE A 1 422 ? 27.665 10.811 -21.415 1.00 80.69 422 ILE A O 1
ATOM 3200 N N . SER A 1 423 ? 29.421 9.645 -22.210 1.00 61.78 423 SER A N 1
ATOM 3201 C CA . SER A 1 423 ? 30.415 10.655 -21.884 1.00 61.78 423 SER A CA 1
ATOM 3202 C C . SER A 1 423 ? 30.446 11.839 -22.833 1.00 61.78 423 SER A C 1
ATOM 3204 O O . SER A 1 423 ? 30.465 11.637 -24.049 1.00 61.78 423 SER A O 1
ATOM 3206 N N . GLY A 1 424 ? 30.622 13.035 -22.268 1.00 55.12 424 GLY A N 1
ATOM 3207 C CA . GLY A 1 424 ? 31.069 14.210 -23.002 1.00 55.12 424 GLY A CA 1
ATOM 3208 C C . GLY A 1 424 ? 30.023 14.792 -23.942 1.00 55.12 424 GLY A C 1
ATOM 3209 O O . GLY A 1 424 ? 30.333 14.889 -25.121 1.00 55.12 424 GLY A O 1
ATOM 3210 N N . HIS A 1 425 ? 28.866 15.188 -23.380 1.00 54.81 425 HIS A N 1
ATOM 3211 C CA . HIS A 1 425 ? 27.762 16.058 -23.870 1.00 54.81 425 HIS A CA 1
ATOM 3212 C C . HIS A 1 425 ? 26.388 15.414 -23.550 1.00 54.81 425 HIS A C 1
ATOM 3214 O O . HIS A 1 425 ? 25.542 15.320 -24.439 1.00 54.81 425 HIS A O 1
ATOM 3220 N N . GLY A 1 426 ? 26.184 14.883 -22.331 1.00 58.31 426 GLY A N 1
ATOM 3221 C CA . GLY A 1 426 ? 25.101 13.940 -21.985 1.00 58.31 426 GLY A CA 1
ATOM 3222 C C . GLY A 1 426 ? 23.742 14.288 -22.603 1.00 58.31 426 GLY A C 1
ATOM 3223 O O . GLY A 1 426 ? 23.269 13.555 -23.470 1.00 58.31 426 GLY A O 1
ATOM 3224 N N . HIS A 1 427 ? 23.192 15.476 -22.355 1.00 65.75 427 HIS A N 1
ATOM 3225 C CA . HIS A 1 427 ? 21.875 15.843 -22.902 1.00 65.75 427 HIS A CA 1
ATOM 3226 C C . HIS A 1 427 ? 21.805 16.005 -24.437 1.00 65.75 427 HIS A C 1
ATOM 3228 O O . HIS A 1 427 ? 20.730 15.821 -25.016 1.00 65.75 427 HIS A O 1
ATOM 3234 N N . GLU A 1 428 ? 22.916 16.345 -25.102 1.00 66.88 428 GLU A N 1
ATOM 3235 C CA . GLU A 1 428 ? 22.989 16.503 -26.567 1.00 66.88 428 GLU A CA 1
ATOM 3236 C C . GLU A 1 428 ? 23.153 15.161 -27.292 1.00 66.88 428 GLU A C 1
ATOM 3238 O O . GLU A 1 428 ? 23.018 15.101 -28.514 1.00 66.88 428 GLU A O 1
ATOM 3243 N N . SER A 1 429 ? 23.486 14.101 -26.551 1.00 73.25 429 SER A N 1
ATOM 3244 C CA . SER A 1 429 ? 23.915 12.819 -27.112 1.00 73.25 429 SER A CA 1
ATOM 3245 C C . SER A 1 429 ? 23.060 11.627 -26.679 1.00 73.25 429 SER A C 1
ATOM 3247 O O . SER A 1 429 ? 22.913 10.684 -27.452 1.00 73.25 429 SER A O 1
ATOM 3249 N N . ASP A 1 430 ? 22.487 11.643 -25.472 1.00 80.75 430 ASP A N 1
ATOM 3250 C CA . ASP A 1 430 ? 21.563 10.608 -24.996 1.00 80.75 430 ASP A CA 1
ATOM 3251 C C . ASP A 1 430 ? 20.185 11.133 -24.590 1.00 80.75 430 ASP A C 1
ATOM 3253 O O . ASP A 1 430 ? 19.289 10.335 -24.301 1.00 80.75 430 ASP A O 1
ATOM 3257 N N . GLY A 1 431 ? 19.986 12.451 -24.619 1.00 80.06 431 GLY A N 1
ATOM 3258 C CA . GLY A 1 431 ? 18.722 13.100 -24.292 1.00 80.06 431 GLY A CA 1
ATOM 3259 C C . GLY A 1 431 ? 18.364 13.097 -22.800 1.00 80.06 431 GLY A C 1
ATOM 3260 O O . GLY A 1 431 ? 17.217 13.394 -22.460 1.00 80.06 431 GLY A O 1
ATOM 3261 N N . ILE A 1 432 ? 19.297 12.736 -21.914 1.00 84.12 432 ILE A N 1
ATOM 3262 C CA . ILE A 1 432 ? 19.158 12.800 -20.454 1.00 84.12 432 ILE A CA 1
ATOM 3263 C C . ILE A 1 432 ? 19.877 14.059 -19.964 1.00 84.12 432 ILE A C 1
ATOM 3265 O O . ILE A 1 432 ? 21.004 14.331 -20.356 1.00 84.12 432 ILE A O 1
ATOM 3269 N N . GLN A 1 433 ? 19.233 14.845 -19.101 1.00 81.56 433 GLN A N 1
ATOM 3270 C CA . GLN A 1 433 ? 19.824 16.095 -18.618 1.00 81.56 433 GLN A CA 1
ATOM 3271 C C . GLN A 1 433 ? 21.098 15.854 -17.799 1.00 81.56 433 GLN A C 1
ATOM 3273 O O . GLN A 1 433 ? 21.109 15.029 -16.884 1.00 81.56 433 GLN A O 1
ATOM 3278 N N . ASP A 1 434 ? 22.144 16.640 -18.068 1.00 82.38 434 ASP A N 1
ATOM 3279 C CA . ASP A 1 434 ? 23.449 16.523 -17.394 1.00 82.38 434 ASP A CA 1
ATOM 3280 C C . ASP A 1 434 ? 23.336 16.786 -15.883 1.00 82.38 434 ASP A C 1
ATOM 3282 O O . ASP A 1 434 ? 24.058 16.213 -15.072 1.00 82.38 434 ASP A O 1
ATOM 3286 N N . THR A 1 435 ? 22.352 17.586 -15.472 1.00 85.00 435 THR A N 1
ATOM 3287 C CA . THR A 1 435 ? 22.013 17.854 -14.068 1.00 85.00 435 THR A CA 1
ATOM 3288 C C . THR A 1 435 ? 21.484 16.631 -13.310 1.00 85.00 435 THR A C 1
ATOM 3290 O O . THR A 1 435 ? 21.393 16.668 -12.078 1.00 85.00 435 THR A O 1
ATOM 3293 N N . MET A 1 436 ? 21.149 15.539 -14.007 1.00 86.56 436 MET A N 1
ATOM 3294 C CA . MET A 1 436 ? 20.821 14.240 -13.412 1.00 86.56 436 MET A CA 1
ATOM 3295 C C . MET A 1 436 ? 22.052 13.368 -13.158 1.00 86.56 436 MET A C 1
ATOM 3297 O O . MET A 1 436 ? 21.942 12.364 -12.454 1.00 86.56 436 MET A O 1
ATOM 3301 N N . LEU A 1 437 ? 23.218 13.729 -13.693 1.00 88.50 437 LEU A N 1
ATOM 3302 C CA . LEU A 1 437 ? 24.459 13.016 -13.446 1.00 88.50 437 LEU A CA 1
ATOM 3303 C C . LEU A 1 437 ? 25.093 13.516 -12.134 1.00 88.50 437 LEU A C 1
ATOM 3305 O O . LEU A 1 437 ? 25.366 14.709 -12.004 1.00 88.50 437 LEU A O 1
ATOM 3309 N N . PRO A 1 438 ? 25.360 12.637 -11.146 1.00 89.31 438 PRO A N 1
ATOM 3310 C CA . PRO A 1 438 ? 25.948 13.076 -9.884 1.00 89.31 438 PRO A CA 1
ATOM 3311 C C . PRO A 1 438 ? 27.340 13.686 -10.028 1.00 89.31 438 PRO A C 1
ATOM 3313 O O . PRO A 1 438 ? 27.665 14.648 -9.335 1.00 89.31 438 PRO A O 1
ATOM 3316 N N . ARG A 1 439 ? 28.158 13.105 -10.913 1.00 86.62 439 ARG A N 1
ATOM 3317 C CA . ARG A 1 439 ? 29.525 13.531 -11.211 1.00 86.62 439 ARG A CA 1
ATOM 3318 C C . ARG A 1 439 ? 29.905 13.153 -12.637 1.00 86.62 439 ARG A C 1
ATOM 3320 O O . ARG A 1 439 ? 29.606 12.039 -13.064 1.00 86.62 439 ARG A O 1
ATOM 3327 N N . ASP A 1 440 ? 30.650 14.026 -13.301 1.00 82.88 440 ASP A N 1
ATOM 3328 C CA . ASP A 1 440 ? 31.118 13.835 -14.681 1.00 82.88 440 ASP A CA 1
ATOM 3329 C C . ASP A 1 440 ? 31.933 12.540 -14.861 1.00 82.88 440 ASP A C 1
ATOM 3331 O O . ASP A 1 440 ? 31.870 11.887 -15.893 1.00 82.88 440 ASP A O 1
ATOM 3335 N N . ASP A 1 441 ? 32.667 12.083 -13.839 1.00 85.31 441 ASP A N 1
ATOM 3336 C CA . ASP A 1 441 ? 33.441 10.835 -13.911 1.00 85.31 441 ASP A CA 1
ATOM 3337 C C . ASP A 1 441 ? 32.597 9.553 -13.780 1.00 85.31 441 ASP A C 1
ATOM 3339 O O . ASP A 1 441 ? 33.137 8.444 -13.829 1.00 85.31 441 ASP A O 1
ATOM 3343 N N . TYR A 1 442 ? 31.278 9.679 -13.605 1.00 87.56 442 TYR A N 1
ATOM 3344 C CA . TYR A 1 442 ? 30.342 8.552 -13.568 1.00 87.56 442 TYR A CA 1
ATOM 3345 C C . TYR A 1 442 ? 29.548 8.364 -14.859 1.00 87.56 442 TYR A C 1
ATOM 3347 O O . TYR A 1 442 ? 28.681 7.489 -14.915 1.00 87.56 442 TYR A O 1
ATOM 3355 N N . GLU A 1 443 ? 29.865 9.127 -15.902 1.00 82.50 443 GLU A N 1
ATOM 3356 C CA . GLU A 1 443 ? 29.397 8.849 -17.257 1.00 82.50 443 GLU A CA 1
ATOM 3357 C C . GLU A 1 443 ? 29.675 7.385 -17.637 1.00 82.50 443 GLU A C 1
ATOM 3359 O O . GLU A 1 443 ? 30.675 6.782 -17.236 1.00 82.50 443 GLU A O 1
ATOM 3364 N N . ASN A 1 444 ? 28.778 6.792 -18.426 1.00 87.25 444 ASN A N 1
ATOM 3365 C CA . ASN A 1 444 ? 28.854 5.406 -18.887 1.00 87.25 444 ASN A CA 1
ATOM 3366 C C . ASN A 1 444 ? 28.809 4.336 -17.779 1.00 87.25 444 ASN A C 1
ATOM 3368 O O . ASN A 1 444 ? 29.082 3.164 -18.054 1.00 87.25 444 ASN A O 1
ATOM 3372 N N . ARG A 1 445 ? 28.400 4.697 -16.557 1.00 89.12 445 ARG A N 1
ATOM 3373 C CA . ARG A 1 445 ? 28.188 3.754 -15.451 1.00 89.12 445 ARG A CA 1
ATOM 3374 C C . ARG A 1 445 ? 26.709 3.595 -15.130 1.00 89.12 445 ARG A C 1
ATOM 3376 O O . ARG A 1 445 ? 25.978 4.577 -15.023 1.00 89.12 445 ARG A O 1
ATOM 3383 N N . ALA A 1 446 ? 26.276 2.356 -14.948 1.00 92.50 446 ALA A N 1
ATOM 3384 C CA . ALA A 1 446 ? 24.933 2.033 -14.506 1.00 92.50 446 ALA A CA 1
ATOM 3385 C C . ALA A 1 446 ? 24.734 2.419 -13.034 1.00 92.50 446 ALA A C 1
ATOM 3387 O O . ALA A 1 446 ? 25.583 2.173 -12.172 1.00 92.50 446 ALA A O 1
ATOM 3388 N N . MET A 1 447 ? 23.590 3.022 -12.730 1.00 94.31 447 MET A N 1
ATOM 3389 C CA . MET A 1 447 ? 23.257 3.487 -11.389 1.00 94.31 447 MET A CA 1
ATOM 3390 C C . MET A 1 447 ? 21.755 3.447 -11.118 1.00 94.31 447 MET A C 1
ATOM 3392 O O . MET A 1 447 ? 20.934 3.503 -12.029 1.00 94.31 447 MET A O 1
ATOM 3396 N N . ILE A 1 448 ? 21.396 3.375 -9.839 1.00 96.50 448 ILE A N 1
ATOM 3397 C CA . ILE A 1 448 ? 20.058 3.717 -9.354 1.00 96.50 448 ILE A CA 1
ATOM 3398 C C . ILE A 1 448 ? 20.120 5.161 -8.870 1.00 96.50 448 ILE A C 1
ATOM 3400 O O . ILE A 1 448 ? 20.946 5.485 -8.014 1.00 96.50 448 ILE A O 1
ATOM 3404 N N . VAL A 1 449 ? 19.246 6.018 -9.391 1.00 96.56 449 VAL A N 1
ATOM 3405 C CA . VAL A 1 449 ? 19.217 7.446 -9.060 1.00 96.56 449 VAL A CA 1
ATOM 3406 C C . VAL A 1 449 ? 17.847 7.820 -8.522 1.00 96.56 449 VAL A C 1
ATOM 3408 O O . VAL A 1 449 ? 16.823 7.556 -9.152 1.00 96.56 449 VAL A O 1
ATOM 3411 N N . LEU A 1 450 ? 17.847 8.458 -7.354 1.00 97.50 450 LEU A N 1
ATOM 3412 C CA . LEU A 1 450 ? 16.727 9.237 -6.851 1.00 97.50 450 LEU A CA 1
ATOM 3413 C C . LEU A 1 450 ? 16.910 10.673 -7.338 1.00 97.50 450 LEU A C 1
ATOM 3415 O O . LEU A 1 450 ? 17.956 11.272 -7.093 1.00 97.50 450 LEU A O 1
ATOM 3419 N N . TRP A 1 451 ? 15.904 11.225 -8.001 1.00 94.12 451 TRP A N 1
ATOM 3420 C CA . TRP A 1 451 ? 15.960 12.548 -8.617 1.00 94.12 451 TRP A CA 1
ATOM 3421 C C . TRP A 1 451 ? 14.626 13.288 -8.469 1.00 94.12 451 TRP A C 1
ATOM 3423 O O . TRP A 1 451 ? 13.626 12.718 -8.027 1.00 94.12 451 TRP A O 1
ATOM 3433 N N . THR A 1 452 ? 14.613 14.577 -8.796 1.00 90.94 452 THR A N 1
ATOM 3434 C CA . THR A 1 452 ? 13.420 15.431 -8.752 1.00 90.94 452 THR A CA 1
ATOM 3435 C C . THR A 1 452 ? 13.232 16.173 -10.059 1.00 90.94 452 THR A C 1
ATOM 3437 O O . THR A 1 452 ? 14.201 16.658 -10.637 1.00 90.94 452 THR A O 1
ATOM 3440 N N . ARG A 1 453 ? 11.968 16.346 -10.444 1.00 85.44 453 ARG A N 1
ATOM 3441 C CA . ARG A 1 453 ? 11.546 17.317 -11.448 1.00 85.44 453 ARG A CA 1
ATOM 3442 C C . ARG A 1 453 ? 11.065 18.593 -10.775 1.00 85.44 453 ARG A C 1
ATOM 3444 O O . ARG A 1 453 ? 10.145 18.546 -9.956 1.00 85.44 453 ARG A O 1
ATOM 3451 N N . ASN A 1 454 ? 11.663 19.727 -11.129 1.00 79.44 454 ASN A N 1
ATOM 3452 C CA . ASN A 1 454 ? 11.357 21.029 -10.523 1.00 79.44 454 ASN A CA 1
ATOM 3453 C C . ASN A 1 454 ? 10.276 21.840 -11.267 1.00 79.44 454 ASN A C 1
ATOM 3455 O O . ASN A 1 454 ? 9.949 22.953 -10.852 1.00 79.44 454 ASN A O 1
ATOM 3459 N N . GLY A 1 455 ? 9.663 21.269 -12.310 1.00 71.62 455 GLY A N 1
ATOM 3460 C CA . GLY A 1 455 ? 8.632 21.926 -13.124 1.00 71.62 455 GLY A CA 1
ATOM 3461 C C . GLY A 1 455 ? 9.226 22.948 -14.101 1.00 71.62 455 GLY A C 1
ATOM 3462 O O . GLY A 1 455 ? 10.424 23.151 -14.132 1.00 71.62 455 GLY A O 1
ATOM 3463 N N . ASN A 1 456 ? 8.413 23.621 -14.920 1.00 57.66 456 ASN A N 1
ATOM 3464 C CA . ASN A 1 456 ? 8.905 24.511 -15.990 1.00 57.66 456 ASN A CA 1
ATOM 3465 C C . ASN A 1 456 ? 9.185 25.945 -15.484 1.00 57.66 456 ASN A C 1
ATOM 3467 O O . ASN A 1 456 ? 8.518 26.901 -15.887 1.00 57.66 456 ASN A O 1
ATOM 3471 N N . GLN A 1 457 ? 10.117 26.090 -14.539 1.00 53.94 457 GLN A N 1
ATOM 3472 C CA . GLN A 1 457 ? 10.657 27.388 -14.105 1.00 53.94 457 GLN A CA 1
ATOM 3473 C C . GLN A 1 457 ? 11.981 27.681 -14.835 1.00 53.94 457 GLN A C 1
ATOM 3475 O O . GLN A 1 457 ? 12.505 26.823 -15.536 1.00 53.94 457 GLN A O 1
ATOM 3480 N N . ALA A 1 458 ? 12.552 28.882 -14.670 1.00 42.78 458 ALA A N 1
ATOM 3481 C CA . ALA A 1 458 ? 13.840 29.250 -15.284 1.00 42.78 458 ALA A CA 1
ATOM 3482 C C . ALA A 1 458 ? 15.009 28.295 -14.919 1.00 42.78 458 ALA A C 1
ATOM 3484 O O . ALA A 1 458 ? 15.986 28.248 -15.658 1.00 42.78 458 ALA A O 1
ATOM 3485 N N . ASN A 1 459 ? 14.851 27.507 -13.841 1.00 50.78 459 ASN A N 1
ATOM 3486 C CA . ASN A 1 459 ? 15.726 26.416 -13.379 1.00 50.78 459 ASN A CA 1
ATOM 3487 C C . ASN A 1 459 ? 14.951 25.075 -13.310 1.00 50.78 459 ASN A C 1
ATOM 3489 O O . ASN A 1 459 ? 14.973 24.370 -12.303 1.00 50.78 459 ASN A O 1
ATOM 3493 N N . GLY A 1 460 ? 14.147 24.784 -14.333 1.00 58.19 460 GLY A N 1
ATOM 3494 C CA . GLY A 1 460 ? 13.198 23.669 -14.358 1.00 58.19 460 GLY A CA 1
ATOM 3495 C C . GLY A 1 460 ? 13.771 22.274 -14.595 1.00 58.19 460 GLY A C 1
ATOM 3496 O O . GLY A 1 460 ? 13.003 21.334 -14.809 1.00 58.19 460 GLY A O 1
ATOM 3497 N N . ASP A 1 461 ? 15.094 22.151 -14.576 1.00 73.38 461 ASP A N 1
ATOM 3498 C CA . ASP A 1 461 ? 15.795 20.933 -14.949 1.00 73.38 461 ASP A CA 1
ATOM 3499 C C . ASP A 1 461 ? 15.549 19.800 -13.941 1.00 73.38 461 ASP A C 1
ATOM 3501 O O . ASP A 1 461 ? 15.107 19.993 -12.797 1.00 73.38 461 ASP A O 1
ATOM 3505 N N . ASP A 1 462 ? 15.835 18.584 -14.392 1.00 84.06 462 ASP A N 1
ATOM 3506 C CA . ASP A 1 462 ? 15.810 17.400 -13.550 1.00 84.06 462 ASP A CA 1
ATOM 3507 C C . ASP A 1 462 ? 17.128 17.297 -12.785 1.00 84.06 462 ASP A C 1
ATOM 3509 O O . ASP A 1 462 ? 18.203 17.308 -13.382 1.00 84.06 462 ASP A O 1
ATOM 3513 N N . HIS A 1 463 ? 17.063 17.166 -11.462 1.00 88.69 463 HIS A N 1
ATOM 3514 C CA . HIS A 1 463 ? 18.260 17.100 -10.623 1.00 88.69 463 HIS A CA 1
ATOM 3515 C C . HIS A 1 463 ? 18.335 15.788 -9.859 1.00 88.69 463 HIS A C 1
ATOM 3517 O O . HIS A 1 463 ? 17.363 15.366 -9.223 1.00 88.69 463 HIS A O 1
ATOM 3523 N N . TRP A 1 464 ? 19.516 15.170 -9.858 1.00 93.31 464 TRP A N 1
ATOM 3524 C CA . TRP A 1 464 ? 19.800 14.053 -8.959 1.00 93.31 464 TRP A CA 1
ATOM 3525 C C . TRP A 1 464 ? 19.707 14.507 -7.497 1.00 93.31 464 TRP A C 1
ATOM 3527 O O . TRP A 1 464 ? 19.958 15.667 -7.178 1.00 93.31 464 TRP A O 1
ATOM 3537 N N . LEU A 1 465 ? 19.353 13.590 -6.601 1.00 95.50 465 LEU A N 1
ATOM 3538 C CA . LEU A 1 465 ? 19.261 13.814 -5.154 1.00 95.50 465 LEU A CA 1
ATOM 3539 C C . LEU A 1 465 ? 20.181 12.858 -4.392 1.00 95.50 465 LEU A C 1
ATOM 3541 O O . LEU A 1 465 ? 20.941 13.284 -3.522 1.00 95.50 465 LEU A O 1
ATOM 3545 N N . ALA A 1 466 ? 20.116 11.571 -4.738 1.00 97.06 466 ALA A N 1
ATOM 3546 C CA . ALA A 1 466 ? 20.951 10.506 -4.196 1.00 97.06 466 ALA A CA 1
ATOM 3547 C C . ALA A 1 466 ? 21.159 9.417 -5.258 1.00 97.06 466 ALA A C 1
ATOM 3549 O O . ALA A 1 466 ? 20.315 9.235 -6.136 1.00 97.06 466 ALA A O 1
ATOM 3550 N N . TYR A 1 467 ? 22.264 8.677 -5.175 1.00 96.75 467 TYR A N 1
ATOM 3551 C CA . TYR A 1 467 ? 22.585 7.629 -6.146 1.00 96.75 467 TYR A CA 1
ATOM 3552 C C . TYR A 1 467 ? 23.232 6.400 -5.498 1.00 96.75 467 TYR A C 1
ATOM 3554 O O . TYR A 1 467 ? 23.841 6.487 -4.430 1.00 96.75 467 TYR A O 1
ATOM 3562 N N . LYS A 1 468 ? 23.120 5.253 -6.173 1.00 94.56 468 LYS A N 1
ATOM 3563 C CA . LYS A 1 468 ? 23.937 4.051 -5.965 1.00 94.56 468 LYS A CA 1
ATOM 3564 C C . LYS A 1 468 ? 24.521 3.638 -7.308 1.00 94.56 468 LYS A C 1
ATOM 3566 O O . LYS A 1 468 ? 23.776 3.383 -8.248 1.00 94.56 468 LYS A O 1
ATOM 3571 N N . LEU A 1 469 ? 25.843 3.531 -7.374 1.00 93.06 469 LEU A N 1
ATOM 3572 C CA . LEU A 1 469 ? 26.518 2.909 -8.510 1.00 93.06 469 LEU A CA 1
ATOM 3573 C C . LEU A 1 469 ? 26.263 1.401 -8.486 1.00 93.06 469 LEU A C 1
ATOM 3575 O O . LEU A 1 469 ? 26.309 0.778 -7.418 1.00 93.06 469 LEU A O 1
ATOM 3579 N N . LEU A 1 470 ? 25.995 0.843 -9.660 1.00 90.81 470 LEU A N 1
ATOM 3580 C CA . LEU A 1 470 ? 25.841 -0.589 -9.847 1.00 90.81 470 LEU A CA 1
ATOM 3581 C C . LEU A 1 470 ? 27.189 -1.206 -10.221 1.00 90.81 470 LEU A C 1
ATOM 3583 O O . LEU A 1 470 ? 27.978 -0.624 -10.969 1.00 90.81 470 LEU A O 1
ATOM 3587 N N . ASP A 1 471 ? 27.477 -2.369 -9.653 1.00 79.75 471 ASP A N 1
ATOM 3588 C CA . ASP A 1 471 ? 28.701 -3.107 -9.944 1.00 79.75 471 ASP A CA 1
ATOM 3589 C C . ASP A 1 471 ? 28.567 -3.925 -11.238 1.00 79.75 471 ASP A C 1
ATOM 3591 O O . ASP A 1 471 ? 27.941 -4.987 -11.281 1.00 79.75 471 ASP A O 1
ATOM 3595 N N . GLU A 1 472 ? 29.207 -3.420 -12.291 1.00 72.12 472 GLU A N 1
ATOM 3596 C CA . GLU A 1 472 ? 29.258 -4.029 -13.623 1.00 72.12 472 GLU A CA 1
ATOM 3597 C C . GLU A 1 472 ? 30.347 -5.109 -13.745 1.00 72.12 472 GLU A C 1
ATOM 3599 O O . GLU A 1 472 ? 30.293 -5.949 -14.639 1.00 72.12 472 GLU A O 1
ATOM 3604 N N . THR A 1 473 ? 31.357 -5.111 -12.863 1.00 56.81 473 THR A N 1
ATOM 3605 C CA . THR A 1 473 ? 32.594 -5.892 -13.088 1.00 56.81 473 THR A CA 1
ATOM 3606 C C . THR A 1 473 ? 32.499 -7.318 -12.537 1.00 56.81 473 THR A C 1
ATOM 3608 O O . THR A 1 473 ? 33.358 -8.158 -12.808 1.00 56.81 473 THR A O 1
ATOM 3611 N N . VAL A 1 474 ? 31.433 -7.632 -11.798 1.00 52.03 474 VAL A N 1
ATOM 3612 C CA . VAL A 1 474 ? 31.171 -8.989 -11.289 1.00 52.03 474 VAL A CA 1
ATOM 3613 C C . VAL A 1 474 ? 29.683 -9.356 -11.271 1.00 52.03 474 VAL A C 1
ATOM 3615 O O . VAL A 1 474 ? 29.314 -10.383 -10.704 1.00 52.03 474 VAL A O 1
ATOM 3618 N N . GLY A 1 475 ? 28.824 -8.531 -11.885 1.00 52.50 475 GLY A N 1
ATOM 3619 C CA . GLY A 1 475 ? 27.375 -8.743 -11.925 1.00 52.50 475 GLY A CA 1
ATOM 3620 C C . GLY A 1 475 ? 26.732 -8.824 -10.541 1.00 52.50 475 GLY A C 1
ATOM 3621 O O . GLY A 1 475 ? 25.666 -9.416 -10.410 1.00 52.50 475 GLY A O 1
ATOM 3622 N N . SER A 1 476 ? 27.380 -8.274 -9.509 1.00 67.44 476 SER A N 1
ATOM 3623 C CA . SER A 1 476 ? 27.018 -8.543 -8.121 1.00 67.44 476 SER A CA 1
ATOM 3624 C C . SER A 1 476 ? 25.681 -7.921 -7.732 1.00 67.44 476 SER A C 1
ATOM 3626 O O . SER A 1 476 ? 25.026 -8.481 -6.869 1.00 67.44 476 SER A O 1
ATOM 3628 N N . ASP A 1 477 ? 25.247 -6.825 -8.368 1.00 81.50 477 ASP A N 1
ATOM 3629 C CA . ASP A 1 477 ? 23.921 -6.209 -8.166 1.00 81.50 477 ASP A CA 1
ATOM 3630 C C . ASP A 1 477 ? 22.803 -6.855 -9.016 1.00 81.50 477 ASP A C 1
ATOM 3632 O O . ASP A 1 477 ? 21.639 -6.496 -8.867 1.00 81.50 477 ASP A O 1
ATOM 3636 N N . TYR A 1 478 ? 23.141 -7.803 -9.898 1.00 86.75 478 TYR A N 1
ATOM 3637 C CA . TYR A 1 478 ? 22.270 -8.649 -10.734 1.00 86.75 478 TYR A CA 1
ATOM 3638 C C . TYR A 1 478 ? 21.195 -7.991 -11.619 1.00 86.75 478 TYR A C 1
ATOM 3640 O O . TYR A 1 478 ? 20.660 -8.682 -12.479 1.00 86.75 478 TYR A O 1
ATOM 3648 N N . ILE A 1 479 ? 20.921 -6.693 -11.519 1.00 90.69 479 ILE A N 1
ATOM 3649 C CA . ILE A 1 479 ? 19.893 -5.992 -12.316 1.00 90.69 479 ILE A CA 1
ATOM 3650 C C . ILE A 1 479 ? 20.412 -5.400 -13.634 1.00 90.69 479 ILE A C 1
ATOM 3652 O O . ILE A 1 479 ? 19.623 -4.967 -14.481 1.00 90.69 479 ILE A O 1
ATOM 3656 N N . VAL A 1 480 ? 21.734 -5.401 -13.814 1.00 91.00 480 VAL A N 1
ATOM 3657 C CA . VAL A 1 480 ? 22.432 -5.053 -15.056 1.00 91.00 480 VAL A CA 1
ATOM 3658 C C . VAL A 1 480 ? 23.391 -6.175 -15.451 1.00 91.00 480 VAL A C 1
ATOM 3660 O O . VAL A 1 480 ? 23.813 -6.970 -14.608 1.00 91.00 480 VAL A O 1
ATOM 3663 N N . ASP A 1 481 ? 23.682 -6.295 -16.742 1.00 88.44 481 ASP A N 1
ATOM 3664 C CA . ASP A 1 481 ? 24.703 -7.208 -17.250 1.00 88.44 481 ASP A CA 1
ATOM 3665 C C . ASP A 1 481 ? 26.118 -6.615 -17.131 1.00 88.44 481 ASP A C 1
ATOM 3667 O O . ASP A 1 481 ? 26.309 -5.475 -16.704 1.00 88.44 481 ASP A O 1
ATOM 3671 N N . ASN A 1 482 ? 27.125 -7.403 -17.517 1.00 86.38 482 ASN A N 1
ATOM 3672 C CA . ASN A 1 482 ? 28.538 -7.010 -17.448 1.00 86.38 482 ASN A CA 1
ATOM 3673 C C . ASN A 1 482 ? 28.898 -5.863 -18.406 1.00 86.38 482 ASN A C 1
ATOM 3675 O O . ASN A 1 482 ? 30.006 -5.337 -18.352 1.00 86.38 482 ASN A O 1
ATOM 3679 N N . GLU A 1 483 ? 27.994 -5.511 -19.320 1.00 87.19 483 GLU A N 1
ATOM 3680 C CA . GLU A 1 483 ? 28.146 -4.366 -20.207 1.00 87.19 483 GLU A CA 1
ATOM 3681 C C . GLU A 1 483 ? 27.444 -3.130 -19.645 1.00 87.19 483 GLU A C 1
ATOM 3683 O O . GLU A 1 483 ? 27.526 -2.087 -20.287 1.00 87.19 483 GLU A O 1
ATOM 3688 N N . GLY A 1 484 ? 26.764 -3.226 -18.494 1.00 88.62 484 GLY A N 1
ATOM 3689 C CA . GLY A 1 484 ? 26.005 -2.156 -17.846 1.00 88.62 484 GLY A CA 1
ATOM 3690 C C . GLY A 1 484 ? 24.597 -1.954 -18.419 1.00 88.62 484 GLY A C 1
ATOM 3691 O O . GLY A 1 484 ? 24.000 -0.893 -18.219 1.00 88.62 484 GLY A O 1
ATOM 3692 N N . LYS A 1 485 ? 24.055 -2.921 -19.170 1.00 91.50 485 LYS A N 1
ATOM 3693 C CA . LYS A 1 485 ? 22.698 -2.865 -19.742 1.00 91.50 485 LYS A CA 1
ATOM 3694 C C . LYS A 1 485 ? 21.690 -3.525 -18.807 1.00 91.50 485 LYS A C 1
ATOM 3696 O O . LYS A 1 485 ? 22.005 -4.496 -18.127 1.00 91.50 485 LYS A O 1
ATOM 3701 N N . VAL A 1 486 ? 20.457 -3.023 -18.794 1.00 92.94 486 VAL A N 1
ATOM 3702 C CA . VAL A 1 486 ? 19.385 -3.530 -17.920 1.00 92.94 486 VAL A CA 1
ATOM 3703 C C . VAL A 1 486 ? 19.061 -4.995 -18.246 1.00 92.94 486 VAL A C 1
ATOM 3705 O O . VAL A 1 486 ? 18.881 -5.372 -19.411 1.00 92.94 486 VAL A O 1
ATOM 3708 N N . LYS A 1 487 ? 18.999 -5.848 -17.218 1.00 92.31 487 LYS A N 1
ATOM 3709 C CA . LYS A 1 487 ? 18.492 -7.217 -17.368 1.00 92.31 487 LYS A CA 1
ATOM 3710 C C . LYS A 1 487 ? 16.974 -7.218 -17.529 1.00 92.31 487 LYS A C 1
ATOM 3712 O O . LYS A 1 487 ? 16.282 -6.307 -17.091 1.00 92.31 487 LYS A O 1
ATOM 3717 N N . ASP A 1 488 ? 16.459 -8.244 -18.194 1.00 92.38 488 ASP A N 1
ATOM 3718 C CA . ASP A 1 488 ? 15.036 -8.316 -18.516 1.00 92.38 488 ASP A CA 1
ATOM 3719 C C . ASP A 1 488 ? 14.227 -8.427 -17.217 1.00 92.38 488 ASP A C 1
ATOM 3721 O O . ASP A 1 488 ? 14.445 -9.344 -16.422 1.00 92.38 488 ASP A O 1
ATOM 3725 N N . TRP A 1 489 ? 13.289 -7.495 -17.034 1.00 93.44 489 TRP A N 1
ATOM 3726 C CA . TRP A 1 489 ? 12.369 -7.441 -15.895 1.00 93.44 489 TRP A CA 1
ATOM 3727 C C . TRP A 1 489 ? 13.045 -7.217 -14.536 1.00 93.44 489 TRP A C 1
ATOM 3729 O O . TRP A 1 489 ? 12.582 -7.726 -13.515 1.00 93.44 489 TRP A O 1
ATOM 3739 N N . SER A 1 490 ? 14.109 -6.409 -14.507 1.00 94.38 490 SER A N 1
ATOM 3740 C CA . SER A 1 490 ? 14.674 -5.881 -13.261 1.00 94.38 490 SER A CA 1
ATOM 3741 C C . SER A 1 490 ? 13.616 -5.093 -12.488 1.00 94.38 490 SER A C 1
ATOM 3743 O O . SER A 1 490 ? 12.944 -4.223 -13.043 1.00 94.38 490 SER A O 1
ATOM 3745 N N . THR A 1 491 ? 13.460 -5.384 -11.201 1.00 94.38 491 THR A N 1
ATOM 3746 C CA . THR A 1 491 ? 12.430 -4.771 -10.358 1.00 94.38 491 THR A CA 1
ATOM 3747 C C . THR A 1 491 ? 13.011 -3.592 -9.591 1.00 94.38 491 THR A C 1
ATOM 3749 O O . THR A 1 491 ? 14.037 -3.727 -8.924 1.00 94.38 491 THR A O 1
ATOM 3752 N N . LEU A 1 492 ? 12.329 -2.450 -9.644 1.00 95.94 492 LEU A N 1
ATOM 3753 C CA . LEU A 1 492 ? 12.557 -1.312 -8.759 1.00 95.94 492 LEU A CA 1
ATOM 3754 C C . LEU A 1 492 ? 11.371 -1.158 -7.820 1.00 95.94 492 LEU A C 1
ATOM 3756 O O . LEU A 1 492 ? 10.219 -1.227 -8.245 1.00 95.94 492 LEU A O 1
ATOM 3760 N N . MET A 1 493 ? 11.654 -0.872 -6.555 1.00 93.25 493 MET A N 1
ATOM 3761 C CA . MET A 1 493 ? 10.632 -0.525 -5.583 1.00 93.25 493 MET A CA 1
ATOM 3762 C C . MET A 1 493 ? 11.056 0.681 -4.754 1.00 93.25 493 MET A C 1
ATOM 3764 O O . MET A 1 493 ? 12.191 0.783 -4.296 1.00 93.25 493 MET A O 1
ATOM 3768 N N . VAL A 1 494 ? 10.105 1.569 -4.491 1.00 95.44 494 VAL A N 1
ATOM 3769 C CA . VAL A 1 494 ? 10.244 2.669 -3.546 1.00 95.44 494 VAL A CA 1
ATOM 3770 C C . VAL A 1 494 ? 9.249 2.496 -2.405 1.00 95.44 494 VAL A C 1
ATOM 3772 O O . VAL A 1 494 ? 8.088 2.155 -2.607 1.00 95.44 494 VAL A O 1
ATOM 3775 N N . ARG A 1 495 ? 9.708 2.737 -1.181 1.00 91.06 495 ARG A N 1
ATOM 3776 C CA . ARG A 1 495 ? 8.870 2.871 0.010 1.00 91.06 495 ARG A CA 1
ATOM 3777 C C . ARG A 1 495 ? 8.937 4.309 0.463 1.00 91.06 495 ARG A C 1
ATOM 3779 O O . ARG A 1 495 ? 10.011 4.791 0.819 1.00 91.06 495 ARG A O 1
ATOM 3786 N N . VAL A 1 496 ? 7.785 4.960 0.496 1.00 91.94 496 VAL A N 1
ATOM 3787 C CA . VAL A 1 496 ? 7.652 6.341 0.940 1.00 91.94 496 VAL A CA 1
ATOM 3788 C C . VAL A 1 496 ? 6.835 6.352 2.221 1.00 91.94 496 VAL A C 1
ATOM 3790 O O . VAL A 1 496 ? 5.692 5.896 2.255 1.00 91.94 496 VAL A O 1
ATOM 3793 N N . VAL A 1 497 ? 7.428 6.874 3.290 1.00 89.88 497 VAL A N 1
ATOM 3794 C CA . VAL A 1 497 ? 6.732 7.140 4.548 1.00 89.88 497 VAL A CA 1
ATOM 3795 C C . VAL A 1 497 ? 6.699 8.636 4.767 1.00 89.88 497 VAL A C 1
ATOM 3797 O O . VAL A 1 497 ? 7.740 9.249 4.981 1.00 89.88 497 VAL A O 1
ATOM 3800 N N . GLU A 1 498 ? 5.511 9.220 4.750 1.00 89.06 498 GLU A N 1
ATOM 3801 C CA . GLU A 1 498 ? 5.333 10.605 5.161 1.00 89.06 498 GLU A CA 1
ATOM 3802 C C . GLU A 1 498 ? 4.921 10.670 6.619 1.00 89.06 498 GLU A C 1
ATOM 3804 O O . GLU A 1 498 ? 3.940 10.049 7.030 1.00 89.06 498 GLU A O 1
ATOM 3809 N N . ALA A 1 499 ? 5.679 11.422 7.407 1.00 90.19 499 ALA A N 1
ATOM 3810 C CA . ALA A 1 499 ? 5.449 11.504 8.834 1.00 90.19 499 ALA A CA 1
ATOM 3811 C C . ALA A 1 499 ? 5.978 12.813 9.415 1.00 90.19 499 ALA A C 1
ATOM 3813 O O . ALA A 1 499 ? 6.971 13.377 8.947 1.00 90.19 499 ALA A O 1
ATOM 3814 N N . ALA A 1 500 ? 5.352 13.255 10.500 1.00 92.12 500 ALA A N 1
ATOM 3815 C CA . ALA A 1 500 ? 6.008 14.150 11.441 1.00 92.12 500 ALA A CA 1
ATOM 3816 C C . ALA A 1 500 ? 7.121 13.376 12.166 1.00 92.12 500 ALA A C 1
ATOM 3818 O O . ALA A 1 500 ? 7.073 12.149 12.258 1.00 92.12 500 ALA A O 1
ATOM 3819 N N . SER A 1 501 ? 8.126 14.053 12.714 1.00 95.38 501 SER A N 1
ATOM 3820 C CA . SER A 1 501 ? 9.171 13.363 13.468 1.00 95.38 501 SER A CA 1
ATOM 3821 C C . SER A 1 501 ? 9.693 14.127 14.670 1.00 95.38 501 SER A C 1
ATOM 3823 O O . SER A 1 501 ? 9.712 15.359 14.728 1.00 95.38 501 SER A O 1
ATOM 3825 N N . LEU A 1 502 ? 10.171 13.349 15.636 1.00 96.19 502 LEU A N 1
ATOM 3826 C CA . LEU A 1 502 ? 11.029 13.815 16.713 1.00 96.19 502 LEU A CA 1
ATOM 3827 C C . LEU A 1 502 ? 12.112 12.776 16.989 1.00 96.19 502 LEU A C 1
ATOM 3829 O O . LEU A 1 502 ? 11.950 11.590 16.697 1.00 96.19 502 LEU A O 1
ATOM 3833 N N . LYS A 1 503 ? 13.218 13.219 17.575 1.00 96.81 503 LYS A N 1
ATOM 3834 C CA . LYS A 1 503 ? 14.370 12.369 17.865 1.00 96.81 503 LYS A CA 1
ATOM 3835 C C . LYS A 1 503 ? 14.554 12.204 19.367 1.00 96.81 503 LYS A C 1
ATOM 3837 O O . LYS A 1 503 ? 14.408 13.169 20.116 1.00 96.81 503 LYS A O 1
ATOM 3842 N N . LEU A 1 504 ? 14.891 10.996 19.804 1.00 97.00 504 LEU A N 1
ATOM 3843 C CA . LEU A 1 504 ? 15.213 10.667 21.191 1.00 97.00 504 LEU A CA 1
ATOM 3844 C C . LEU A 1 504 ? 16.734 10.587 21.377 1.00 97.00 504 LEU A C 1
ATOM 3846 O O . LEU A 1 504 ? 17.459 10.220 20.458 1.00 97.00 504 LEU A O 1
ATOM 3850 N N . ASN A 1 505 ? 17.242 10.867 22.578 1.00 95.88 505 ASN A N 1
ATOM 3851 C CA . ASN A 1 505 ? 18.681 10.759 22.881 1.00 95.88 505 ASN A CA 1
ATOM 3852 C C . ASN A 1 505 ? 19.137 9.329 23.240 1.00 95.88 505 ASN A C 1
ATOM 3854 O O . ASN A 1 505 ? 20.219 9.129 23.802 1.00 95.88 505 ASN A O 1
ATOM 3858 N N . VAL A 1 506 ? 18.352 8.318 22.870 1.00 95.06 506 VAL A N 1
ATOM 3859 C CA . VAL A 1 506 ? 18.622 6.892 23.106 1.00 95.06 506 VAL A CA 1
ATOM 3860 C C . VAL A 1 506 ? 18.799 6.137 21.793 1.00 95.06 506 VAL A C 1
ATOM 3862 O O . VAL A 1 506 ? 18.286 6.562 20.760 1.00 95.06 506 VAL A O 1
ATOM 3865 N N . ASN A 1 507 ? 19.542 5.031 21.835 1.00 91.25 507 ASN A N 1
ATOM 3866 C CA . ASN A 1 507 ? 19.809 4.198 20.655 1.00 91.25 507 ASN A CA 1
ATOM 3867 C C . ASN A 1 507 ? 18.710 3.148 20.419 1.00 91.25 507 ASN A C 1
ATOM 3869 O O . ASN A 1 507 ? 18.589 2.620 19.321 1.00 91.25 507 ASN A O 1
ATOM 3873 N N . ASP A 1 508 ? 17.897 2.879 21.442 1.00 87.31 508 ASP A N 1
ATOM 3874 C CA . ASP A 1 508 ? 16.703 2.045 21.368 1.00 87.31 508 ASP A CA 1
ATOM 3875 C C . ASP A 1 508 ? 15.643 2.582 22.345 1.00 87.31 508 ASP A C 1
ATOM 3877 O O . ASP A 1 508 ? 15.971 3.169 23.381 1.00 87.31 508 ASP A O 1
ATOM 3881 N N . ALA A 1 509 ? 14.372 2.406 21.995 1.00 86.62 509 ALA A N 1
ATOM 3882 C CA . ALA A 1 509 ? 13.212 2.854 22.756 1.00 86.62 509 ALA A CA 1
ATOM 3883 C C . ALA A 1 509 ? 12.162 1.726 22.825 1.00 86.62 509 ALA A C 1
ATOM 3885 O O . ALA A 1 509 ? 11.116 1.810 22.168 1.00 86.62 509 ALA A O 1
ATOM 3886 N N . PRO A 1 510 ? 12.418 0.654 23.600 1.00 81.69 510 PRO A N 1
ATOM 3887 C CA . PRO A 1 510 ? 11.500 -0.480 23.722 1.00 81.69 510 PRO A CA 1
ATOM 3888 C C . PRO A 1 510 ? 10.178 -0.102 24.403 1.00 81.69 510 PRO A C 1
ATOM 3890 O O . PRO A 1 510 ? 9.143 -0.674 24.084 1.00 81.69 510 PRO A O 1
ATOM 3893 N N . ASN A 1 511 ? 10.184 0.909 25.281 1.00 80.81 511 ASN A N 1
ATOM 3894 C CA . ASN A 1 511 ? 8.980 1.374 25.983 1.00 80.81 511 ASN A CA 1
ATOM 3895 C C . ASN A 1 511 ? 8.051 2.244 25.116 1.00 80.81 511 ASN A C 1
ATOM 3897 O O . ASN A 1 511 ? 7.022 2.703 25.607 1.00 80.81 511 ASN A O 1
ATOM 3901 N N . VAL A 1 512 ? 8.429 2.521 23.864 1.00 77.19 512 VAL A N 1
ATOM 3902 C CA . VAL A 1 512 ? 7.595 3.237 22.893 1.00 77.19 512 VAL A CA 1
ATOM 3903 C C . VAL A 1 512 ? 7.127 2.232 21.849 1.00 77.19 512 VAL A C 1
ATOM 3905 O O . VAL A 1 512 ? 7.942 1.692 21.090 1.00 77.19 512 VAL A O 1
ATOM 3908 N N . SER A 1 513 ? 5.821 1.984 21.814 1.00 73.94 513 SER A N 1
ATOM 3909 C CA . SER A 1 513 ? 5.217 1.031 20.878 1.00 73.94 513 SER A CA 1
ATOM 3910 C C . SER A 1 513 ? 4.740 1.734 19.608 1.00 73.94 513 SER A C 1
ATOM 3912 O O . SER A 1 513 ? 4.300 2.884 19.649 1.00 73.94 513 SER A O 1
ATOM 3914 N N . VAL A 1 514 ? 4.818 1.046 18.468 1.00 69.38 514 VAL A N 1
ATOM 3915 C CA . VAL A 1 514 ? 4.144 1.492 17.240 1.00 69.38 514 VAL A CA 1
ATOM 3916 C C . VAL A 1 514 ? 2.628 1.446 17.469 1.00 69.38 514 VAL A C 1
ATOM 3918 O O . VAL A 1 514 ? 2.132 0.586 18.189 1.00 69.38 514 VAL A O 1
ATOM 3921 N N . GLY A 1 515 ? 1.894 2.411 16.920 1.00 62.16 515 GLY A N 1
ATOM 3922 C CA . GLY A 1 515 ? 0.457 2.597 17.123 1.00 62.16 515 GLY A CA 1
ATOM 3923 C C . GLY A 1 515 ? 0.089 3.410 18.369 1.00 62.16 515 GLY A C 1
ATOM 3924 O O . GLY A 1 515 ? -1.052 3.858 18.477 1.00 62.16 515 GLY A O 1
ATOM 3925 N N . GLU A 1 516 ? 1.021 3.666 19.287 1.00 67.94 516 GLU A N 1
ATOM 3926 C CA . GLU A 1 516 ? 0.751 4.400 20.527 1.00 67.94 516 GLU A CA 1
ATOM 3927 C C . GLU A 1 516 ? 0.547 5.909 20.300 1.00 67.94 516 GLU A C 1
ATOM 3929 O O . GLU A 1 516 ? 1.171 6.507 19.424 1.00 67.94 516 GLU A O 1
ATOM 3934 N N . ILE A 1 517 ? -0.305 6.545 21.115 1.00 80.44 517 ILE A N 1
ATOM 3935 C CA . ILE A 1 517 ? -0.491 8.002 21.122 1.00 80.44 517 ILE A CA 1
ATOM 3936 C C . ILE A 1 517 ? 0.474 8.644 22.123 1.00 80.44 517 ILE A C 1
ATOM 3938 O O . ILE A 1 517 ? 0.505 8.287 23.301 1.00 80.44 517 ILE A O 1
ATOM 3942 N N . ILE A 1 518 ? 1.220 9.642 21.659 1.00 85.50 518 ILE A N 1
ATOM 3943 C CA . ILE A 1 518 ? 2.088 10.493 22.470 1.00 85.50 518 ILE A CA 1
ATOM 3944 C C . ILE A 1 518 ? 1.543 11.923 22.516 1.00 85.50 518 ILE A C 1
ATOM 3946 O O . ILE A 1 518 ? 0.889 12.395 21.587 1.00 85.50 518 ILE A O 1
ATOM 3950 N N . THR A 1 519 ? 1.824 12.627 23.608 1.00 89.00 519 THR A N 1
ATOM 3951 C CA . THR A 1 519 ? 1.366 14.002 23.850 1.00 89.00 519 THR A CA 1
ATOM 3952 C C . THR A 1 519 ? 2.537 14.973 23.784 1.00 89.00 519 THR A C 1
ATOM 3954 O O . THR A 1 519 ? 3.583 14.717 24.385 1.00 89.00 519 THR A O 1
ATOM 3957 N N . GLY A 1 520 ? 2.345 16.105 23.113 1.00 88.75 520 GLY A N 1
ATOM 3958 C CA . GLY A 1 520 ? 3.330 17.178 23.018 1.00 88.75 520 GLY A CA 1
ATOM 3959 C C . GLY A 1 520 ? 2.633 18.532 23.034 1.00 88.75 520 GLY A C 1
ATOM 3960 O O . GLY A 1 520 ? 1.851 18.833 22.138 1.00 88.75 520 GLY A O 1
ATOM 3961 N N . GLY A 1 521 ? 2.880 19.353 24.056 1.00 88.19 521 GLY A N 1
ATOM 3962 C CA . GLY A 1 521 ? 2.124 20.596 24.241 1.00 88.19 521 GLY A CA 1
ATOM 3963 C C . GLY A 1 521 ? 0.628 20.324 24.443 1.00 88.19 521 GLY A C 1
ATOM 3964 O O . GLY A 1 521 ? 0.258 19.558 25.329 1.00 88.19 521 GLY A O 1
ATOM 3965 N N . SER A 1 522 ? -0.219 20.948 23.617 1.00 86.94 522 SER A N 1
ATOM 3966 C CA . SER A 1 522 ? -1.682 20.736 23.621 1.00 86.94 522 SER A CA 1
ATOM 3967 C C . SER A 1 522 ? -2.163 19.779 22.525 1.00 86.94 522 SER A C 1
ATOM 3969 O O . SER A 1 522 ? -3.367 19.592 22.360 1.00 86.94 522 SER A O 1
ATOM 3971 N N . GLY A 1 523 ? -1.233 19.190 21.769 1.00 88.06 523 GLY A N 1
ATOM 3972 C CA . GLY A 1 523 ? -1.528 18.252 20.697 1.00 88.06 523 GLY A CA 1
ATOM 3973 C C . GLY A 1 523 ? -1.204 16.803 21.044 1.00 88.06 523 GLY A C 1
ATOM 3974 O O . GLY A 1 523 ? -0.495 16.497 22.011 1.00 88.06 523 GLY A O 1
ATOM 3975 N N . THR A 1 524 ? -1.694 15.902 20.200 1.00 86.88 524 THR A N 1
ATOM 3976 C CA . THR A 1 524 ? -1.386 14.470 20.252 1.00 86.88 524 THR A CA 1
ATOM 3977 C C . THR A 1 524 ? -0.893 13.983 18.897 1.00 86.88 524 THR A C 1
ATOM 3979 O O . THR A 1 524 ? -1.169 14.602 17.875 1.00 86.88 524 THR A O 1
ATOM 3982 N N . ALA A 1 525 ? -0.113 12.910 18.889 1.00 80.88 525 ALA A N 1
ATOM 3983 C CA . ALA A 1 525 ? 0.371 12.283 17.667 1.00 80.88 525 ALA A CA 1
ATOM 3984 C C . ALA A 1 525 ? 0.497 10.775 17.872 1.00 80.88 525 ALA A C 1
ATOM 3986 O O . ALA A 1 525 ? 0.767 10.321 18.985 1.00 80.88 525 ALA A O 1
ATOM 3987 N N . ARG A 1 526 ? 0.336 9.990 16.809 1.00 79.94 526 ARG A N 1
ATOM 3988 C CA . ARG A 1 526 ? 0.466 8.531 16.852 1.00 79.94 526 ARG A CA 1
ATOM 3989 C C . ARG A 1 526 ? 1.822 8.087 16.327 1.00 79.94 526 ARG A C 1
ATOM 3991 O O . ARG A 1 526 ? 2.227 8.515 15.252 1.00 79.94 526 ARG A O 1
ATOM 3998 N N . VAL A 1 527 ? 2.502 7.191 17.037 1.00 79.31 527 VAL A N 1
ATOM 3999 C CA . VAL A 1 527 ? 3.762 6.585 16.585 1.00 79.31 527 VAL A CA 1
ATOM 4000 C C . VAL A 1 527 ? 3.479 5.647 15.414 1.00 79.31 527 VAL A C 1
ATOM 4002 O O . VAL A 1 527 ? 2.817 4.630 15.574 1.00 79.31 527 VAL A O 1
ATOM 4005 N N . TYR A 1 528 ? 3.986 5.988 14.236 1.00 74.88 528 TYR A N 1
ATOM 4006 C CA . TYR A 1 528 ? 3.834 5.221 13.000 1.00 74.88 528 TYR A CA 1
ATOM 4007 C C . TYR A 1 528 ? 4.976 4.220 12.804 1.00 74.88 528 TYR A C 1
ATOM 4009 O O . TYR A 1 528 ? 4.759 3.069 12.448 1.00 74.88 528 TYR A O 1
ATOM 4017 N N . LYS A 1 529 ? 6.221 4.643 13.034 1.00 80.62 529 LYS A N 1
ATOM 4018 C CA . LYS A 1 529 ? 7.400 3.780 12.885 1.00 80.62 529 LYS A CA 1
ATOM 4019 C C . LYS A 1 529 ? 8.556 4.316 13.720 1.00 80.62 529 LYS A C 1
ATOM 4021 O O . LYS A 1 529 ? 8.651 5.516 13.969 1.00 80.62 529 LYS A O 1
ATOM 4026 N N . LYS A 1 530 ? 9.449 3.421 14.136 1.00 85.62 530 LYS A N 1
ATOM 4027 C CA . LYS A 1 530 ? 10.745 3.768 14.726 1.00 85.62 530 LYS A CA 1
ATOM 4028 C C . LYS A 1 530 ? 11.831 3.525 13.685 1.00 85.62 530 LYS A C 1
ATOM 4030 O O . LYS A 1 530 ? 11.840 2.470 13.055 1.00 85.62 530 LYS A O 1
ATOM 4035 N N . ILE A 1 531 ? 12.709 4.501 13.503 1.00 89.88 531 ILE A N 1
ATOM 4036 C CA . ILE A 1 531 ? 13.912 4.384 12.671 1.00 89.88 531 ILE A CA 1
ATOM 4037 C C . ILE A 1 531 ? 15.118 4.878 13.469 1.00 89.88 531 ILE A C 1
ATOM 4039 O O . ILE A 1 531 ? 14.958 5.516 14.512 1.00 89.88 531 ILE A O 1
ATOM 4043 N N . ASN A 1 532 ? 16.321 4.633 12.964 1.00 91.88 532 ASN A N 1
ATOM 4044 C CA . ASN A 1 532 ? 17.549 5.158 13.548 1.00 91.88 532 ASN A CA 1
ATOM 4045 C C . ASN A 1 532 ? 18.206 6.153 12.585 1.00 91.88 532 ASN A C 1
ATOM 4047 O O . ASN A 1 532 ? 18.291 5.914 11.382 1.00 91.88 532 ASN A O 1
ATOM 4051 N N . ASP A 1 533 ? 18.673 7.275 13.122 1.00 93.50 533 ASP A N 1
ATOM 4052 C CA . ASP A 1 533 ? 19.535 8.214 12.401 1.00 93.50 533 ASP A CA 1
ATOM 4053 C C . ASP A 1 533 ? 20.986 7.683 12.354 1.00 93.50 533 ASP A C 1
ATOM 4055 O O . ASP A 1 533 ? 21.314 6.692 13.013 1.00 93.50 533 ASP A O 1
ATOM 4059 N N . ASN A 1 534 ? 21.873 8.335 11.599 1.00 90.25 534 ASN A N 1
ATOM 4060 C CA . ASN A 1 534 ? 23.261 7.877 11.409 1.00 90.25 534 ASN A CA 1
ATOM 4061 C C . ASN A 1 534 ? 24.083 7.829 12.708 1.00 90.25 534 ASN A C 1
ATOM 4063 O O . ASN A 1 534 ? 25.033 7.058 12.814 1.00 90.25 534 ASN A O 1
ATOM 4067 N N . ASP A 1 535 ? 23.714 8.621 13.717 1.00 91.81 535 ASP A N 1
ATOM 4068 C CA . ASP A 1 535 ? 24.309 8.569 15.059 1.00 91.81 535 ASP A CA 1
ATOM 4069 C C . ASP A 1 535 ? 23.733 7.439 15.938 1.00 91.81 535 ASP A C 1
ATOM 4071 O O . ASP A 1 535 ? 24.002 7.371 17.139 1.00 91.81 535 ASP A O 1
ATOM 4075 N N . GLY A 1 536 ? 22.915 6.560 15.353 1.00 90.81 536 GLY A N 1
ATOM 4076 C CA . GLY A 1 536 ? 22.277 5.420 16.000 1.00 90.81 536 GLY A CA 1
ATOM 4077 C C . GLY A 1 536 ? 21.065 5.781 16.854 1.00 90.81 536 GLY A C 1
ATOM 4078 O O . GLY A 1 536 ? 20.426 4.890 17.409 1.00 90.81 536 GLY A O 1
ATOM 4079 N N . LYS A 1 537 ? 20.719 7.065 16.977 1.00 94.69 537 LYS A N 1
ATOM 4080 C CA . LYS A 1 537 ? 19.630 7.525 17.842 1.00 94.69 537 LYS A CA 1
ATOM 4081 C C . LYS A 1 537 ? 18.263 7.301 17.208 1.00 94.69 537 LYS A C 1
ATOM 4083 O O . LYS A 1 537 ? 18.091 7.489 16.004 1.00 94.69 537 LYS A O 1
ATOM 4088 N N . VAL A 1 538 ? 17.283 6.952 18.038 1.00 94.94 538 VAL A N 1
ATOM 4089 C CA . VAL A 1 538 ? 15.913 6.670 17.595 1.00 94.94 538 VAL A CA 1
ATOM 4090 C C . VAL A 1 538 ? 15.219 7.950 17.138 1.00 94.94 538 VAL A C 1
ATOM 4092 O O . VAL A 1 538 ? 15.148 8.935 17.876 1.00 94.94 538 VAL A O 1
ATOM 4095 N N . VAL A 1 539 ? 14.640 7.902 15.945 1.00 96.00 539 VAL A N 1
ATOM 4096 C CA . VAL A 1 539 ? 13.692 8.886 15.428 1.00 96.00 539 VAL A CA 1
ATOM 4097 C C . VAL A 1 539 ? 12.314 8.234 15.400 1.00 96.00 539 VAL A C 1
ATOM 4099 O O . VAL A 1 539 ? 12.121 7.165 14.816 1.00 96.00 539 VAL A O 1
ATOM 4102 N N . LEU A 1 540 ? 11.358 8.868 16.076 1.00 94.06 540 LEU A N 1
ATOM 4103 C CA . LEU A 1 540 ? 9.958 8.469 16.044 1.00 94.06 540 LEU A CA 1
ATOM 4104 C C . LEU A 1 540 ? 9.297 9.152 14.853 1.00 94.06 540 LEU A C 1
ATOM 4106 O O . LEU A 1 540 ? 9.280 10.381 14.785 1.00 94.06 540 LEU A O 1
ATOM 4110 N N . LEU A 1 541 ? 8.750 8.353 13.943 1.00 90.19 541 LEU A N 1
ATOM 4111 C CA . LEU A 1 541 ? 7.883 8.812 12.866 1.00 90.19 541 LEU A CA 1
ATOM 4112 C C . LEU A 1 541 ? 6.447 8.826 13.378 1.00 90.19 541 LEU A C 1
ATOM 4114 O O . LEU A 1 541 ? 5.997 7.850 13.978 1.00 90.19 541 LEU A O 1
ATOM 4118 N N . LEU A 1 542 ? 5.746 9.931 13.162 1.00 86.62 542 LEU A N 1
ATOM 4119 C CA . LEU A 1 542 ? 4.449 10.238 13.742 1.00 86.62 542 LEU A CA 1
ATOM 4120 C C . LEU A 1 542 ? 3.413 10.545 12.651 1.00 86.62 542 LEU A C 1
ATOM 4122 O O . LEU A 1 542 ? 3.710 11.234 11.679 1.00 86.62 542 LEU A O 1
ATOM 4126 N N . THR A 1 543 ? 2.185 10.081 12.850 1.00 79.31 543 THR A N 1
ATOM 4127 C CA . THR A 1 543 ? 1.009 10.359 12.000 1.00 79.31 543 THR A CA 1
ATOM 4128 C C . THR A 1 543 ? -0.167 10.802 12.869 1.00 79.31 543 THR A C 1
ATOM 4130 O O . THR A 1 543 ? -0.055 10.797 14.099 1.00 79.31 543 THR A O 1
ATOM 4133 N N . ASN A 1 544 ? -1.284 11.208 12.254 1.00 73.06 544 ASN A N 1
ATOM 4134 C CA . ASN A 1 544 ? -2.483 11.698 12.951 1.00 73.06 544 ASN A CA 1
ATOM 4135 C C . ASN A 1 544 ? -2.140 12.752 14.016 1.00 73.06 544 ASN A C 1
ATOM 4137 O O . ASN A 1 544 ? -2.495 12.620 15.187 1.00 73.06 544 ASN A O 1
ATOM 4141 N N . VAL A 1 545 ? -1.359 13.757 13.615 1.00 82.94 545 VAL A N 1
ATOM 4142 C CA . VAL A 1 545 ? -1.000 14.868 14.497 1.00 82.94 545 VAL A CA 1
ATOM 4143 C C . VAL A 1 545 ? -2.222 15.769 14.653 1.00 82.94 545 VAL A C 1
ATOM 4145 O O . VAL A 1 545 ? -2.664 16.390 13.690 1.00 82.94 545 VAL A O 1
ATOM 4148 N N . GLU A 1 546 ? -2.757 15.841 15.866 1.00 81.81 546 GLU A N 1
ATOM 4149 C CA . GLU A 1 546 ? -3.944 16.619 16.214 1.00 81.81 546 GLU A CA 1
ATOM 4150 C C . GLU A 1 546 ? -3.593 17.747 17.189 1.00 81.81 546 GLU A C 1
ATOM 4152 O O . GLU A 1 546 ? -2.757 17.582 18.082 1.00 81.81 546 GLU A O 1
ATOM 4157 N N . GLY A 1 547 ? -4.269 18.890 17.058 1.00 84.06 547 GLY A N 1
ATOM 4158 C CA . GLY A 1 547 ? -4.034 20.067 17.898 1.00 84.06 547 GLY A CA 1
ATOM 4159 C C . GLY A 1 547 ? -2.654 20.704 17.686 1.00 84.06 547 GLY A C 1
ATOM 4160 O O . GLY A 1 547 ? -1.982 20.475 16.681 1.00 84.06 547 GLY A O 1
ATOM 4161 N N . THR A 1 548 ? -2.217 21.526 18.642 1.00 86.56 548 THR A N 1
ATOM 4162 C CA . THR A 1 548 ? -0.908 22.197 18.575 1.00 86.56 548 THR A CA 1
ATOM 4163 C C . THR A 1 548 ? 0.161 21.306 19.202 1.00 86.56 548 THR A C 1
ATOM 4165 O O . THR A 1 548 ? 0.521 21.477 20.374 1.00 86.56 548 THR A O 1
ATOM 4168 N N . PHE A 1 549 ? 0.636 20.325 18.428 1.00 90.25 549 PHE A N 1
ATOM 4169 C CA . PHE A 1 549 ? 1.718 19.439 18.850 1.00 90.25 549 PHE A CA 1
ATOM 4170 C C . PHE A 1 549 ? 3.063 20.176 18.839 1.00 90.25 549 PHE A C 1
ATOM 4172 O O . PHE A 1 549 ? 3.461 20.767 17.837 1.00 90.25 549 PHE A O 1
ATOM 4179 N N . SER A 1 550 ? 3.782 20.121 19.955 1.00 93.25 550 SER A N 1
ATOM 4180 C CA . SER A 1 550 ? 5.129 20.686 20.102 1.00 93.25 550 SER A CA 1
ATOM 4181 C C . SER A 1 550 ? 6.072 19.660 20.714 1.00 93.25 550 SER A C 1
ATOM 4183 O O . SER A 1 550 ? 5.613 18.802 21.466 1.00 93.25 550 SER A O 1
ATOM 4185 N N . LEU A 1 551 ? 7.381 19.786 20.465 1.00 95.44 551 LEU A N 1
ATOM 4186 C CA . LEU A 1 551 ? 8.397 18.874 21.000 1.00 95.44 551 LEU A CA 1
ATOM 4187 C C . LEU A 1 551 ? 8.250 18.708 22.531 1.00 95.44 551 LEU A C 1
ATOM 4189 O O . LEU A 1 551 ? 8.509 19.666 23.266 1.00 95.44 551 LEU A O 1
ATOM 4193 N N . PRO A 1 552 ? 7.838 17.531 23.038 1.00 93.81 552 PRO A N 1
ATOM 4194 C CA . PRO A 1 552 ? 7.783 17.294 24.474 1.00 93.81 552 PRO A CA 1
ATOM 4195 C C . PRO A 1 552 ? 9.205 17.122 25.025 1.00 93.81 552 PRO A C 1
ATOM 4197 O O . PRO A 1 552 ? 10.023 16.526 24.339 1.00 93.81 552 PRO A O 1
ATOM 4200 N N . PRO A 1 553 ? 9.523 17.538 26.265 1.00 93.88 553 PRO A N 1
ATOM 4201 C CA . PRO A 1 553 ? 10.859 17.327 26.841 1.00 93.88 553 PRO A CA 1
ATOM 4202 C C . PRO A 1 553 ? 11.251 15.846 26.953 1.00 93.88 553 PRO A C 1
ATOM 4204 O O . PRO A 1 553 ? 12.432 15.490 26.893 1.00 93.88 553 PRO A O 1
ATOM 4207 N N . THR A 1 554 ? 10.251 14.979 27.149 1.00 94.12 554 THR A N 1
ATOM 4208 C CA . THR A 1 554 ? 10.430 13.529 27.209 1.00 94.12 554 THR A CA 1
ATOM 4209 C C . THR A 1 554 ? 9.269 12.792 26.550 1.00 94.12 554 THR A C 1
ATOM 4211 O O . THR A 1 554 ? 8.138 13.273 26.553 1.00 94.12 554 THR A O 1
ATOM 4214 N N . VAL A 1 555 ? 9.541 11.592 26.039 1.00 92.81 555 VAL A N 1
ATOM 4215 C CA . VAL A 1 555 ? 8.537 10.628 25.574 1.00 92.81 555 VAL A CA 1
ATOM 4216 C C . VAL A 1 555 ? 8.782 9.321 26.312 1.00 92.81 555 VAL A C 1
ATOM 4218 O O . VAL A 1 555 ? 9.856 8.738 26.186 1.00 92.81 555 VAL A O 1
ATOM 4221 N N . LYS A 1 556 ? 7.812 8.874 27.121 1.00 89.44 556 LYS A N 1
ATOM 4222 C CA . LYS A 1 556 ? 7.911 7.628 27.913 1.00 89.44 556 LYS A CA 1
ATOM 4223 C C . LYS A 1 556 ? 9.212 7.506 28.727 1.00 89.44 556 LYS A C 1
ATOM 4225 O O . LYS A 1 556 ? 9.777 6.426 28.861 1.00 89.44 556 LYS A O 1
ATOM 4230 N N . GLY A 1 557 ? 9.685 8.628 29.275 1.00 89.31 557 GLY A N 1
ATOM 4231 C CA . GLY A 1 557 ? 10.909 8.698 30.082 1.00 89.31 557 GLY A CA 1
ATOM 4232 C C . GLY A 1 557 ? 12.206 8.906 29.290 1.00 89.31 557 GLY A C 1
ATOM 4233 O O . GLY A 1 557 ? 13.244 9.143 29.901 1.00 89.31 557 GLY A O 1
ATOM 4234 N N . TYR A 1 558 ? 12.172 8.887 27.955 1.00 95.19 558 TYR A N 1
ATOM 4235 C CA . TYR A 1 558 ? 13.330 9.203 27.114 1.00 95.19 558 TYR A CA 1
ATOM 4236 C C . TYR A 1 558 ? 13.386 10.695 26.796 1.00 95.19 558 TYR A C 1
ATOM 4238 O O . TYR A 1 558 ? 12.380 11.272 26.389 1.00 95.19 558 TYR A O 1
ATOM 4246 N N . THR A 1 559 ? 14.554 11.327 26.942 1.00 97.00 559 THR A N 1
ATOM 4247 C CA . THR A 1 559 ? 14.734 12.745 26.594 1.00 97.00 559 THR A CA 1
ATOM 4248 C C . THR A 1 559 ? 14.736 12.943 25.082 1.00 97.00 559 THR A C 1
ATOM 4250 O O . THR A 1 559 ? 15.342 12.167 24.337 1.00 97.00 559 THR A O 1
ATOM 4253 N N . THR A 1 560 ? 14.069 13.997 24.618 1.00 96.62 560 THR A N 1
ATOM 4254 C CA . THR A 1 560 ? 14.071 14.374 23.200 1.00 96.62 560 THR A CA 1
ATOM 4255 C C . THR A 1 560 ? 15.305 15.195 22.839 1.00 96.62 560 THR A C 1
ATOM 4257 O O . THR A 1 560 ? 15.857 15.905 23.680 1.00 96.62 560 THR A O 1
ATOM 4260 N N . ASN A 1 561 ? 15.722 15.148 21.577 1.00 95.88 561 ASN A N 1
ATOM 4261 C CA . ASN A 1 561 ? 16.826 15.941 21.055 1.00 95.88 561 ASN A CA 1
ATOM 4262 C C . ASN A 1 561 ? 16.331 17.335 20.601 1.00 95.88 561 ASN A C 1
ATOM 4264 O O . ASN A 1 561 ? 15.668 17.432 19.565 1.00 95.88 561 ASN A O 1
ATOM 4268 N N . PRO A 1 562 ? 16.678 18.427 21.313 1.00 92.81 562 PRO A N 1
ATOM 4269 C CA . PRO A 1 562 ? 16.226 19.771 20.957 1.00 92.81 562 PRO A CA 1
ATOM 4270 C C . PRO A 1 562 ? 16.849 20.298 19.656 1.00 92.81 562 PRO A C 1
ATOM 4272 O O . PRO A 1 562 ? 16.229 21.119 18.992 1.00 92.81 562 PRO A O 1
ATOM 4275 N N . SER A 1 563 ? 18.036 19.816 19.262 1.00 92.56 563 SER A N 1
ATOM 4276 C CA . SER A 1 563 ? 18.680 20.213 17.998 1.00 92.56 563 SER A CA 1
ATOM 4277 C C . SER A 1 563 ? 17.997 19.613 16.765 1.00 92.56 563 SER A C 1
ATOM 4279 O O . SER A 1 563 ? 18.045 20.204 15.692 1.00 92.56 563 SER A O 1
ATOM 4281 N N . TRP A 1 564 ? 17.325 18.464 16.918 1.00 92.12 564 TRP A N 1
ATOM 4282 C CA . TRP A 1 564 ? 16.448 17.914 15.879 1.00 92.12 564 TRP A CA 1
ATOM 4283 C C . TRP A 1 564 ? 15.126 18.688 15.790 1.00 92.12 564 TRP A C 1
ATOM 4285 O O . TRP A 1 564 ? 14.595 18.882 14.697 1.00 92.12 564 TRP A O 1
ATOM 4295 N N . GLY A 1 565 ? 14.610 19.141 16.937 1.00 92.69 565 GLY A N 1
ATOM 4296 C CA . GLY A 1 565 ? 13.333 19.844 17.026 1.00 92.69 565 GLY A CA 1
ATOM 4297 C C . GLY A 1 565 ? 12.123 18.923 16.834 1.00 92.69 565 GLY A C 1
ATOM 4298 O O . GLY A 1 565 ? 12.237 17.699 16.846 1.00 92.69 565 GLY A O 1
ATOM 4299 N N . PHE A 1 566 ? 10.941 19.515 16.669 1.00 94.44 566 PHE A N 1
ATOM 4300 C CA . PHE A 1 566 ? 9.783 18.819 16.107 1.00 94.44 566 PHE A CA 1
ATOM 4301 C C . PHE A 1 566 ? 9.710 19.151 14.620 1.00 94.44 566 PHE A C 1
ATOM 4303 O O . PHE A 1 566 ? 9.698 20.328 14.255 1.00 94.44 566 PHE A O 1
ATOM 4310 N N . ARG A 1 567 ? 9.670 18.125 13.770 1.00 93.50 567 ARG A N 1
ATOM 4311 C CA . ARG A 1 567 ? 9.512 18.291 12.326 1.00 93.50 567 ARG A CA 1
ATOM 4312 C C . ARG A 1 567 ? 8.076 17.928 11.957 1.00 93.50 567 ARG A C 1
ATOM 4314 O O . ARG A 1 567 ? 7.679 16.791 12.201 1.00 93.50 567 ARG A O 1
ATOM 4321 N N . PRO A 1 568 ? 7.283 18.862 11.412 1.00 90.06 568 PRO A N 1
ATOM 4322 C CA . PRO A 1 568 ? 5.854 18.639 11.214 1.00 90.06 568 PRO A CA 1
ATOM 4323 C C . PRO A 1 568 ? 5.548 17.665 10.072 1.00 90.06 568 PRO A C 1
ATOM 4325 O O . PRO A 1 568 ? 4.514 17.006 10.111 1.00 90.06 568 PRO A O 1
ATOM 4328 N N . ARG A 1 569 ? 6.418 17.579 9.058 1.00 91.00 569 ARG A N 1
ATOM 4329 C CA . ARG A 1 569 ? 6.212 16.725 7.886 1.00 91.00 569 ARG A CA 1
ATOM 4330 C C . ARG A 1 569 ? 7.516 16.555 7.112 1.00 91.00 569 ARG A C 1
ATOM 4332 O O . ARG A 1 569 ? 8.107 17.545 6.696 1.00 91.00 569 ARG A O 1
ATOM 4339 N N . ASP A 1 570 ? 7.945 15.315 6.928 1.00 95.06 570 ASP A N 1
ATOM 4340 C CA . ASP A 1 570 ? 9.006 14.926 6.001 1.00 95.06 570 ASP A CA 1
ATOM 4341 C C . ASP A 1 570 ? 8.594 13.615 5.304 1.00 95.06 570 ASP A C 1
ATOM 4343 O O . ASP A 1 570 ? 7.845 12.812 5.868 1.00 95.06 570 ASP A O 1
ATOM 4347 N N . ASN A 1 571 ? 9.139 13.363 4.117 1.00 94.62 571 ASN A N 1
ATOM 4348 C CA . ASN A 1 571 ? 9.197 12.034 3.522 1.00 94.62 571 ASN A CA 1
ATOM 4349 C C . ASN A 1 571 ? 10.463 11.311 3.977 1.00 94.62 571 ASN A C 1
ATOM 4351 O O . ASN A 1 571 ? 11.552 11.884 3.975 1.00 94.62 571 ASN A O 1
ATOM 4355 N N . TYR A 1 572 ? 10.309 10.031 4.286 1.00 95.12 572 TYR A N 1
ATOM 4356 C CA . TYR A 1 572 ? 11.370 9.067 4.532 1.00 95.12 572 TYR A CA 1
ATOM 4357 C C . TYR A 1 572 ? 11.284 8.011 3.435 1.00 95.12 572 TYR A C 1
ATOM 4359 O O . TYR A 1 572 ? 10.263 7.333 3.304 1.00 95.12 572 TYR A O 1
ATOM 4367 N N . ILE A 1 573 ? 12.329 7.920 2.621 1.00 96.19 573 ILE A N 1
ATOM 4368 C CA . ILE A 1 573 ? 12.338 7.150 1.380 1.00 96.19 573 ILE A CA 1
ATOM 4369 C C . ILE A 1 573 ? 13.358 6.022 1.507 1.00 96.19 573 ILE A C 1
ATOM 4371 O O . ILE A 1 573 ? 14.527 6.269 1.808 1.00 96.19 573 ILE A O 1
ATOM 4375 N N . TRP A 1 574 ? 12.910 4.797 1.240 1.00 94.81 574 TRP A N 1
ATOM 4376 C CA . TRP A 1 574 ? 13.765 3.636 1.004 1.00 94.81 574 TRP A CA 1
ATOM 4377 C C . TRP A 1 574 ? 13.593 3.209 -0.451 1.00 94.81 574 TRP A C 1
ATOM 4379 O O . TRP A 1 574 ? 12.479 3.245 -0.974 1.00 94.81 574 TRP A O 1
ATOM 4389 N N . ALA A 1 575 ? 14.671 2.759 -1.080 1.00 96.12 575 ALA A N 1
ATOM 4390 C CA . ALA A 1 575 ? 14.619 2.135 -2.395 1.00 96.12 575 ALA A CA 1
ATOM 4391 C C . ALA A 1 575 ? 15.103 0.690 -2.305 1.00 96.12 575 ALA A C 1
ATOM 4393 O O . ALA A 1 575 ? 15.981 0.364 -1.504 1.00 96.12 575 ALA A O 1
ATOM 4394 N N . PHE A 1 576 ? 14.524 -0.162 -3.137 1.00 93.94 576 PHE A N 1
ATOM 4395 C CA . PHE A 1 576 ? 14.830 -1.575 -3.228 1.00 93.94 576 PHE A CA 1
ATOM 4396 C C . PHE A 1 576 ? 14.959 -1.988 -4.690 1.00 93.94 576 PHE A C 1
ATOM 4398 O O . PHE A 1 576 ? 14.317 -1.400 -5.564 1.00 93.94 576 PHE A O 1
ATOM 4405 N N . PHE A 1 577 ? 15.757 -3.017 -4.947 1.00 94.12 577 PHE A N 1
ATOM 4406 C CA . PHE A 1 577 ? 15.900 -3.602 -6.275 1.00 94.12 577 PHE A CA 1
ATOM 4407 C C . PHE A 1 577 ? 16.092 -5.114 -6.204 1.00 94.12 577 PHE A C 1
ATOM 4409 O O . PHE A 1 577 ? 16.518 -5.638 -5.176 1.00 94.12 577 PHE A O 1
ATOM 4416 N N . THR A 1 578 ? 15.759 -5.810 -7.286 1.00 92.56 578 THR A N 1
ATOM 4417 C CA . THR A 1 578 ? 16.011 -7.249 -7.457 1.00 92.56 578 THR A CA 1
ATOM 4418 C C . THR A 1 578 ? 15.878 -7.640 -8.931 1.00 92.56 578 THR A C 1
ATOM 4420 O O . THR A 1 578 ? 15.382 -6.847 -9.738 1.00 92.56 578 THR A O 1
ATOM 4423 N N . ASP A 1 579 ? 16.320 -8.837 -9.300 1.00 91.62 579 ASP A N 1
ATOM 4424 C CA . ASP A 1 579 ? 16.131 -9.421 -10.628 1.00 91.62 579 ASP A CA 1
ATOM 4425 C C . ASP A 1 579 ? 15.219 -10.659 -10.576 1.00 91.62 579 ASP A C 1
ATOM 4427 O O . ASP A 1 579 ? 14.639 -11.018 -9.552 1.00 91.62 579 ASP A O 1
ATOM 4431 N N . THR A 1 580 ? 15.034 -11.299 -11.728 1.00 90.06 580 THR A N 1
ATOM 4432 C CA . THR A 1 580 ? 14.124 -12.444 -11.866 1.00 90.06 580 THR A CA 1
ATOM 4433 C C . THR A 1 580 ? 14.734 -13.771 -11.415 1.00 90.06 580 THR A C 1
ATOM 4435 O O . THR A 1 580 ? 14.004 -14.752 -11.259 1.00 90.06 580 THR A O 1
ATOM 4438 N N . ALA A 1 581 ? 16.055 -13.829 -11.226 1.00 88.12 581 ALA A N 1
ATOM 4439 C CA . ALA A 1 581 ? 16.778 -15.055 -10.923 1.00 88.12 581 ALA A CA 1
ATOM 4440 C C . ALA A 1 581 ? 16.921 -15.278 -9.412 1.00 88.12 581 ALA A C 1
ATOM 4442 O O . ALA A 1 581 ? 17.093 -14.347 -8.636 1.00 88.12 581 ALA A O 1
ATOM 4443 N N . ASP A 1 582 ? 16.861 -16.541 -8.994 1.00 87.31 582 ASP A N 1
ATOM 4444 C CA . ASP A 1 582 ? 17.127 -16.925 -7.610 1.00 87.31 582 ASP A CA 1
ATOM 4445 C C . ASP A 1 582 ? 18.638 -17.063 -7.374 1.00 87.31 582 ASP A C 1
ATOM 4447 O O . ASP A 1 582 ? 19.296 -17.921 -7.968 1.00 87.31 582 ASP A O 1
ATOM 4451 N N . HIS A 1 583 ? 19.167 -16.226 -6.481 1.00 84.44 583 HIS A N 1
ATOM 4452 C CA . HIS A 1 583 ? 20.555 -16.231 -6.008 1.00 84.44 583 HIS A CA 1
ATOM 4453 C C . HIS A 1 583 ? 20.686 -16.851 -4.606 1.00 84.44 583 HIS A C 1
ATOM 4455 O O . HIS A 1 583 ? 21.779 -16.878 -4.043 1.00 84.44 583 HIS A O 1
ATOM 4461 N N . SER A 1 584 ? 19.598 -17.433 -4.082 1.00 71.81 584 SER A N 1
ATOM 4462 C CA . SER A 1 584 ? 19.482 -18.329 -2.918 1.00 71.81 584 SER A CA 1
ATOM 4463 C C . SER A 1 584 ? 19.610 -17.723 -1.509 1.00 71.81 584 SER A C 1
ATOM 4465 O O . SER A 1 584 ? 20.202 -18.342 -0.632 1.00 71.81 584 SER A O 1
ATOM 4467 N N . ALA A 1 585 ? 18.974 -16.563 -1.308 1.00 75.38 585 ALA A N 1
ATOM 4468 C CA . ALA A 1 585 ? 18.463 -15.971 -0.052 1.00 75.38 585 ALA A CA 1
ATOM 4469 C C . ALA A 1 585 ? 19.341 -15.964 1.224 1.00 75.38 585 ALA A C 1
ATOM 4471 O O . ALA A 1 585 ? 19.763 -16.998 1.744 1.00 75.38 585 ALA A O 1
ATOM 4472 N N . ASP A 1 586 ? 19.471 -14.801 1.863 1.00 78.25 586 ASP A N 1
ATOM 4473 C CA . ASP A 1 586 ? 20.150 -14.635 3.146 1.00 78.25 586 ASP A CA 1
ATOM 4474 C C . ASP A 1 586 ? 19.456 -13.648 4.117 1.00 78.25 586 ASP A C 1
ATOM 4476 O O . ASP A 1 586 ? 18.334 -13.192 3.920 1.00 78.25 586 ASP A O 1
ATOM 4480 N N . ALA A 1 587 ? 20.074 -13.381 5.274 1.00 78.06 587 ALA A N 1
ATOM 4481 C CA . ALA A 1 587 ? 19.510 -12.484 6.294 1.00 78.06 587 ALA A CA 1
ATOM 4482 C C . ALA A 1 587 ? 20.038 -11.035 6.215 1.00 78.06 587 ALA A C 1
ATOM 4484 O O . ALA A 1 587 ? 19.773 -10.230 7.119 1.00 78.06 587 ALA A O 1
ATOM 4485 N N . THR A 1 588 ? 20.807 -10.703 5.179 1.00 82.44 588 THR A N 1
ATOM 4486 C CA . THR A 1 588 ? 21.599 -9.476 5.082 1.00 82.44 588 THR A CA 1
ATOM 4487 C C . THR A 1 588 ? 20.971 -8.523 4.077 1.00 82.44 588 THR A C 1
ATOM 4489 O O . THR A 1 588 ? 21.412 -8.486 2.942 1.00 82.44 588 THR A O 1
ATOM 4492 N N . ALA A 1 589 ? 20.026 -7.678 4.498 1.00 80.06 589 ALA A N 1
ATOM 4493 C CA . ALA A 1 589 ? 19.214 -6.804 3.627 1.00 80.06 589 ALA A CA 1
ATOM 4494 C C . ALA A 1 589 ? 19.958 -5.935 2.577 1.00 80.06 589 ALA A C 1
ATOM 4496 O O . ALA A 1 589 ? 19.333 -5.445 1.643 1.00 80.06 589 ALA A O 1
ATOM 4497 N N . ILE A 1 590 ? 21.269 -5.716 2.726 1.00 82.88 590 ILE A N 1
ATOM 4498 C CA . ILE A 1 590 ? 22.085 -4.814 1.891 1.00 82.88 590 ILE A CA 1
ATOM 4499 C C . ILE A 1 590 ? 22.969 -5.514 0.846 1.00 82.88 590 ILE A C 1
ATOM 4501 O O . ILE A 1 590 ? 23.591 -4.833 0.039 1.00 82.88 590 ILE A O 1
ATOM 4505 N N . ASN A 1 591 ? 23.090 -6.846 0.873 1.00 82.69 591 ASN A N 1
ATOM 4506 C CA . ASN A 1 591 ? 23.801 -7.578 -0.186 1.00 82.69 591 ASN A CA 1
ATOM 4507 C C . ASN A 1 591 ? 22.844 -7.954 -1.331 1.00 82.69 591 ASN A C 1
ATOM 4509 O O . ASN A 1 591 ? 21.728 -7.460 -1.376 1.00 82.69 591 ASN A O 1
ATOM 4513 N N . ASN A 1 592 ? 23.264 -8.816 -2.253 1.00 82.50 592 ASN A N 1
ATOM 4514 C CA . ASN A 1 592 ? 22.477 -9.158 -3.441 1.00 82.50 592 ASN A CA 1
ATOM 4515 C C . ASN A 1 592 ? 22.141 -10.652 -3.548 1.00 82.50 592 ASN A C 1
ATOM 4517 O O . ASN A 1 592 ? 21.755 -11.135 -4.607 1.00 82.50 592 ASN A O 1
ATOM 4521 N N . ILE A 1 593 ? 22.306 -11.406 -2.460 1.00 82.44 593 ILE A N 1
ATOM 4522 C CA . ILE A 1 593 ? 22.005 -12.842 -2.425 1.00 82.44 593 ILE A CA 1
ATOM 4523 C C . ILE A 1 593 ? 20.516 -12.985 -2.110 1.00 82.44 593 ILE A C 1
ATOM 4525 O O . ILE A 1 593 ? 20.162 -13.095 -0.946 1.00 82.44 593 ILE A O 1
ATOM 4529 N N . ARG A 1 594 ? 19.651 -12.918 -3.129 1.00 81.50 594 ARG A N 1
ATOM 4530 C CA . ARG A 1 594 ? 18.185 -12.825 -2.981 1.00 81.50 594 ARG A CA 1
ATOM 4531 C C . ARG A 1 594 ? 17.439 -13.971 -3.641 1.00 81.50 594 ARG A C 1
ATOM 4533 O O . ARG A 1 594 ? 17.945 -14.591 -4.569 1.00 81.50 594 ARG A O 1
ATOM 4540 N N . LEU A 1 595 ? 16.218 -14.220 -3.177 1.00 83.12 595 LEU A N 1
ATOM 4541 C CA . LEU A 1 595 ? 15.216 -14.942 -3.957 1.00 83.12 595 LEU A CA 1
ATOM 4542 C C . LEU A 1 595 ? 14.823 -14.095 -5.170 1.00 83.12 595 LEU A C 1
ATOM 4544 O O . LEU A 1 595 ? 14.628 -12.886 -5.037 1.00 83.12 595 LEU A O 1
ATOM 4548 N N . GLY A 1 596 ? 14.658 -14.742 -6.319 1.00 81.19 596 GLY A N 1
ATOM 4549 C CA . GLY A 1 596 ? 14.236 -14.062 -7.538 1.00 81.19 596 GLY A CA 1
ATOM 4550 C C . GLY A 1 596 ? 12.802 -13.553 -7.453 1.00 81.19 596 GLY A C 1
ATOM 4551 O O . GLY A 1 596 ? 11.955 -14.142 -6.769 1.00 81.19 596 GLY A O 1
ATOM 4552 N N . GLU A 1 597 ? 12.528 -12.497 -8.216 1.00 83.50 597 GLU A N 1
ATOM 4553 C CA . GLU A 1 597 ? 11.202 -11.909 -8.397 1.00 83.50 597 GLU A CA 1
ATOM 4554 C C . GLU A 1 597 ? 10.746 -12.074 -9.859 1.00 83.50 597 GLU A C 1
ATOM 4556 O O . GLU A 1 597 ? 10.902 -11.162 -10.677 1.00 83.50 597 GLU A O 1
ATOM 4561 N N . PRO A 1 598 ? 10.217 -13.255 -10.244 1.00 85.88 598 PRO A N 1
ATOM 4562 C CA . PRO A 1 598 ? 9.766 -13.497 -11.607 1.00 85.88 598 PRO A CA 1
ATOM 4563 C C . PRO A 1 598 ? 8.676 -12.516 -12.044 1.00 85.88 598 PRO A C 1
ATOM 4565 O O . PRO A 1 598 ? 7.870 -12.032 -11.242 1.00 85.88 598 PRO A O 1
ATOM 4568 N N . ARG A 1 599 ? 8.600 -12.278 -13.352 1.00 84.06 599 ARG A N 1
ATOM 4569 C CA . ARG A 1 599 ? 7.470 -11.582 -13.978 1.00 84.06 599 ARG A CA 1
ATOM 4570 C C . ARG A 1 599 ? 6.133 -12.250 -13.607 1.00 84.06 599 ARG A C 1
ATOM 4572 O O . ARG A 1 599 ? 6.098 -13.461 -13.388 1.00 84.06 599 ARG A O 1
ATOM 4579 N N . ALA A 1 600 ? 5.063 -11.460 -13.527 1.00 79.69 600 ALA A N 1
ATOM 4580 C CA . ALA A 1 600 ? 3.724 -11.838 -13.067 1.00 79.69 600 ALA A CA 1
ATOM 4581 C C . ALA A 1 600 ? 3.639 -12.246 -11.582 1.00 79.69 600 ALA A C 1
ATOM 4583 O O . ALA A 1 600 ? 2.641 -12.820 -11.138 1.00 79.69 600 ALA A O 1
ATOM 4584 N N . THR A 1 601 ? 4.674 -11.949 -10.790 1.00 78.12 601 THR A N 1
ATOM 4585 C CA . THR A 1 601 ? 4.648 -12.105 -9.330 1.00 78.12 601 THR A CA 1
ATOM 4586 C C . THR A 1 601 ? 4.861 -10.762 -8.649 1.00 78.12 601 THR A C 1
ATOM 4588 O O . THR A 1 601 ? 5.632 -9.941 -9.131 1.00 78.12 601 THR A O 1
ATOM 4591 N N . ILE A 1 602 ? 4.149 -10.515 -7.552 1.00 75.38 602 ILE A N 1
ATOM 4592 C CA . ILE A 1 602 ? 4.262 -9.283 -6.770 1.00 75.38 602 ILE A CA 1
ATOM 4593 C C . ILE A 1 602 ? 4.563 -9.700 -5.337 1.00 75.38 602 ILE A C 1
ATOM 4595 O O . ILE A 1 602 ? 3.772 -10.397 -4.700 1.00 75.38 602 ILE A O 1
ATOM 4599 N N . ASN A 1 603 ? 5.722 -9.298 -4.831 1.00 77.00 603 ASN A N 1
ATOM 4600 C CA . ASN A 1 603 ? 6.111 -9.489 -3.444 1.00 77.00 603 ASN A CA 1
ATOM 4601 C C . ASN A 1 603 ? 6.567 -8.168 -2.832 1.00 77.00 603 ASN A C 1
ATOM 4603 O O . ASN A 1 603 ? 6.992 -7.248 -3.525 1.00 77.00 603 ASN A O 1
ATOM 4607 N N . TRP A 1 604 ? 6.500 -8.084 -1.505 1.00 76.75 604 TRP A N 1
ATOM 4608 C CA . TRP A 1 604 ? 6.831 -6.873 -0.761 1.00 76.75 604 TRP A CA 1
ATOM 4609 C C . TRP A 1 604 ? 7.914 -7.166 0.285 1.00 76.75 604 TRP A C 1
ATOM 4611 O O . TRP A 1 604 ? 7.817 -8.170 0.997 1.00 76.75 604 TRP A O 1
ATOM 4621 N N . PRO A 1 605 ? 8.934 -6.303 0.437 1.00 69.06 605 PRO A N 1
ATOM 4622 C CA . PRO A 1 605 ? 9.942 -6.449 1.473 1.00 69.06 605 PRO A CA 1
ATOM 4623 C C . PRO A 1 605 ? 9.332 -6.186 2.849 1.00 69.06 605 PRO A C 1
ATOM 4625 O O . PRO A 1 605 ? 8.438 -5.345 3.015 1.00 69.06 605 PRO A O 1
ATOM 4628 N N . ILE A 1 606 ? 9.874 -6.858 3.867 1.00 63.47 606 ILE A N 1
ATOM 4629 C CA . ILE A 1 606 ? 9.397 -6.737 5.247 1.00 63.47 606 ILE A CA 1
ATOM 4630 C C . ILE A 1 606 ? 9.351 -5.270 5.713 1.00 63.47 606 ILE A C 1
ATOM 4632 O O . ILE A 1 606 ? 10.190 -4.427 5.377 1.00 63.47 606 ILE A O 1
ATOM 4636 N N . THR A 1 607 ? 8.329 -4.941 6.499 1.00 63.75 607 THR A N 1
ATOM 4637 C CA . THR A 1 607 ? 8.118 -3.585 7.026 1.00 63.75 607 THR A CA 1
ATOM 4638 C C . THR A 1 607 ? 9.164 -3.191 8.069 1.00 63.75 607 THR A C 1
ATOM 4640 O O . THR A 1 607 ? 9.671 -2.060 8.047 1.00 63.75 607 THR A O 1
ATOM 4643 N N . GLU A 1 608 ? 9.483 -4.118 8.972 1.00 67.38 608 GLU A N 1
ATOM 4644 C CA . GLU A 1 608 ? 10.531 -3.972 9.978 1.00 67.38 608 GLU A CA 1
ATOM 4645 C C . GLU A 1 608 ? 11.829 -4.591 9.461 1.00 67.38 608 GLU A C 1
ATOM 4647 O O . GLU A 1 608 ? 12.070 -5.788 9.608 1.00 67.38 608 GLU A O 1
ATOM 4652 N N . ILE A 1 609 ? 12.681 -3.757 8.861 1.00 69.44 609 ILE A N 1
ATOM 4653 C CA . ILE A 1 609 ? 13.954 -4.177 8.246 1.00 69.44 609 ILE A CA 1
ATOM 4654 C C . ILE A 1 609 ? 14.868 -4.869 9.273 1.00 69.44 609 ILE A C 1
ATOM 4656 O O . ILE A 1 609 ? 15.658 -5.746 8.936 1.00 69.44 609 ILE A O 1
ATOM 4660 N N . GLN A 1 610 ? 14.725 -4.549 10.559 1.00 68.75 610 GLN A N 1
ATOM 4661 C CA . GLN A 1 610 ? 15.479 -5.216 11.621 1.00 68.75 610 GLN A CA 1
ATOM 4662 C C . GLN A 1 610 ? 15.153 -6.725 11.703 1.00 68.75 610 GLN A C 1
ATOM 4664 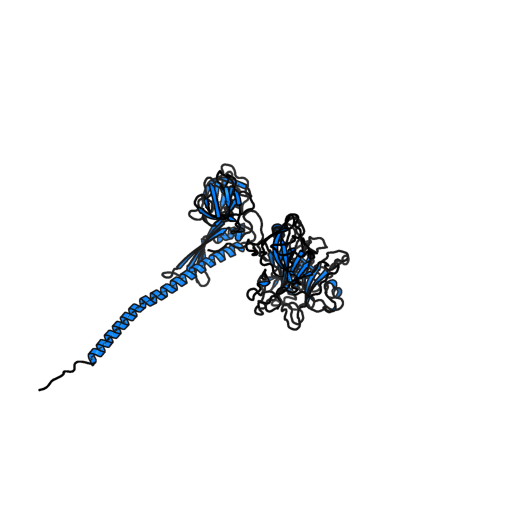O O . GLN A 1 610 ? 16.057 -7.541 11.912 1.00 68.75 610 GLN A O 1
ATOM 4669 N N . GLY A 1 611 ? 13.902 -7.112 11.423 1.00 63.97 611 GLY A N 1
ATOM 4670 C CA . GLY A 1 611 ? 13.417 -8.497 11.378 1.00 63.97 611 GLY A CA 1
ATOM 4671 C C . GLY A 1 611 ? 13.728 -9.261 10.083 1.00 63.97 611 GLY A C 1
ATOM 4672 O O . GLY A 1 611 ? 13.271 -10.394 9.928 1.00 63.97 611 GLY A O 1
ATOM 4673 N N . TRP A 1 612 ? 14.493 -8.668 9.159 1.00 67.19 612 TRP A N 1
ATOM 4674 C CA . TRP A 1 612 ? 14.866 -9.286 7.883 1.00 67.19 612 TRP A CA 1
ATOM 4675 C C . TRP A 1 612 ? 15.574 -10.632 8.072 1.00 67.19 612 TRP A C 1
ATOM 4677 O O . TRP A 1 612 ? 16.524 -10.730 8.858 1.00 67.19 612 TRP A O 1
ATOM 4687 N N . ASN A 1 613 ? 15.114 -11.652 7.345 1.00 70.19 613 ASN A N 1
ATOM 4688 C CA . ASN A 1 613 ? 15.619 -13.022 7.373 1.00 70.19 613 ASN A CA 1
ATOM 4689 C C . ASN A 1 613 ? 15.484 -13.673 5.981 1.00 70.19 613 ASN A C 1
ATOM 4691 O O . ASN A 1 613 ? 14.754 -13.155 5.137 1.00 70.19 613 ASN A O 1
ATOM 4695 N N . GLY A 1 614 ? 16.119 -14.832 5.781 1.00 68.75 614 GLY A N 1
ATOM 4696 C CA . GLY A 1 614 ? 16.168 -15.517 4.480 1.00 68.75 614 GLY A CA 1
ATOM 4697 C C . GLY A 1 614 ? 14.830 -16.009 3.916 1.00 68.75 614 GLY A C 1
ATOM 4698 O O . GLY A 1 614 ? 14.775 -16.386 2.755 1.00 68.75 614 GLY A O 1
ATOM 4699 N N . GLN A 1 615 ? 13.734 -16.012 4.685 1.00 65.38 615 GLN A N 1
ATOM 4700 C CA . GLN A 1 615 ? 12.413 -16.382 4.152 1.00 65.38 615 GLN A CA 1
ATOM 4701 C C . GLN A 1 615 ? 11.730 -15.226 3.409 1.00 65.38 615 GLN A C 1
ATOM 4703 O O . GLN A 1 615 ? 10.873 -15.472 2.566 1.00 65.38 615 GLN A O 1
ATOM 4708 N N . ASN A 1 616 ? 12.112 -13.980 3.708 1.00 63.38 616 ASN A N 1
ATOM 4709 C CA . ASN A 1 616 ? 11.506 -12.764 3.153 1.00 63.38 616 ASN A CA 1
ATOM 4710 C C . ASN A 1 616 ? 12.501 -11.965 2.293 1.00 63.38 616 ASN A C 1
ATOM 4712 O O . ASN A 1 616 ? 12.335 -10.761 2.092 1.00 63.38 616 ASN A O 1
ATOM 4716 N N . ASP A 1 617 ? 13.551 -12.630 1.817 1.00 75.69 617 ASP A N 1
ATOM 4717 C CA . ASP A 1 617 ? 14.726 -12.005 1.226 1.00 75.69 617 ASP A CA 1
ATOM 4718 C C . ASP A 1 617 ? 14.647 -11.911 -0.303 1.00 75.69 617 ASP A C 1
ATOM 4720 O O . ASP A 1 617 ? 15.414 -12.527 -1.038 1.00 75.69 617 ASP A O 1
ATOM 4724 N N . LYS A 1 618 ? 13.648 -11.172 -0.786 1.00 81.06 618 LYS A N 1
ATOM 4725 C CA . LYS A 1 618 ? 13.369 -11.009 -2.225 1.00 81.06 618 LYS A CA 1
ATOM 4726 C C . LYS A 1 618 ? 13.962 -9.743 -2.838 1.00 81.06 618 LYS A C 1
ATOM 4728 O O . LYS A 1 618 ? 13.966 -9.590 -4.050 1.00 81.06 618 LYS A O 1
ATOM 4733 N N . PHE A 1 619 ? 14.441 -8.824 -2.004 1.00 87.38 619 PHE A N 1
ATOM 4734 C CA . PHE A 1 619 ? 14.860 -7.490 -2.423 1.00 87.38 619 PHE A CA 1
ATOM 4735 C C . PHE A 1 619 ? 16.182 -7.092 -1.788 1.00 87.38 619 PHE A C 1
ATOM 4737 O O . PHE A 1 619 ? 16.396 -7.311 -0.603 1.00 87.38 619 PHE A O 1
ATOM 4744 N N . THR A 1 620 ? 17.035 -6.404 -2.530 1.00 90.00 620 THR A N 1
ATOM 4745 C CA . THR A 1 620 ? 18.158 -5.667 -1.956 1.00 90.00 620 THR A CA 1
ATOM 4746 C C . THR A 1 620 ? 17.721 -4.267 -1.566 1.00 90.00 620 THR A C 1
ATOM 4748 O O . THR A 1 620 ? 17.121 -3.553 -2.367 1.00 90.00 620 THR A O 1
ATOM 4751 N N . LEU A 1 621 ? 18.062 -3.843 -0.350 1.00 91.38 621 LEU A N 1
ATOM 4752 C CA . LEU A 1 621 ? 17.926 -2.461 0.088 1.00 91.38 621 LEU A CA 1
ATOM 4753 C C . LEU A 1 621 ? 19.060 -1.601 -0.491 1.00 91.38 621 LEU A C 1
ATOM 4755 O O . LEU A 1 621 ? 20.240 -1.895 -0.296 1.00 91.38 621 LEU A O 1
ATOM 4759 N N . VAL A 1 622 ? 18.705 -0.509 -1.170 1.00 94.44 622 VAL A N 1
ATOM 4760 C CA . VAL A 1 622 ? 19.676 0.440 -1.727 1.00 94.44 622 VAL A CA 1
ATOM 4761 C C . VAL A 1 622 ? 20.455 1.111 -0.600 1.00 94.44 622 VAL A C 1
ATOM 4763 O O . VAL A 1 622 ? 19.873 1.735 0.285 1.00 94.44 622 VAL A O 1
ATOM 4766 N N . GLN A 1 623 ? 21.782 1.032 -0.683 1.00 93.25 623 GLN A N 1
ATOM 4767 C CA . GLN A 1 623 ? 22.687 1.863 0.102 1.00 93.25 623 GLN A CA 1
ATOM 4768 C C . GLN A 1 623 ? 23.111 3.060 -0.742 1.00 93.25 623 GLN A C 1
ATOM 4770 O O . GLN A 1 623 ? 23.818 2.905 -1.740 1.00 93.25 623 GLN A O 1
ATOM 4775 N N . TRP A 1 624 ? 22.662 4.246 -0.350 1.00 95.50 624 TRP A N 1
ATOM 4776 C CA . TRP A 1 624 ? 22.984 5.481 -1.049 1.00 95.50 624 TRP A CA 1
ATOM 4777 C C . TRP A 1 624 ? 24.440 5.877 -0.815 1.00 95.50 624 TRP A C 1
ATOM 4779 O O . TRP A 1 624 ? 25.005 5.665 0.265 1.00 95.50 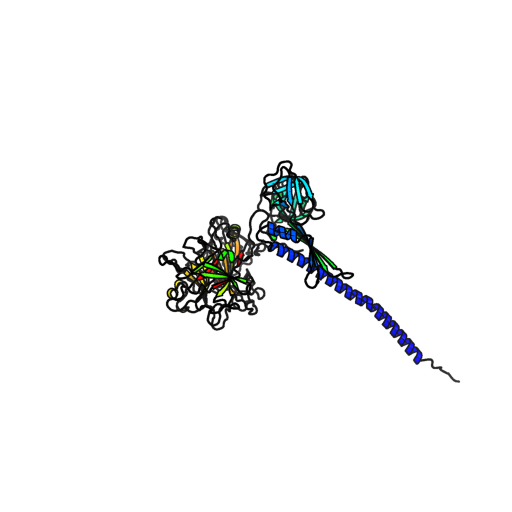624 TRP A O 1
ATOM 4789 N N . ALA A 1 625 ? 25.041 6.498 -1.828 1.00 93.56 625 ALA A N 1
ATOM 4790 C CA . ALA A 1 625 ? 26.315 7.176 -1.682 1.00 93.56 625 ALA A CA 1
ATOM 4791 C C . ALA A 1 625 ? 26.225 8.262 -0.595 1.00 93.56 625 ALA A C 1
ATOM 4793 O O . ALA A 1 625 ? 25.178 8.869 -0.373 1.00 93.56 625 ALA A O 1
ATOM 4794 N N . GLY A 1 626 ? 27.345 8.526 0.086 1.00 89.50 626 GLY A N 1
ATOM 4795 C CA . GLY A 1 626 ? 27.406 9.564 1.125 1.00 89.50 626 GLY A CA 1
ATOM 4796 C C . GLY A 1 626 ? 27.261 10.995 0.590 1.00 89.50 626 GLY A C 1
ATOM 4797 O O . GLY A 1 626 ? 27.076 11.925 1.372 1.00 89.50 626 GLY A O 1
ATOM 4798 N N . GLU A 1 627 ? 27.359 11.170 -0.726 1.00 92.81 627 GLU A N 1
ATOM 4799 C CA . GLU A 1 627 ? 27.224 12.441 -1.427 1.00 92.81 627 GLU A CA 1
ATOM 4800 C C . GLU A 1 627 ? 25.755 12.673 -1.813 1.00 92.81 627 GLU A C 1
ATOM 4802 O O . GLU A 1 627 ? 25.153 11.860 -2.512 1.00 92.81 627 GLU A O 1
ATOM 4807 N N . LEU A 1 628 ? 25.181 13.781 -1.338 1.00 95.00 628 LEU A N 1
ATOM 4808 C CA . LEU A 1 628 ? 23.795 14.181 -1.589 1.00 95.00 628 LEU A CA 1
ATOM 4809 C C . LEU A 1 628 ? 23.752 15.537 -2.287 1.00 95.00 628 LEU A C 1
ATOM 4811 O O . LEU A 1 628 ? 24.539 16.428 -1.954 1.00 95.00 628 LEU A O 1
ATOM 4815 N N . ASN A 1 629 ? 22.780 15.735 -3.177 1.00 93.44 629 ASN A N 1
ATOM 4816 C CA . ASN A 1 629 ? 22.605 17.015 -3.853 1.00 93.44 629 ASN A CA 1
ATOM 4817 C C . ASN A 1 629 ? 21.823 18.011 -2.988 1.00 93.44 629 ASN A C 1
ATOM 4819 O O . ASN A 1 629 ? 20.626 18.229 -3.171 1.00 93.44 629 ASN A O 1
ATOM 4823 N N . ILE A 1 630 ? 22.519 18.641 -2.046 1.00 93.25 630 ILE A N 1
ATOM 4824 C CA . ILE A 1 630 ? 21.953 19.659 -1.146 1.00 93.25 630 ILE A CA 1
ATOM 4825 C C . ILE A 1 630 ? 21.975 21.081 -1.732 1.00 93.25 630 ILE A C 1
ATOM 4827 O O . ILE A 1 630 ? 21.848 22.060 -0.991 1.00 93.25 630 ILE A O 1
ATOM 4831 N N . SER A 1 631 ? 22.187 21.214 -3.044 1.00 87.69 631 SER A N 1
ATOM 4832 C CA . SER A 1 631 ? 22.159 22.509 -3.728 1.00 87.69 631 SER A CA 1
ATOM 4833 C C . SER A 1 631 ? 20.738 23.110 -3.748 1.00 87.69 631 SER A C 1
ATOM 4835 O O . SER A 1 631 ? 19.765 22.399 -3.486 1.00 87.69 631 SER A O 1
ATOM 4837 N N . PRO A 1 632 ? 20.588 24.416 -4.049 1.00 80.31 632 PRO A N 1
ATOM 4838 C CA . PRO A 1 632 ? 19.273 25.041 -4.211 1.00 80.31 632 PRO A CA 1
ATOM 4839 C C . PRO A 1 632 ? 18.409 24.399 -5.306 1.00 80.31 632 PRO A C 1
ATOM 4841 O O . PRO A 1 632 ? 17.194 24.326 -5.139 1.00 80.31 632 PRO A O 1
ATOM 4844 N N . ASP A 1 633 ? 19.029 23.922 -6.389 1.00 78.50 633 ASP A N 1
ATOM 4845 C CA . ASP A 1 633 ? 18.332 23.279 -7.509 1.00 78.50 633 ASP A CA 1
ATOM 4846 C C . ASP A 1 633 ? 18.053 21.781 -7.226 1.00 78.50 633 ASP A C 1
ATOM 4848 O O . ASP A 1 633 ? 17.038 21.224 -7.657 1.00 78.50 633 ASP A O 1
ATOM 4852 N N . GLY A 1 634 ? 18.894 21.147 -6.399 1.00 84.44 634 GLY A N 1
ATOM 4853 C CA . GLY A 1 634 ? 18.638 19.861 -5.745 1.00 84.44 634 GLY A CA 1
ATOM 4854 C C . GLY A 1 634 ? 17.663 19.996 -4.571 1.00 84.44 634 GLY A C 1
ATOM 4855 O O . GLY A 1 634 ? 16.545 20.485 -4.723 1.00 84.44 634 GLY A O 1
ATOM 4856 N N . ASP A 1 635 ? 18.043 19.541 -3.378 1.00 89.88 635 ASP A N 1
ATOM 4857 C CA . ASP A 1 635 ? 17.228 19.712 -2.174 1.00 89.88 635 ASP A CA 1
ATOM 4858 C C . ASP A 1 635 ? 18.084 19.906 -0.915 1.00 89.88 635 ASP A C 1
ATOM 4860 O O . ASP A 1 635 ? 18.644 18.967 -0.345 1.00 89.88 635 ASP A O 1
ATOM 4864 N N . ASN A 1 636 ? 18.125 21.147 -0.428 1.00 90.06 636 ASN A N 1
ATOM 4865 C CA . ASN A 1 636 ? 18.883 21.542 0.760 1.00 90.06 636 ASN A CA 1
ATOM 4866 C C . ASN A 1 636 ? 18.388 20.913 2.080 1.00 90.06 636 ASN A C 1
ATOM 4868 O O . ASN A 1 636 ? 19.030 21.078 3.121 1.00 90.06 636 ASN A O 1
ATOM 4872 N N . THR A 1 637 ? 17.260 20.200 2.063 1.00 90.44 637 THR A N 1
ATOM 4873 C CA . THR A 1 637 ? 16.676 19.535 3.236 1.00 90.44 637 THR A CA 1
ATOM 4874 C C . THR A 1 637 ? 17.031 18.054 3.329 1.00 90.44 637 THR A C 1
ATOM 4876 O O . THR A 1 637 ? 16.773 17.429 4.377 1.00 90.44 637 THR A O 1
ATOM 4879 N N . LEU A 1 638 ? 17.666 17.520 2.273 1.00 94.44 638 LEU A N 1
ATOM 4880 C CA . LEU A 1 638 ? 18.099 16.133 2.191 1.00 94.44 638 LEU A CA 1
ATOM 4881 C C . LEU A 1 638 ? 18.974 15.756 3.378 1.00 94.44 638 LEU A C 1
ATOM 4883 O O . LEU A 1 638 ? 19.893 16.466 3.791 1.00 94.44 638 LEU A O 1
ATOM 4887 N N . ARG A 1 639 ? 18.695 14.575 3.915 1.00 94.44 639 ARG A N 1
ATOM 4888 C CA . ARG A 1 639 ? 19.524 13.943 4.930 1.00 94.44 639 ARG A CA 1
ATOM 4889 C C . ARG A 1 639 ? 19.571 12.449 4.681 1.00 94.44 639 ARG A C 1
ATOM 4891 O O . ARG A 1 639 ? 18.527 11.806 4.591 1.00 94.44 639 ARG A O 1
ATOM 4898 N N . LEU A 1 640 ? 20.785 11.915 4.638 1.00 95.56 640 LEU A N 1
ATOM 4899 C CA . LEU A 1 640 ? 21.035 10.483 4.653 1.00 95.56 640 LEU A CA 1
ATOM 4900 C C . LEU A 1 640 ? 20.901 9.974 6.087 1.00 95.56 640 LEU A C 1
ATOM 4902 O O . LEU A 1 640 ? 21.454 10.576 7.010 1.00 95.56 640 LEU A O 1
ATOM 4906 N N . MET A 1 641 ? 20.151 8.897 6.270 1.00 94.69 641 MET A N 1
ATOM 4907 C CA . MET A 1 641 ? 19.837 8.302 7.564 1.00 94.69 641 MET A CA 1
ATOM 4908 C C . MET A 1 641 ? 19.945 6.768 7.497 1.00 94.69 641 MET A C 1
ATOM 4910 O O . MET A 1 641 ? 19.985 6.173 6.415 1.00 94.69 641 MET A O 1
ATOM 4914 N N . GLY A 1 642 ? 19.918 6.134 8.670 1.00 90.75 642 GLY A N 1
ATOM 4915 C CA . GLY A 1 642 ? 19.884 4.684 8.829 1.00 90.75 642 GLY A CA 1
ATOM 4916 C C . GLY A 1 642 ? 21.172 4.091 9.407 1.00 90.75 642 GLY A C 1
ATOM 4917 O O . GLY A 1 642 ? 22.281 4.575 9.192 1.00 90.75 642 GLY A O 1
ATOM 4918 N N . THR A 1 643 ? 21.027 3.010 10.172 1.00 89.12 643 THR A N 1
ATOM 4919 C CA . THR A 1 643 ? 22.138 2.273 10.794 1.00 89.12 643 THR A CA 1
ATOM 4920 C C . THR A 1 643 ? 21.851 0.770 10.796 1.00 89.12 643 THR A C 1
ATOM 4922 O O . THR A 1 643 ? 20.724 0.343 10.529 1.00 89.12 643 THR A O 1
ATOM 4925 N N . GLY A 1 644 ? 22.856 -0.053 11.101 1.00 86.94 644 GLY A N 1
ATOM 4926 C CA . GLY A 1 644 ? 22.716 -1.512 11.110 1.00 86.94 644 GLY A CA 1
ATOM 4927 C C . GLY A 1 644 ? 22.264 -2.045 9.746 1.00 86.94 644 GLY A C 1
ATOM 4928 O O . GLY A 1 644 ? 22.894 -1.759 8.733 1.00 86.94 644 GLY A O 1
ATOM 4929 N N . LYS A 1 645 ? 21.146 -2.783 9.707 1.00 83.88 645 LYS A N 1
ATOM 4930 C CA . LYS A 1 645 ? 20.565 -3.315 8.458 1.00 83.88 645 LYS A CA 1
ATOM 4931 C C . LYS A 1 645 ? 20.009 -2.241 7.506 1.00 83.88 645 LYS A C 1
ATOM 4933 O O . LYS A 1 645 ? 19.705 -2.561 6.366 1.00 83.88 645 LYS A O 1
ATOM 4938 N N . GLU A 1 646 ? 19.878 -0.992 7.954 1.00 87.75 646 GLU A N 1
ATOM 4939 C CA . GLU A 1 646 ? 19.429 0.156 7.147 1.00 87.75 646 GLU A CA 1
ATOM 4940 C C . GLU A 1 646 ? 20.563 1.168 6.914 1.00 87.75 646 GLU A C 1
ATOM 4942 O O . GLU A 1 646 ? 20.300 2.339 6.653 1.00 87.75 646 GLU A O 1
ATOM 4947 N N . GLN A 1 647 ? 21.830 0.762 7.060 1.00 91.31 647 GLN A N 1
ATOM 4948 C CA . GLN A 1 647 ? 22.969 1.670 6.926 1.00 91.31 647 GLN A CA 1
ATOM 4949 C C . GLN A 1 647 ? 22.939 2.419 5.585 1.00 91.31 647 GLN A C 1
ATOM 4951 O O . GLN A 1 647 ? 23.024 1.792 4.528 1.00 91.31 647 GLN A O 1
ATOM 4956 N N . ASN A 1 648 ? 22.867 3.756 5.660 1.00 93.44 648 ASN A N 1
ATOM 4957 C CA . ASN A 1 648 ? 22.792 4.669 4.513 1.00 93.44 648 ASN A CA 1
ATOM 4958 C C . ASN A 1 648 ? 21.636 4.366 3.541 1.00 93.44 648 ASN A C 1
ATOM 4960 O O . ASN A 1 648 ? 21.756 4.611 2.344 1.00 93.44 648 ASN A O 1
ATOM 4964 N N . ALA A 1 649 ? 20.523 3.820 4.026 1.00 93.81 649 ALA A N 1
ATOM 4965 C CA . ALA A 1 649 ? 19.416 3.405 3.164 1.00 93.81 649 ALA A CA 1
ATOM 4966 C C . ALA A 1 649 ? 18.251 4.404 3.104 1.00 93.81 649 ALA A C 1
ATOM 4968 O O . ALA A 1 649 ? 17.411 4.325 2.207 1.00 93.81 649 ALA A O 1
ATOM 4969 N N . ILE A 1 650 ? 18.180 5.333 4.061 1.00 95.81 650 ILE A N 1
ATOM 4970 C CA . ILE A 1 650 ? 17.019 6.202 4.251 1.00 95.81 650 ILE A CA 1
ATOM 4971 C C . ILE A 1 650 ? 17.356 7.610 3.774 1.00 95.81 650 ILE A C 1
ATOM 4973 O O . ILE A 1 650 ? 18.269 8.243 4.304 1.00 95.81 650 ILE A O 1
ATOM 4977 N N . ILE A 1 651 ? 16.576 8.132 2.833 1.00 97.31 651 ILE A N 1
ATOM 4978 C CA . ILE A 1 651 ? 16.623 9.545 2.448 1.00 97.31 651 ILE A CA 1
ATOM 4979 C C . ILE A 1 651 ? 15.463 10.276 3.109 1.00 97.31 651 ILE A C 1
ATOM 4981 O O . ILE A 1 651 ? 14.304 9.913 2.915 1.00 97.31 651 ILE A O 1
ATOM 4985 N N . ARG A 1 652 ? 15.767 11.320 3.882 1.00 96.25 652 ARG A N 1
ATOM 4986 C CA . ARG A 1 652 ? 14.767 12.244 4.423 1.00 96.25 652 ARG A CA 1
ATOM 4987 C C . ARG A 1 652 ? 14.765 13.544 3.630 1.00 96.25 652 ARG A C 1
ATOM 4989 O O . ARG A 1 652 ? 15.811 14.173 3.518 1.00 96.25 652 ARG A O 1
ATOM 4996 N N . THR A 1 653 ? 13.592 13.984 3.192 1.00 95.06 653 THR A N 1
ATOM 4997 C CA . THR A 1 653 ? 13.358 15.255 2.481 1.00 95.06 653 THR A CA 1
ATOM 4998 C C . THR A 1 653 ? 11.993 15.823 2.862 1.00 95.06 653 THR A C 1
ATOM 5000 O O . THR A 1 653 ? 11.076 15.058 3.148 1.00 95.06 653 THR A O 1
ATOM 5003 N N . ASN A 1 654 ? 11.818 17.144 2.845 1.00 92.06 654 ASN A N 1
ATOM 5004 C CA . ASN A 1 654 ? 10.490 17.766 2.906 1.00 92.06 654 ASN A CA 1
ATOM 5005 C C . ASN A 1 654 ? 10.178 18.650 1.689 1.00 92.06 654 ASN A C 1
ATOM 5007 O O . ASN A 1 654 ? 9.263 19.468 1.770 1.00 92.06 654 ASN A O 1
ATOM 5011 N N . LYS A 1 655 ? 10.908 18.486 0.577 1.00 88.69 655 LYS A N 1
ATOM 5012 C CA . LYS A 1 655 ? 10.726 19.309 -0.625 1.00 88.69 655 LYS A CA 1
ATOM 5013 C C . LYS A 1 655 ? 9.328 19.137 -1.233 1.00 88.69 655 LYS A C 1
ATOM 5015 O O . LYS A 1 655 ? 8.627 20.131 -1.383 1.00 88.69 655 LYS A O 1
ATOM 5020 N N . TRP A 1 656 ? 8.884 17.900 -1.486 1.00 87.81 656 TRP A N 1
ATOM 5021 C CA . TRP A 1 656 ? 7.520 17.606 -1.960 1.00 87.81 656 TRP A CA 1
ATOM 5022 C C . TRP A 1 656 ? 6.762 16.735 -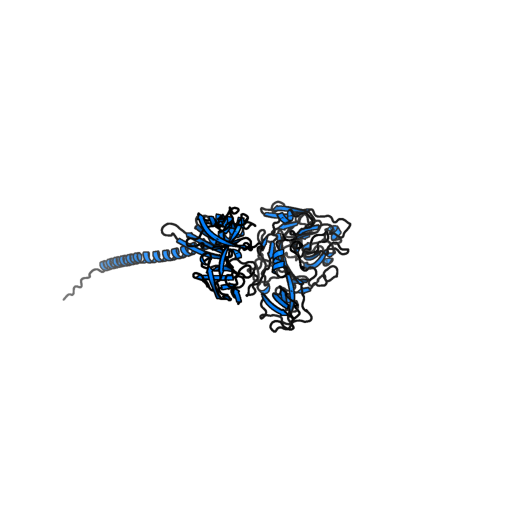0.960 1.00 87.81 656 TRP A C 1
ATOM 5024 O O . TRP A 1 656 ? 6.923 15.517 -0.930 1.00 87.81 656 TRP A O 1
ATOM 5034 N N . THR A 1 657 ? 5.936 17.355 -0.124 1.00 87.56 657 THR A N 1
ATOM 5035 C CA . THR A 1 657 ? 5.061 16.657 0.834 1.00 87.56 657 THR A CA 1
ATOM 5036 C C . THR A 1 657 ? 3.606 16.813 0.416 1.00 87.56 657 THR A C 1
ATOM 5038 O O . THR A 1 657 ? 3.276 17.727 -0.339 1.00 87.56 657 THR A O 1
ATOM 5041 N N . THR A 1 658 ? 2.734 15.919 0.874 1.00 79.88 658 THR A N 1
ATOM 5042 C CA . THR A 1 658 ? 1.303 16.076 0.644 1.00 79.88 658 THR A CA 1
ATOM 5043 C C . THR A 1 658 ? 0.813 17.348 1.317 1.00 79.88 658 THR A C 1
ATOM 5045 O O . THR A 1 658 ? 1.274 17.734 2.395 1.00 79.88 658 THR A O 1
ATOM 5048 N N . GLU A 1 659 ? -0.144 18.002 0.678 1.00 74.88 659 GLU A N 1
ATOM 5049 C CA . GLU A 1 659 ? -0.841 19.157 1.226 1.00 74.88 659 GLU A CA 1
ATOM 5050 C C . GLU A 1 659 ? -2.230 18.748 1.734 1.00 74.88 659 GLU A C 1
ATOM 5052 O O . GLU A 1 659 ? -2.624 17.581 1.694 1.00 74.88 659 GLU A O 1
ATOM 5057 N N . ASN A 1 660 ? -3.000 19.725 2.215 1.00 74.62 660 ASN A N 1
ATOM 5058 C CA . ASN A 1 660 ? -4.420 19.531 2.482 1.00 74.62 660 ASN A CA 1
ATOM 5059 C C . ASN A 1 660 ? -5.204 19.581 1.166 1.00 74.62 660 ASN A C 1
ATOM 5061 O O . ASN A 1 660 ? -5.715 20.630 0.772 1.00 74.62 660 ASN A O 1
ATOM 5065 N N . TYR A 1 661 ? -5.294 18.441 0.489 1.00 71.94 661 TYR A N 1
ATOM 5066 C CA . TYR A 1 661 ? -6.058 18.313 -0.746 1.00 71.94 661 TYR A CA 1
ATOM 5067 C C . TYR A 1 661 ? -7.568 18.237 -0.489 1.00 71.94 661 TYR A C 1
ATOM 5069 O O . TYR A 1 661 ? -8.039 17.876 0.587 1.00 71.94 661 TYR A O 1
ATOM 5077 N N . GLN A 1 662 ? -8.354 18.576 -1.505 1.00 71.56 662 GLN A N 1
ATOM 5078 C CA . GLN A 1 662 ? -9.753 18.169 -1.595 1.00 71.56 662 GLN A CA 1
ATOM 5079 C C . GLN A 1 662 ? -9.843 16.973 -2.545 1.00 71.56 662 GLN A C 1
ATOM 5081 O O . GLN A 1 662 ? -9.005 16.840 -3.436 1.00 71.56 662 GLN A O 1
ATOM 5086 N N . ALA A 1 663 ? -10.885 16.145 -2.423 1.00 65.81 663 ALA A N 1
ATOM 5087 C CA . ALA A 1 663 ? -11.069 14.980 -3.294 1.00 65.81 663 ALA A CA 1
ATOM 5088 C C . ALA A 1 663 ? -10.939 15.325 -4.786 1.00 65.81 663 ALA A C 1
ATOM 5090 O O . ALA A 1 663 ? -10.238 14.644 -5.519 1.00 65.81 663 ALA A O 1
ATOM 5091 N N . ALA A 1 664 ? -11.544 16.428 -5.237 1.00 71.44 664 ALA A N 1
ATOM 5092 C CA . ALA A 1 664 ? -11.495 16.853 -6.638 1.00 71.44 664 ALA A CA 1
ATOM 5093 C C . ALA A 1 664 ? -10.114 17.358 -7.104 1.00 71.44 664 ALA A C 1
ATOM 5095 O O . ALA A 1 664 ? -9.862 17.396 -8.304 1.00 71.44 664 ALA A O 1
ATOM 5096 N N . SER A 1 665 ? -9.234 17.749 -6.181 1.00 76.38 665 SER A N 1
ATOM 5097 C CA . SER A 1 665 ? -7.920 18.333 -6.472 1.00 76.38 665 SER A CA 1
ATOM 5098 C C . SER A 1 665 ? -6.762 17.418 -6.067 1.00 76.38 665 SER A C 1
ATOM 5100 O O . SER A 1 665 ? -5.632 17.892 -5.957 1.00 76.38 665 SER A O 1
ATOM 5102 N N . PHE A 1 666 ? -7.037 16.143 -5.773 1.00 79.62 666 PHE A N 1
ATOM 5103 C CA . PHE A 1 666 ? -6.003 15.204 -5.357 1.00 79.62 666 PHE A CA 1
ATOM 5104 C C . PHE A 1 666 ? -5.005 14.949 -6.505 1.00 79.62 666 PHE A C 1
ATOM 5106 O O . PHE A 1 666 ? -5.436 14.785 -7.653 1.00 79.62 666 PHE A O 1
ATOM 5113 N N . PRO A 1 667 ? -3.689 14.945 -6.236 1.00 85.38 667 PRO A N 1
ATOM 5114 C CA . PRO A 1 667 ? -2.672 14.717 -7.257 1.00 85.38 667 PRO A CA 1
ATOM 5115 C C . PRO A 1 667 ? -2.757 13.333 -7.936 1.00 85.38 667 PRO A C 1
ATOM 5117 O O . PRO A 1 667 ? -3.298 12.392 -7.359 1.00 85.38 667 PRO A O 1
ATOM 5120 N N . PRO A 1 668 ? -2.160 13.172 -9.133 1.00 83.69 668 PRO A N 1
ATOM 5121 C CA . PRO A 1 668 ? -1.865 11.865 -9.738 1.00 83.69 668 PRO A CA 1
ATOM 5122 C C . PRO A 1 668 ? -1.039 10.939 -8.832 1.00 83.69 668 PRO A C 1
ATOM 5124 O O . PRO A 1 668 ? -1.260 9.729 -8.806 1.00 83.69 668 PRO A O 1
ATOM 5127 N N . GLU A 1 669 ? -0.127 11.524 -8.052 1.00 86.81 669 GLU A N 1
ATOM 5128 C CA . GLU A 1 669 ? 0.720 10.891 -7.040 1.00 86.81 669 GLU A CA 1
ATOM 5129 C C . GLU A 1 669 ? 1.759 9.892 -7.568 1.00 86.81 669 GLU A C 1
ATOM 5131 O O . GLU A 1 669 ? 2.945 10.132 -7.356 1.00 86.81 669 GLU A O 1
ATOM 5136 N N . ILE A 1 670 ? 1.356 8.810 -8.244 1.00 89.44 670 ILE A N 1
ATOM 5137 C CA . ILE A 1 670 ? 2.256 7.741 -8.715 1.00 89.44 670 ILE A CA 1
ATOM 5138 C C . ILE A 1 670 ? 2.157 7.494 -10.225 1.00 89.44 670 ILE A C 1
ATOM 5140 O O . ILE A 1 670 ? 1.129 7.755 -10.853 1.00 89.44 670 ILE A O 1
ATOM 5144 N N . GLY A 1 671 ? 3.228 6.949 -10.803 1.00 90.94 671 GLY A N 1
ATOM 5145 C CA . GLY A 1 671 ? 3.335 6.671 -12.234 1.00 90.94 671 GLY A CA 1
ATOM 5146 C C . GLY A 1 671 ? 4.664 6.031 -12.625 1.00 90.94 671 GLY A C 1
ATOM 5147 O O . GLY A 1 671 ? 5.414 5.555 -11.769 1.00 90.94 671 GLY A O 1
ATOM 5148 N N . VAL A 1 672 ? 4.959 6.048 -13.922 1.00 93.88 672 VAL A N 1
ATOM 5149 C CA . VAL A 1 672 ? 6.219 5.568 -14.507 1.00 93.88 672 VAL A CA 1
ATOM 5150 C C . VAL A 1 672 ? 6.839 6.628 -15.411 1.00 93.88 672 VAL A C 1
ATOM 5152 O O . VAL A 1 672 ? 6.139 7.493 -15.942 1.00 93.88 672 VAL A O 1
ATOM 5155 N N . VAL A 1 673 ? 8.156 6.551 -15.592 1.00 92.38 673 VAL A N 1
ATOM 5156 C CA . VAL A 1 673 ? 8.940 7.502 -16.390 1.00 92.38 673 VAL A CA 1
ATOM 5157 C C . VAL A 1 673 ? 10.063 6.804 -17.147 1.00 92.38 673 VAL A C 1
ATOM 5159 O O . VAL A 1 673 ? 10.715 5.906 -16.616 1.00 92.38 673 VAL A O 1
ATOM 5162 N N . SER A 1 674 ? 10.301 7.257 -18.376 1.00 92.94 674 SER A N 1
ATOM 5163 C CA . SER A 1 674 ? 11.469 6.964 -19.199 1.00 92.94 674 SER A CA 1
ATOM 5164 C C . SER A 1 674 ? 12.018 8.264 -19.800 1.00 92.94 674 SER A C 1
ATOM 5166 O O . SER A 1 674 ? 11.259 9.035 -20.390 1.00 92.94 674 SER A O 1
ATOM 5168 N N . LEU A 1 675 ? 13.321 8.511 -19.661 1.00 88.56 675 LEU A N 1
ATOM 5169 C CA . LEU A 1 675 ? 14.021 9.675 -20.218 1.00 88.56 675 LEU A CA 1
ATOM 5170 C C . LEU A 1 675 ? 15.145 9.243 -21.167 1.00 88.56 675 LEU A C 1
ATOM 5172 O O . LEU A 1 675 ? 15.714 8.155 -21.029 1.00 88.56 675 LEU A O 1
ATOM 5176 N N . GLY A 1 676 ? 15.460 10.115 -22.124 1.00 87.31 676 GLY A N 1
ATOM 5177 C CA . GLY A 1 676 ? 16.521 9.920 -23.107 1.00 87.31 676 GLY A CA 1
ATOM 5178 C C . GLY A 1 676 ? 16.048 9.351 -24.444 1.00 87.31 676 GLY A C 1
ATOM 5179 O O . GLY A 1 676 ? 14.950 8.796 -24.562 1.00 87.31 676 GLY A O 1
ATOM 5180 N N . GLU A 1 677 ? 16.902 9.467 -25.460 1.00 85.38 677 GLU A N 1
ATOM 5181 C CA . GLU A 1 677 ? 16.647 9.095 -26.861 1.00 85.38 677 GLU A CA 1
ATOM 5182 C C . GLU A 1 677 ? 16.206 7.636 -27.030 1.00 85.38 677 GLU A C 1
ATOM 5184 O O . GLU A 1 677 ? 15.395 7.306 -27.896 1.00 85.38 677 GLU A O 1
ATOM 5189 N N . ASN A 1 678 ? 16.693 6.754 -26.155 1.00 89.69 678 ASN A N 1
ATOM 5190 C CA . ASN A 1 678 ? 16.379 5.329 -26.174 1.00 89.69 678 ASN A CA 1
ATOM 5191 C C . ASN A 1 678 ? 15.087 4.960 -25.424 1.00 89.69 678 ASN A C 1
ATOM 5193 O O . ASN A 1 678 ? 14.771 3.775 -25.326 1.00 89.69 678 ASN A O 1
ATOM 5197 N N . SER A 1 679 ? 14.312 5.930 -24.927 1.00 89.75 679 SER A N 1
ATOM 5198 C CA . SER A 1 679 ? 13.096 5.663 -24.142 1.00 89.75 679 SER A CA 1
ATOM 5199 C C . SER A 1 679 ? 12.054 4.823 -24.874 1.00 89.75 679 SER A C 1
ATOM 5201 O O . SER A 1 679 ? 11.358 4.041 -24.240 1.00 89.75 679 SER A O 1
ATOM 5203 N N . VAL A 1 680 ? 11.981 4.912 -26.207 1.00 91.38 680 VAL A N 1
ATOM 5204 C CA . VAL A 1 680 ? 11.091 4.078 -27.044 1.00 91.38 680 VAL A CA 1
ATOM 5205 C C . VAL A 1 680 ? 11.465 2.589 -27.059 1.00 91.38 680 VAL A C 1
ATOM 5207 O O . VAL A 1 680 ? 10.834 1.792 -27.738 1.00 91.38 680 VAL A O 1
ATOM 5210 N N . LYS A 1 681 ? 12.531 2.200 -26.354 1.00 94.44 681 LYS A N 1
ATOM 5211 C CA . LYS A 1 681 ? 12.929 0.808 -26.130 1.00 94.44 681 LYS A CA 1
ATOM 5212 C C . LYS A 1 681 ? 12.626 0.347 -24.703 1.00 94.44 681 LYS A C 1
ATOM 5214 O O . LYS A 1 681 ? 13.122 -0.704 -24.307 1.00 94.44 681 LYS A O 1
ATOM 5219 N N . THR A 1 682 ? 11.876 1.121 -23.920 1.00 96.00 682 THR A N 1
ATOM 5220 C CA . THR A 1 682 ? 11.569 0.833 -22.513 1.00 96.00 682 THR A CA 1
ATOM 5221 C C . THR A 1 682 ? 10.190 0.195 -22.362 1.00 96.00 682 THR A C 1
ATOM 5223 O O . THR A 1 682 ? 9.203 0.650 -22.947 1.00 96.00 682 THR A O 1
ATOM 5226 N N . TYR A 1 683 ? 10.127 -0.835 -21.518 1.00 96.12 683 TYR A N 1
ATOM 5227 C CA . TYR A 1 683 ? 8.917 -1.571 -21.174 1.00 96.12 683 TYR A CA 1
ATOM 5228 C C . TYR A 1 683 ? 8.769 -1.642 -19.654 1.00 96.12 683 TYR A C 1
ATOM 5230 O O . TYR A 1 683 ? 9.747 -1.866 -18.936 1.00 96.12 683 TYR A O 1
ATOM 5238 N N . PHE A 1 684 ? 7.536 -1.488 -19.181 1.00 95.56 684 PHE A N 1
ATOM 5239 C CA . PHE A 1 684 ? 7.151 -1.611 -17.781 1.00 95.56 684 PHE A CA 1
ATOM 5240 C C . PHE A 1 684 ? 6.124 -2.723 -17.617 1.00 95.56 684 PHE A C 1
ATOM 5242 O O . PHE A 1 684 ? 5.233 -2.878 -18.452 1.00 95.56 684 PHE A O 1
ATOM 5249 N N . ASP A 1 685 ? 6.215 -3.470 -16.527 1.00 91.94 685 ASP A N 1
ATOM 5250 C CA . ASP A 1 685 ? 5.214 -4.469 -16.165 1.00 91.94 685 ASP A CA 1
ATOM 5251 C C . ASP A 1 685 ? 5.094 -4.605 -14.643 1.00 91.94 685 ASP A C 1
ATOM 5253 O O . ASP A 1 685 ? 5.914 -4.061 -13.898 1.00 91.94 685 ASP A O 1
ATOM 5257 N N . ASP A 1 686 ? 4.051 -5.297 -14.187 1.00 86.06 686 ASP A N 1
ATOM 5258 C CA . ASP A 1 686 ? 3.741 -5.555 -12.781 1.00 86.06 686 ASP A CA 1
ATOM 5259 C C . ASP A 1 686 ? 3.796 -4.286 -11.910 1.00 86.06 686 ASP A C 1
ATOM 5261 O O . ASP A 1 686 ? 4.269 -4.310 -10.771 1.00 86.06 686 ASP A O 1
ATOM 5265 N N . LEU A 1 687 ? 3.326 -3.150 -12.446 1.00 88.00 687 LEU A N 1
ATOM 5266 C CA . LEU A 1 687 ? 3.217 -1.914 -11.676 1.00 88.00 687 LEU A CA 1
ATOM 5267 C C . LEU A 1 687 ? 2.194 -2.123 -10.558 1.00 88.00 687 LEU A C 1
ATOM 5269 O O . LEU A 1 687 ? 0.999 -2.277 -10.814 1.00 88.00 687 LEU A O 1
ATOM 5273 N N . ALA A 1 688 ? 2.655 -2.105 -9.315 1.00 82.31 688 ALA A N 1
ATOM 5274 C CA . ALA A 1 688 ? 1.822 -2.380 -8.157 1.00 82.31 688 ALA A CA 1
ATOM 5275 C C . ALA A 1 688 ? 2.131 -1.415 -7.022 1.00 82.31 688 ALA A C 1
ATOM 5277 O O . ALA A 1 688 ? 3.266 -0.962 -6.857 1.00 82.31 688 ALA A O 1
ATOM 5278 N N . PHE A 1 689 ? 1.120 -1.124 -6.211 1.00 81.62 689 PHE A N 1
ATOM 5279 C CA . PHE A 1 689 ? 1.281 -0.324 -5.007 1.00 81.62 689 PHE A CA 1
ATOM 5280 C C . PHE A 1 689 ? 0.635 -1.008 -3.804 1.00 81.62 689 PHE A C 1
ATOM 5282 O O . PHE A 1 689 ? -0.407 -1.663 -3.906 1.00 81.62 689 PHE A O 1
ATOM 5289 N N . TYR A 1 690 ? 1.263 -0.818 -2.650 1.00 70.00 690 TYR A N 1
ATOM 5290 C CA . TYR A 1 690 ? 0.790 -1.294 -1.365 1.00 70.00 690 TYR A CA 1
ATOM 5291 C C . TYR A 1 690 ? 0.577 -0.112 -0.423 1.00 70.00 690 TYR A C 1
ATOM 5293 O O . TYR A 1 690 ? 1.503 0.633 -0.085 1.00 70.00 690 TYR A O 1
ATOM 5301 N N . LEU A 1 691 ? -0.674 0.070 -0.011 1.00 65.50 691 LEU A N 1
ATOM 5302 C CA . LEU A 1 691 ? -1.109 1.161 0.849 1.00 65.50 691 LEU A CA 1
ATOM 5303 C C . LEU A 1 691 ? -0.979 0.732 2.304 1.00 65.50 691 LEU A C 1
ATOM 5305 O O . LEU A 1 691 ? -1.588 -0.241 2.754 1.00 65.50 691 LEU A O 1
ATOM 5309 N N . ARG A 1 692 ? -0.190 1.487 3.065 1.00 54.25 692 ARG A N 1
ATOM 5310 C CA . ARG A 1 692 ? -0.042 1.257 4.500 1.00 54.25 692 ARG A CA 1
ATOM 5311 C C . ARG A 1 692 ? -1.126 2.038 5.226 1.00 54.25 692 ARG A C 1
ATOM 5313 O O . ARG A 1 692 ? -1.079 3.262 5.291 1.00 54.25 692 ARG A O 1
ATOM 5320 N N . GLY A 1 693 ? -2.122 1.305 5.713 1.00 54.06 693 GLY A N 1
ATOM 5321 C CA . GLY A 1 693 ? -3.198 1.837 6.539 1.00 54.06 693 GLY A CA 1
ATOM 5322 C C . GLY A 1 693 ? -2.811 1.973 8.016 1.00 54.06 693 GLY A C 1
ATOM 5323 O O . GLY A 1 693 ? -1.684 2.321 8.364 1.00 54.06 693 GLY A O 1
ATOM 5324 N N . ALA A 1 694 ? -3.788 1.713 8.887 1.00 39.81 694 ALA A N 1
ATOM 5325 C CA . ALA A 1 694 ? -3.678 1.824 10.340 1.00 39.81 694 ALA A CA 1
ATOM 5326 C C . ALA A 1 694 ? -2.731 0.774 10.961 1.00 39.81 694 ALA A C 1
ATOM 5328 O O . ALA A 1 694 ? -2.261 -0.142 10.289 1.00 39.81 694 ALA A O 1
ATOM 5329 N N . PHE A 1 695 ? -2.496 0.887 12.271 1.00 39.53 695 PHE A N 1
ATOM 5330 C CA . PHE A 1 695 ? -1.898 -0.166 13.098 1.00 39.53 695 PHE A CA 1
ATOM 5331 C C . PHE A 1 695 ? -2.946 -0.720 14.054 1.00 39.53 695 PHE A C 1
ATOM 5333 O O . PHE A 1 695 ? -3.803 0.035 14.526 1.00 39.53 695 PHE A O 1
ATOM 5340 N N . ASP A 1 696 ? -2.889 -2.017 14.342 1.00 36.97 696 ASP A N 1
ATOM 5341 C CA . ASP A 1 696 ? -3.683 -2.592 15.425 1.00 36.97 696 ASP A CA 1
ATOM 5342 C C . ASP A 1 696 ? -3.135 -2.132 16.792 1.00 36.97 696 ASP A C 1
ATOM 5344 O O . ASP A 1 696 ? -2.070 -1.512 16.891 1.00 36.97 696 ASP A O 1
ATOM 5348 N N . GLY A 1 697 ? -3.855 -2.438 17.874 1.00 30.94 697 GLY A N 1
ATOM 5349 C CA . GLY A 1 697 ? -3.413 -2.146 19.244 1.00 30.94 697 GLY A CA 1
ATOM 5350 C C . GLY A 1 697 ? -2.124 -2.864 19.676 1.00 30.94 697 GLY A C 1
ATOM 5351 O O . GLY A 1 697 ? -1.662 -2.644 20.794 1.00 30.94 697 GLY A O 1
ATOM 5352 N N . ALA A 1 698 ? -1.542 -3.709 18.817 1.00 31.83 698 ALA A N 1
ATOM 5353 C CA . ALA A 1 698 ? -0.271 -4.399 19.019 1.00 31.83 698 ALA A CA 1
ATOM 5354 C C . ALA A 1 698 ? 0.870 -3.837 18.142 1.00 31.83 698 ALA A C 1
ATOM 5356 O O . ALA A 1 698 ? 1.991 -4.338 18.218 1.00 31.83 698 ALA A O 1
ATOM 5357 N N . GLY A 1 699 ? 0.619 -2.786 17.352 1.00 33.31 699 GLY A N 1
ATOM 5358 C CA . GLY A 1 699 ? 1.626 -2.142 16.508 1.00 33.31 699 GLY A CA 1
ATOM 5359 C C . GLY A 1 699 ? 1.889 -2.849 15.176 1.00 33.31 699 GLY A C 1
ATOM 5360 O O . GLY A 1 699 ? 2.853 -2.497 14.497 1.00 33.31 699 GLY A O 1
ATOM 5361 N N . ASN A 1 700 ? 1.045 -3.804 14.767 1.00 37.03 700 ASN A N 1
ATOM 5362 C CA . ASN A 1 700 ? 1.148 -4.437 13.453 1.00 37.03 700 ASN A CA 1
ATOM 5363 C C . ASN A 1 700 ? 0.477 -3.560 12.389 1.00 37.03 700 ASN A C 1
ATOM 5365 O O . ASN A 1 700 ? -0.641 -3.089 12.620 1.00 37.03 700 ASN A O 1
ATOM 5369 N N . PRO A 1 701 ? 1.101 -3.352 11.216 1.00 36.81 701 PRO A N 1
ATOM 5370 C CA . PRO A 1 701 ? 0.460 -2.643 10.116 1.00 36.81 701 PRO A CA 1
ATOM 5371 C C . PRO A 1 701 ? -0.745 -3.453 9.623 1.00 36.81 701 PRO A C 1
ATOM 5373 O O . PRO A 1 701 ? -0.587 -4.534 9.056 1.00 36.81 701 PRO A O 1
ATOM 5376 N N . ILE A 1 702 ? -1.952 -2.924 9.824 1.00 39.88 702 ILE A N 1
ATOM 5377 C CA . ILE A 1 702 ? -3.172 -3.458 9.223 1.00 39.88 702 ILE A CA 1
ATOM 5378 C C . ILE A 1 702 ? -3.260 -2.867 7.808 1.00 39.88 702 ILE A C 1
ATOM 5380 O O . ILE A 1 702 ? -3.772 -1.767 7.595 1.00 39.88 702 ILE A O 1
ATOM 5384 N N . GLY A 1 703 ? -2.784 -3.614 6.808 1.00 33.34 703 GLY A N 1
ATOM 5385 C CA . GLY A 1 703 ? -3.562 -3.675 5.566 1.00 33.34 703 GLY A CA 1
ATOM 5386 C C . GLY A 1 703 ? -4.938 -4.239 5.931 1.00 33.34 703 GLY A C 1
ATOM 5387 O O . GLY A 1 703 ? -5.024 -4.979 6.907 1.00 33.34 703 GLY A O 1
ATOM 5388 N N . PHE A 1 704 ? -6.030 -3.875 5.255 1.00 32.72 704 PHE A N 1
ATOM 5389 C CA . PHE A 1 704 ? -7.337 -4.475 5.565 1.00 32.72 704 PHE A CA 1
ATOM 5390 C C . PHE A 1 704 ? -7.213 -6.012 5.530 1.00 32.72 704 PHE A C 1
ATOM 5392 O O . PHE A 1 704 ? -7.032 -6.596 4.466 1.00 32.72 704 PHE A O 1
ATOM 5399 N N . LEU A 1 705 ? -7.206 -6.648 6.709 1.00 28.41 705 LEU A N 1
ATOM 5400 C CA . LEU A 1 705 ? -6.907 -8.071 6.861 1.00 28.41 705 LEU A CA 1
ATOM 5401 C C . LEU A 1 705 ? -8.189 -8.920 6.774 1.00 28.41 705 LEU A C 1
ATOM 5403 O O . LEU A 1 705 ? -9.243 -8.481 7.248 1.00 28.41 705 LEU A O 1
ATOM 5407 N N . PRO A 1 706 ? -8.077 -10.159 6.247 1.00 25.23 706 PRO A N 1
ATOM 5408 C CA . PRO A 1 706 ? -9.145 -11.153 6.160 1.00 25.23 706 PRO A CA 1
ATOM 5409 C C . PRO A 1 706 ? -9.545 -11.724 7.538 1.00 25.23 706 PRO A C 1
ATOM 5411 O O . PRO A 1 706 ? -8.786 -11.624 8.506 1.00 25.23 706 PRO A O 1
ATOM 5414 N N . PRO A 1 707 ? -10.738 -12.343 7.657 1.00 27.38 707 PRO A N 1
ATOM 5415 C CA . PRO A 1 707 ? -11.273 -12.797 8.935 1.00 27.38 707 PRO A CA 1
ATOM 5416 C C . PRO A 1 707 ? -10.574 -14.062 9.468 1.00 27.38 707 PRO A C 1
ATOM 5418 O O . PRO A 1 707 ? -10.212 -14.972 8.722 1.00 27.38 707 PRO A O 1
ATOM 5421 N N . LEU A 1 708 ? -10.427 -14.091 10.797 1.00 28.77 708 LEU A N 1
ATOM 5422 C CA . LEU A 1 708 ? -9.806 -15.133 11.622 1.00 28.77 708 LEU A CA 1
ATOM 5423 C C . LEU A 1 708 ? -10.517 -16.498 11.505 1.00 28.77 708 LEU A C 1
ATOM 5425 O O . LEU A 1 708 ? -11.742 -16.581 11.584 1.00 28.77 708 LEU A O 1
ATOM 5429 N N . GLN A 1 709 ? -9.722 -17.565 11.376 1.00 24.16 709 GLN A N 1
ATOM 5430 C CA . GLN A 1 709 ? -10.142 -18.971 11.296 1.00 24.16 709 GLN A CA 1
ATOM 5431 C C . GLN A 1 709 ? -10.453 -19.561 12.687 1.00 24.16 709 GLN A C 1
ATOM 5433 O O . GLN A 1 709 ? -9.746 -19.276 13.658 1.00 24.16 709 GLN A O 1
ATOM 5438 N N . GLN A 1 710 ? -11.473 -20.425 12.768 1.00 27.77 710 GLN A N 1
ATOM 5439 C CA . GLN A 1 710 ? -11.621 -21.446 13.815 1.00 27.77 710 GLN A CA 1
ATOM 5440 C C . GLN A 1 710 ? -11.795 -22.822 13.185 1.00 27.77 710 GLN A C 1
ATOM 5442 O O . GLN A 1 710 ? -12.550 -22.911 12.192 1.00 27.77 710 GLN A O 1
#

Secondary structure (DSSP, 8-state):
---------HHHHHHHHHHHHHHHHHHHHHHHHHHHHHHHHHHHHHHHHHHHHHHHHHHHHHHHHHHHTS-SSHHHHHHHHHHHTTEEEE-GGG--EEEEEEEES-EEE-S--BTTEEEEE-SSPPPTT----SSEEEEETTEEEEESEEEEETTEEEEE-SSPPP---TT-EEEEEEEE-SS-EEEETT--EEEEE-GGGS-SBS-EEEETT-S-EEEEEEEETTEEEEEEESS-TTS--EEEE-TT-EEEEPPEEEEEEEEEE-SGGG-EEEEEEEEEEGGGT-S-SSSS----SEEE--HHHHHT--STTEESEEEEEEETTEEEEEEEE-EE--TTS---SEEEEEE---GGG-TTHHHHHHTTS---EEEEEEEEESEE-SSSEES--S-EEEEEEEEEPP-STT--EEEEEEEE--SSSHHHHTSS-GGG-S-GGGTT--EEEEEEE--SSTT--EEEEEEEE---SS-TTSSB-TTSPBPTTEEEEEEEEEEEEEEBSSS--TTS-TT-EEEEBTEEEEEEEEEE-TTS-EEEEEEEEESSB---SEETTEEB-TTT--EEEEEEEEEEEE-SS-----S-TTSS------TT------SSGGG--TTS---EEP---S----SSSS-TT-EEE--GGGTT-EEEE-SS------GGG---EEEEEEESGGGGGEEEEEEEEEE---B-TTS-B--SPPPPP-

Radius of gyration: 33.46 Å; chains: 1; bounding box: 81×141×69 Å

Sequence (710 aa):
MCRYSKKINERGMVLLGLLMAMVILATLGAALLPITASSQFTLVSANSSMKAYYLAEAGYRYAGSRFLHGGSTEDARDGQLEALHNQTFTLADNYGTFYLEIYPFYYKTTANPTGNSLPTKIPGGFLAGRIIPTPGRLKILGKVYSYENFVRNGSNVTFIGSTNWPSIPVGTTVLPVGVSLGSQQQITRGGDLVLSSGADAFPQYWGTFKVGNTSGVYLYRKRNGNKLERITLFSDPLADFTKTVPANSDIVLLKYLELHSTGTLGGGLMYTRREVIYRGPIAATSSDQGEGGASQPENSVDLSMLAAASGHTNTGEFETVNLGGDQALHVKKTTSGSGSGNQPSVEAYVMLPPGSTNPIYQSWEGAGSYLSYDLQVKVATGVWNGNYFQDKPSTYCAGVTFRASPLSNQSTFYGLSLMRTISGHGHESDGIQDTMLPRDDYENRAMIVLWTRNGNQANGDDHWLAYKLLDETVGSDYIVDNEGKVKDWSTLMVRVVEAASLKLNVNDAPNVSVGEIITGGSGTARVYKKINDNDGKVVLLLTNVEGTFSLPPTVKGYTTNPSWGFRPRDNYIWAFFTDTADHSADATAINNIRLGEPRATINWPITEIQGWNGQNDKFTLVQWAGELNISPDGDNTLRLMGTGKEQNAIIRTNKWTTENYQAASFPPEIGVVSLGENSVKTYFDDLAFYLRGAFDGAGNPIGFLPPLQQ

Foldseek 3Di:
DDDDDDDDDPPVVVVVVVVVVVVVVVVVVVVVVVVVVVVVVVVLLVVQQVLQVVQLVVLVVVLLVCLLVQDPDPVSSLLSQLVQAQDKDADPPRQWIKGKAKAKLKWFFADWFDWQKTKIFRSGWHDPPQDFDAFFWKDWPLDIFTFHDWDDDTRIIITGHPGGDDTGDGGTIIWGKFWFAQAKDKDKAQAKTFTPDRLSSADQAFWWKDFRPDPWIKTAGGDDPRMGGRIATPQFSPDIDIDIRHGGTIITTFIWMKMKMKIWGDDDPSTDIDIFIDTYHCCLSDVCSSPDDDAFLKDFDDLQQQQPDDDQQKAAHWDWDQALNDIWIFRQTWDQDDPPFPDQRTKIWGFFDFFLPQNQVVLCVQQQNAFWKKWKWWKDFADGPRHAHDHFDLFWWWDKWFLWADGDQFIKTKTWTWGAAAADPGCVPWRADPQQPPDRVCHSFTKTFIWMQGTGDPLRHIHTFWMDTDDLCPCFQVQAHVSNTGDGGKMKMKTKGKFKKWWFPDLDDPVQFQQDWWAADPKIWGFHDWFAFPVSTIMTGTTPIGDPHFDHCDTSNTGTDVVRTIGGIKMKMWMKIAAQDQLQFAQQQAGHNAGGDHAPHDADADPPNVPRGRVRGHIHIDQIDPDGDLDPSHNVQWDQTHDDSCHSGIIIGDPRGGDPDDSRRGGSRMIIIIGTPSSSRMIMGRTMMRTFHHAHPRNHGDSSHHDDGD